Protein AF-A0A813C0V5-F1 (afdb_monomer_lite)

pLDDT: mean 78.37, std 16.23, range [30.05, 96.19]

Structure (mmCIF, N/CA/C/O backbone):
data_AF-A0A813C0V5-F1
#
_entry.id   AF-A0A813C0V5-F1
#
loop_
_atom_site.group_PDB
_atom_site.id
_atom_site.type_symbol
_atom_site.label_atom_id
_atom_site.label_alt_id
_atom_site.label_comp_id
_atom_site.label_asym_id
_atom_site.label_entity_id
_atom_site.label_seq_id
_atom_site.pdbx_PDB_ins_code
_atom_site.Cartn_x
_atom_site.Cartn_y
_atom_site.Cartn_z
_atom_site.occupancy
_atom_site.B_iso_or_equiv
_atom_site.auth_seq_id
_atom_site.auth_comp_id
_atom_site.auth_asym_id
_atom_site.auth_atom_id
_atom_site.pdbx_PDB_model_num
ATOM 1 N N . MET A 1 1 ? -4.731 -5.072 -21.315 1.00 66.75 1 MET A N 1
ATOM 2 C CA . MET A 1 1 ? -6.041 -5.585 -20.904 1.00 66.75 1 MET A CA 1
ATOM 3 C C . MET A 1 1 ? -7.044 -4.852 -21.749 1.00 66.75 1 MET A C 1
ATOM 5 O O . MET A 1 1 ? -7.015 -3.621 -21.750 1.00 66.75 1 MET A O 1
ATOM 9 N N . GLU A 1 2 ? -7.799 -5.600 -22.541 1.00 78.56 2 GLU A N 1
ATOM 10 C CA . GLU A 1 2 ? -8.830 -5.026 -23.394 1.00 78.56 2 GLU A CA 1
ATOM 11 C C . GLU A 1 2 ? -10.041 -4.623 -22.537 1.00 78.56 2 GLU A C 1
ATOM 13 O O . GLU A 1 2 ? -10.228 -5.167 -21.446 1.00 78.56 2 GLU A O 1
ATOM 18 N N . PRO A 1 3 ? -10.886 -3.682 -22.994 1.00 83.94 3 PRO A N 1
ATOM 19 C CA . PRO A 1 3 ? -12.094 -3.291 -22.265 1.00 83.94 3 PRO A CA 1
ATOM 20 C C . PRO A 1 3 ? -13.010 -4.472 -21.920 1.00 83.94 3 PRO A C 1
ATOM 22 O O . PRO A 1 3 ? -13.632 -4.468 -20.865 1.00 83.94 3 PRO A O 1
ATOM 25 N N . LYS A 1 4 ? -13.047 -5.501 -22.779 1.00 83.81 4 LYS A N 1
ATOM 26 C CA . LYS A 1 4 ? -13.831 -6.723 -22.551 1.00 83.81 4 LYS A CA 1
ATOM 27 C C . LYS A 1 4 ? -13.331 -7.515 -21.341 1.00 83.81 4 LYS A C 1
ATOM 29 O O . LYS A 1 4 ? -14.134 -7.890 -20.499 1.00 83.81 4 LYS A O 1
ATOM 34 N N . ASP A 1 5 ? -12.017 -7.701 -21.220 1.00 84.62 5 ASP A N 1
ATOM 35 C CA . ASP A 1 5 ? -11.422 -8.406 -20.077 1.00 84.62 5 ASP A CA 1
ATOM 36 C C . ASP A 1 5 ? -11.654 -7.625 -18.776 1.00 84.62 5 ASP A C 1
ATOM 38 O O . ASP A 1 5 ? -11.948 -8.199 -17.731 1.00 84.62 5 ASP A O 1
ATOM 42 N N . ALA A 1 6 ? -11.537 -6.294 -18.845 1.00 85.44 6 ALA A N 1
ATOM 43 C CA . ALA A 1 6 ? -11.760 -5.429 -17.695 1.00 85.44 6 ALA A CA 1
ATOM 44 C C . ALA A 1 6 ? -13.222 -5.465 -17.223 1.00 85.44 6 ALA A C 1
ATOM 46 O O . ALA A 1 6 ? -13.450 -5.442 -16.018 1.00 85.44 6 ALA A O 1
ATOM 47 N N . ALA A 1 7 ? -14.185 -5.570 -18.147 1.00 80.94 7 ALA A N 1
ATOM 48 C CA . ALA A 1 7 ? -15.607 -5.676 -17.825 1.00 80.94 7 ALA A CA 1
ATOM 49 C C . ALA A 1 7 ? -15.928 -6.952 -17.033 1.00 80.94 7 ALA A C 1
ATOM 51 O O . ALA A 1 7 ? -16.622 -6.865 -16.027 1.00 80.94 7 ALA A O 1
ATOM 52 N N . VAL A 1 8 ? -15.356 -8.101 -17.416 1.00 81.81 8 VAL A N 1
ATOM 53 C CA . VAL A 1 8 ? -15.532 -9.373 -16.684 1.00 81.81 8 VAL A CA 1
ATOM 54 C C . VAL A 1 8 ? -15.041 -9.249 -15.239 1.00 81.81 8 VAL A C 1
ATOM 56 O O . VAL A 1 8 ? -15.721 -9.657 -14.301 1.00 81.81 8 VAL A O 1
ATOM 59 N N . VAL A 1 9 ? -13.866 -8.643 -15.041 1.00 79.88 9 VAL A N 1
ATOM 60 C CA . VAL A 1 9 ? -13.312 -8.420 -13.696 1.00 79.88 9 VAL A CA 1
ATOM 61 C C . VAL A 1 9 ? -14.158 -7.414 -12.913 1.00 79.88 9 VAL A C 1
ATOM 63 O O . VAL A 1 9 ? -14.403 -7.606 -11.726 1.00 79.88 9 VAL A O 1
ATOM 66 N N . SER A 1 10 ? -14.628 -6.351 -13.562 1.00 81.75 10 SER A N 1
ATOM 67 C CA . SER A 1 10 ? -15.483 -5.344 -12.933 1.00 81.75 10 SER A CA 1
ATOM 68 C C . SER A 1 10 ? -16.842 -5.883 -12.509 1.00 81.75 10 SER A C 1
ATOM 70 O O . SER A 1 10 ? -17.300 -5.528 -11.428 1.00 81.75 10 SER A O 1
ATOM 72 N N . GLU A 1 11 ? -17.450 -6.762 -13.303 1.00 75.31 11 GLU A N 1
ATOM 73 C CA . GLU A 1 11 ? -18.686 -7.462 -12.950 1.00 75.31 11 GLU A CA 1
ATOM 74 C C . GLU A 1 11 ? -18.474 -8.357 -11.723 1.00 75.31 11 GLU A C 1
ATOM 76 O O . GLU A 1 11 ? -19.219 -8.256 -10.751 1.00 75.31 11 GLU A O 1
ATOM 81 N N . ALA A 1 12 ? -17.396 -9.149 -11.714 1.00 75.75 12 ALA A N 1
ATOM 82 C CA . ALA A 1 12 ? -17.061 -10.017 -10.586 1.00 75.75 12 ALA A CA 1
ATOM 83 C C . ALA A 1 12 ? -16.754 -9.241 -9.290 1.00 75.75 12 ALA A C 1
ATOM 85 O O . ALA A 1 12 ? -17.055 -9.714 -8.196 1.00 75.75 12 ALA A O 1
ATOM 86 N N . LEU A 1 13 ? -16.142 -8.056 -9.399 1.00 75.38 13 LEU A N 1
ATOM 87 C CA . LEU A 1 13 ? -15.752 -7.235 -8.248 1.00 75.38 13 LEU A CA 1
ATOM 88 C C . LEU A 1 13 ? -16.796 -6.174 -7.857 1.00 75.38 13 LEU A C 1
ATOM 90 O O . LEU A 1 13 ? -16.646 -5.541 -6.811 1.00 75.38 13 LEU A O 1
ATOM 94 N N . GLY A 1 14 ? -17.820 -5.936 -8.682 1.00 77.94 14 GLY A N 1
ATOM 95 C CA . GLY A 1 14 ? -18.811 -4.873 -8.481 1.00 77.94 14 GLY A CA 1
ATOM 96 C C . GLY A 1 14 ? -18.225 -3.453 -8.497 1.00 77.94 14 GLY A C 1
ATOM 97 O O . GLY A 1 14 ? -18.792 -2.547 -7.884 1.00 77.94 14 GLY A O 1
ATOM 98 N N . VAL A 1 15 ? -17.070 -3.248 -9.143 1.00 80.75 15 VAL A N 1
ATOM 99 C CA . VAL A 1 15 ? -16.356 -1.960 -9.165 1.00 80.75 15 VAL A CA 1
ATOM 100 C C . VAL A 1 15 ? -15.789 -1.625 -10.539 1.00 80.75 15 VAL A C 1
ATOM 102 O O . VAL A 1 15 ? -15.206 -2.462 -11.231 1.00 80.75 15 VAL A O 1
ATOM 105 N N . GLU A 1 16 ? -15.912 -0.354 -10.915 1.00 84.62 16 GLU A N 1
ATOM 106 C CA . GLU A 1 16 ? -15.370 0.166 -12.167 1.00 84.62 16 GLU A CA 1
ATOM 107 C C . GLU A 1 16 ? -13.841 0.298 -12.109 1.00 84.62 16 GLU A C 1
ATOM 109 O O . GLU A 1 16 ? -13.288 0.742 -11.093 1.00 84.62 16 GLU A O 1
ATOM 114 N N . PRO A 1 17 ? -13.127 -0.033 -13.197 1.00 91.75 17 PRO A N 1
ATOM 115 C CA . PRO A 1 17 ? -11.688 0.079 -13.225 1.00 91.75 17 PRO A CA 1
ATOM 116 C C . PRO A 1 17 ? -11.256 1.512 -13.524 1.00 91.75 17 PRO A C 1
ATOM 118 O O . PRO A 1 17 ? -11.875 2.247 -14.299 1.00 91.75 17 PRO A O 1
ATOM 121 N N . PHE A 1 18 ? -10.093 1.888 -13.008 1.00 92.62 18 PHE A N 1
ATOM 122 C CA . PHE A 1 18 ? -9.432 3.126 -13.403 1.00 92.62 18 PHE A CA 1
ATOM 123 C C . PHE A 1 18 ? -7.927 2.942 -13.559 1.00 92.62 18 PHE A C 1
ATOM 125 O O . PHE A 1 18 ? -7.319 2.003 -13.048 1.00 92.62 18 PHE A O 1
ATOM 132 N N . VAL A 1 19 ? -7.304 3.853 -14.299 1.00 94.44 19 VAL A N 1
ATOM 133 C CA . VAL A 1 19 ? -5.866 3.866 -14.540 1.00 94.44 19 VAL A CA 1
ATOM 134 C C . VAL A 1 19 ? -5.183 4.803 -13.555 1.00 94.44 19 VAL A C 1
ATOM 136 O O . VAL A 1 19 ? -5.531 5.977 -13.472 1.00 94.44 19 VAL A O 1
ATOM 139 N N . ALA A 1 20 ? -4.139 4.315 -12.895 1.00 94.25 20 ALA A N 1
ATOM 140 C CA . ALA A 1 20 ? -3.147 5.150 -12.225 1.00 94.25 20 ALA A CA 1
ATOM 141 C C . ALA A 1 20 ? -1.763 4.836 -12.803 1.00 94.25 20 ALA A C 1
ATOM 143 O O . ALA A 1 20 ? -1.476 3.696 -13.192 1.00 94.25 20 ALA A O 1
ATOM 144 N N . CYS A 1 21 ? -0.906 5.852 -12.921 1.00 93.81 21 CYS A N 1
ATOM 145 C CA . CYS A 1 21 ? 0.363 5.718 -13.624 1.00 93.81 21 CYS A CA 1
ATOM 146 C C . CYS A 1 21 ? 1.514 6.355 -12.853 1.00 93.81 21 CYS A C 1
ATOM 148 O O . CYS A 1 21 ? 1.444 7.509 -12.450 1.00 93.81 21 CYS A O 1
ATOM 150 N N . ALA A 1 22 ? 2.636 5.639 -12.781 1.00 93.75 22 ALA A N 1
ATOM 151 C CA . ALA A 1 22 ? 3.880 6.165 -12.222 1.00 93.75 22 ALA A CA 1
ATOM 152 C C . ALA A 1 22 ? 4.407 7.424 -12.939 1.00 93.75 22 ALA A C 1
ATOM 154 O O . ALA A 1 22 ? 5.220 8.159 -12.389 1.00 93.75 22 ALA A O 1
ATOM 155 N N . SER A 1 23 ? 3.921 7.712 -14.151 1.00 92.38 23 SER A N 1
ATOM 156 C CA . SER A 1 23 ? 4.330 8.905 -14.889 1.00 92.38 23 SER A CA 1
ATOM 157 C C . SER A 1 23 ? 3.913 10.206 -14.210 1.00 92.38 23 SER A C 1
ATOM 159 O O . SER A 1 23 ? 4.457 11.250 -14.554 1.00 92.38 23 SER A O 1
ATOM 161 N N . ASP A 1 24 ? 2.952 10.151 -13.284 1.00 91.81 24 ASP A N 1
ATOM 162 C CA . ASP A 1 24 ? 2.552 11.300 -12.466 1.00 91.81 24 ASP A CA 1
ATOM 163 C C . ASP A 1 24 ? 3.653 11.735 -11.485 1.00 91.81 24 ASP A C 1
ATOM 165 O O . ASP A 1 24 ? 3.640 12.872 -11.036 1.00 91.81 24 ASP A O 1
ATOM 169 N N . PHE A 1 25 ? 4.653 10.879 -11.239 1.00 91.31 25 PHE A N 1
ATOM 170 C CA . PHE A 1 25 ? 5.875 11.218 -10.500 1.00 91.31 25 PHE A CA 1
ATOM 171 C C . PHE A 1 25 ? 7.019 11.709 -11.407 1.00 91.31 25 PHE A C 1
ATOM 173 O O . PHE A 1 25 ? 8.114 12.004 -10.937 1.00 91.31 25 PHE A O 1
ATOM 180 N N . GLY A 1 26 ? 6.798 11.768 -12.725 1.00 90.75 26 GLY A N 1
ATOM 181 C CA . GLY A 1 26 ? 7.687 12.435 -13.679 1.00 90.75 26 GLY A CA 1
ATOM 182 C C . GLY A 1 26 ? 8.843 11.615 -14.264 1.00 90.75 26 GLY A C 1
ATOM 183 O O . GLY A 1 26 ? 9.428 12.064 -15.242 1.00 90.75 26 GLY A O 1
ATOM 184 N N . TRP A 1 27 ? 9.157 10.424 -13.744 1.00 92.56 27 TRP A N 1
ATOM 185 C CA . TRP A 1 27 ? 10.350 9.666 -14.166 1.00 92.56 27 TRP A CA 1
ATOM 186 C C . TRP A 1 27 ? 10.072 8.513 -15.134 1.00 92.56 27 TRP A C 1
ATOM 188 O O . TRP A 1 27 ? 10.682 8.429 -16.199 1.00 92.56 27 TRP A O 1
ATOM 198 N N . ILE A 1 28 ? 9.135 7.626 -14.791 1.00 93.06 28 ILE A N 1
ATOM 199 C CA . ILE A 1 28 ? 8.890 6.378 -15.524 1.00 93.06 28 ILE A CA 1
ATOM 200 C C . ILE A 1 28 ? 7.406 6.193 -15.837 1.00 93.06 28 ILE A C 1
ATOM 202 O O . ILE A 1 28 ? 6.534 6.440 -15.007 1.00 93.06 28 ILE A O 1
ATOM 206 N N . SER A 1 29 ? 7.087 5.716 -17.041 1.00 91.06 29 SER A N 1
ATOM 207 C CA . SER A 1 29 ? 5.702 5.405 -17.408 1.00 91.06 29 SER A CA 1
ATOM 208 C C . SER A 1 29 ? 5.326 3.971 -17.039 1.00 91.06 29 SER A C 1
ATOM 210 O O . SER A 1 29 ? 5.807 3.012 -17.643 1.00 91.06 29 SER A O 1
ATOM 212 N N . ARG A 1 30 ? 4.418 3.793 -16.070 1.00 91.38 30 ARG A N 1
ATOM 213 C CA . ARG A 1 30 ? 3.864 2.474 -15.702 1.00 91.38 30 ARG A CA 1
ATOM 214 C C . ARG A 1 30 ? 2.346 2.532 -15.471 1.00 91.38 30 ARG A C 1
ATOM 216 O O . ARG A 1 30 ? 1.912 2.438 -14.326 1.00 91.38 30 ARG A O 1
ATOM 223 N N . PRO A 1 31 ? 1.522 2.681 -16.527 1.00 91.56 31 PRO A N 1
ATOM 224 C CA . PRO A 1 31 ? 0.071 2.687 -16.349 1.00 91.56 31 PRO A CA 1
ATOM 225 C C . PRO A 1 31 ? -0.454 1.293 -15.981 1.00 91.56 31 PRO A C 1
ATOM 227 O O . PRO A 1 31 ? -0.164 0.308 -16.667 1.00 91.56 31 PRO A O 1
ATOM 230 N N . ARG A 1 32 ? -1.232 1.204 -14.906 1.00 91.88 32 ARG A N 1
ATOM 231 C CA . ARG A 1 32 ? -1.899 -0.026 -14.459 1.00 91.88 32 ARG A CA 1
ATOM 232 C C . ARG A 1 32 ? -3.381 0.255 -14.236 1.00 91.88 32 ARG A C 1
ATOM 234 O O . ARG A 1 32 ? -3.729 1.375 -13.868 1.00 91.88 32 ARG A O 1
ATOM 241 N N . LEU A 1 33 ? -4.212 -0.754 -14.489 1.00 92.88 33 LEU A N 1
ATOM 242 C CA . LEU A 1 33 ? -5.614 -0.746 -14.080 1.00 92.88 33 LEU A CA 1
ATOM 243 C C . LEU A 1 33 ? -5.708 -1.148 -12.612 1.00 92.88 33 LEU A C 1
ATOM 245 O O . LEU A 1 33 ? -4.963 -2.023 -12.166 1.00 92.88 33 LEU A O 1
ATOM 249 N N . TRP A 1 34 ? -6.617 -0.494 -11.905 1.00 92.00 34 TRP A N 1
ATOM 250 C CA . TRP A 1 34 ? -6.920 -0.707 -10.502 1.00 92.00 34 TRP A CA 1
ATOM 251 C C . TRP A 1 34 ? -8.428 -0.853 -10.337 1.00 92.00 34 TRP A C 1
ATOM 253 O O . TRP A 1 34 ? -9.192 -0.134 -10.981 1.00 92.00 34 TRP A O 1
ATOM 263 N N . TRP A 1 35 ? -8.818 -1.757 -9.444 1.00 89.81 35 TRP A N 1
ATOM 264 C CA . TRP A 1 35 ? -10.184 -1.942 -8.971 1.00 89.81 35 TRP A CA 1
ATOM 265 C C . TRP A 1 35 ? -10.167 -1.645 -7.480 1.00 89.81 35 TRP A C 1
ATOM 267 O O . TRP A 1 35 ? -9.415 -2.259 -6.723 1.00 89.81 35 TRP A O 1
ATOM 277 N N . MET A 1 36 ? -10.931 -0.642 -7.071 1.00 83.38 36 MET A N 1
ATOM 278 C CA . MET A 1 36 ? -11.040 -0.210 -5.681 1.00 83.38 36 MET A CA 1
ATOM 279 C C . MET A 1 36 ? -12.501 0.099 -5.382 1.00 83.38 36 MET A C 1
ATOM 281 O O . MET A 1 36 ? -13.282 0.275 -6.315 1.00 83.38 36 MET A O 1
ATOM 285 N N . SER A 1 37 ? -12.869 0.168 -4.098 1.00 74.19 37 SER A N 1
ATOM 286 C CA . SER A 1 37 ? -14.264 0.390 -3.705 1.00 74.19 37 SER A CA 1
ATOM 287 C C . SER A 1 37 ? -14.871 1.619 -4.407 1.00 74.19 37 SER A C 1
ATOM 289 O O . SER A 1 37 ? -14.148 2.588 -4.678 1.00 74.19 37 SER A O 1
ATOM 291 N N . PRO A 1 38 ? -16.194 1.634 -4.665 1.00 67.00 38 PRO A N 1
ATOM 292 C CA . PRO A 1 38 ? -16.837 2.746 -5.365 1.00 67.00 38 PRO A CA 1
ATOM 293 C C . PRO A 1 38 ? -16.565 4.100 -4.694 1.00 67.00 38 PRO A C 1
ATOM 295 O O . PRO A 1 38 ? -16.330 5.090 -5.385 1.00 67.00 38 PRO A O 1
ATOM 298 N N . ALA A 1 39 ? -16.470 4.113 -3.358 1.00 67.50 39 ALA A N 1
ATOM 299 C CA . ALA A 1 39 ? -16.165 5.296 -2.557 1.00 67.50 39 ALA A CA 1
ATOM 300 C C . ALA A 1 39 ? -14.822 5.960 -2.921 1.00 67.50 39 ALA A C 1
ATOM 302 O O . ALA A 1 39 ? -14.710 7.184 -2.888 1.00 67.50 39 ALA A O 1
ATOM 303 N N . VAL A 1 40 ? -13.810 5.178 -3.318 1.00 69.19 40 VAL A N 1
ATOM 304 C CA . VAL A 1 40 ? -12.506 5.707 -3.765 1.00 69.19 40 VAL A CA 1
ATOM 305 C C . VAL A 1 40 ? -12.653 6.447 -5.093 1.00 69.19 40 VAL A C 1
ATOM 307 O O . VAL A 1 40 ? -12.061 7.505 -5.291 1.00 69.19 40 VAL A O 1
ATOM 310 N N . THR A 1 41 ? -13.473 5.926 -6.006 1.00 70.12 41 THR A N 1
ATOM 311 C CA . THR A 1 41 ? -13.662 6.510 -7.346 1.00 70.12 41 THR A CA 1
ATOM 312 C C . THR A 1 41 ? -14.532 7.771 -7.361 1.00 70.12 41 THR A C 1
ATOM 314 O O . THR A 1 41 ? -14.528 8.511 -8.354 1.00 70.12 41 THR A O 1
ATOM 317 N N . THR A 1 42 ? -15.258 8.019 -6.267 1.00 70.31 42 THR A N 1
ATOM 318 C CA . THR A 1 42 ? -16.070 9.220 -6.029 1.00 70.31 42 THR A CA 1
ATOM 319 C C . THR A 1 42 ? -15.329 10.308 -5.253 1.00 70.31 42 THR A C 1
ATOM 321 O O . THR A 1 42 ? -15.874 11.395 -5.079 1.00 70.31 42 THR A O 1
ATOM 324 N N . LEU A 1 43 ? -14.100 10.052 -4.786 1.00 72.75 43 LEU A N 1
ATOM 325 C CA . LEU A 1 43 ? -13.306 11.065 -4.096 1.00 72.75 43 LEU A CA 1
ATOM 326 C C . LEU A 1 43 ? -13.027 12.265 -5.010 1.00 72.75 43 LEU A C 1
ATOM 328 O O . LEU A 1 43 ? -12.496 12.130 -6.118 1.00 72.75 43 LEU A O 1
ATOM 332 N N . SER A 1 44 ? -13.346 13.449 -4.495 1.00 76.38 44 SER A N 1
ATOM 333 C CA . SER A 1 44 ? -12.999 14.739 -5.090 1.00 76.38 44 SER A CA 1
ATOM 334 C C . SER A 1 44 ? -11.726 15.338 -4.489 1.00 76.38 44 SER A C 1
ATOM 336 O O . SER A 1 44 ? -11.066 16.134 -5.152 1.00 76.38 44 SER A O 1
ATOM 338 N N . LEU A 1 45 ? -11.357 14.940 -3.269 1.00 78.19 45 LEU A N 1
ATOM 339 C CA . LEU A 1 45 ? -10.185 15.422 -2.542 1.00 78.19 45 LEU A CA 1
ATOM 340 C C . LEU A 1 45 ? -9.258 14.262 -2.185 1.00 78.19 45 LEU A C 1
ATOM 342 O O . LEU A 1 45 ? -9.707 13.168 -1.844 1.00 78.19 45 LEU A O 1
ATOM 346 N N . ASP A 1 46 ? -7.960 14.525 -2.254 1.00 75.25 46 ASP A N 1
ATOM 347 C CA . ASP A 1 46 ? -6.924 13.638 -1.779 1.00 75.25 46 ASP A CA 1
ATOM 348 C C . ASP A 1 46 ? -6.940 13.657 -0.249 1.00 75.25 46 ASP A C 1
ATOM 350 O O . ASP A 1 46 ? -6.645 14.692 0.350 1.00 75.25 46 ASP A O 1
ATOM 354 N N . PRO A 1 47 ? -7.259 12.542 0.410 1.00 68.06 47 PRO A N 1
ATOM 355 C CA . PRO A 1 47 ? -7.380 12.512 1.858 1.00 68.06 47 PRO A CA 1
ATOM 356 C C . PRO A 1 47 ? -6.054 12.731 2.601 1.00 68.06 47 PRO A C 1
ATOM 358 O O . PRO A 1 47 ? -6.080 13.050 3.786 1.00 68.06 47 PRO A O 1
ATOM 361 N N . ALA A 1 48 ? -4.903 12.548 1.948 1.00 68.12 48 ALA A N 1
ATOM 362 C CA . ALA A 1 48 ? -3.598 12.721 2.580 1.00 68.12 48 ALA A CA 1
ATOM 363 C C . ALA A 1 48 ? -3.037 14.145 2.426 1.00 68.12 48 ALA A C 1
ATOM 365 O O . ALA A 1 48 ? -2.257 14.582 3.265 1.00 68.12 48 ALA A O 1
ATOM 366 N N . GLU A 1 49 ? -3.414 14.863 1.365 1.00 68.50 49 GLU A N 1
ATOM 367 C CA . GLU A 1 49 ? -2.902 16.215 1.071 1.00 68.50 49 GLU A CA 1
ATOM 368 C C . GLU A 1 49 ? -3.986 17.301 1.033 1.00 68.50 49 GLU A C 1
ATOM 370 O O . GLU A 1 49 ? -3.664 18.478 0.898 1.00 68.50 49 GLU A O 1
ATOM 375 N N . GLY A 1 50 ? -5.267 16.935 1.105 1.00 71.44 50 GLY A N 1
ATOM 376 C CA . GLY A 1 50 ? -6.403 17.856 0.996 1.00 71.44 50 GLY A CA 1
ATOM 377 C C . GLY A 1 50 ? -6.567 18.505 -0.385 1.00 71.44 50 GLY A C 1
ATOM 378 O O . GLY A 1 50 ? -7.373 19.418 -0.543 1.00 71.44 50 GLY A O 1
ATOM 379 N N . ARG A 1 51 ? -5.801 18.070 -1.392 1.00 77.38 51 ARG A N 1
ATOM 380 C CA . ARG A 1 51 ? -5.802 18.635 -2.750 1.00 77.38 51 ARG A CA 1
ATOM 381 C C . ARG A 1 51 ? -6.888 18.018 -3.615 1.00 77.38 51 ARG A C 1
ATOM 383 O O . ARG A 1 51 ? -7.242 16.864 -3.427 1.00 77.38 51 ARG A O 1
ATOM 390 N N . GLN A 1 52 ? -7.385 18.750 -4.606 1.00 82.88 52 GLN A N 1
ATOM 391 C CA . GLN A 1 52 ? -8.392 18.213 -5.517 1.00 82.88 52 GLN A CA 1
ATOM 392 C C . GLN A 1 52 ? -7.824 17.073 -6.373 1.00 82.88 52 GLN A C 1
ATOM 394 O O . GLN A 1 52 ? -6.810 17.240 -7.051 1.00 82.88 52 GLN A O 1
ATOM 399 N N . LEU A 1 53 ? -8.491 15.915 -6.359 1.00 86.31 53 LEU A N 1
ATOM 400 C CA . LEU A 1 53 ? -8.134 14.801 -7.229 1.00 86.31 53 LEU A CA 1
ATOM 401 C C . LEU A 1 53 ? -8.508 15.131 -8.664 1.00 86.31 53 LEU A C 1
ATOM 403 O O . LEU A 1 53 ? -9.653 15.465 -8.975 1.00 86.31 53 LEU A O 1
ATOM 407 N N . GLN A 1 54 ? -7.541 14.973 -9.558 1.00 88.12 54 GLN A N 1
ATOM 408 C CA . GLN A 1 54 ? -7.768 15.177 -10.974 1.00 88.12 54 GLN A CA 1
ATOM 409 C C . GLN A 1 54 ? -8.044 13.854 -11.676 1.00 88.12 54 GLN A C 1
ATOM 411 O O . GLN A 1 54 ? -7.228 12.927 -11.676 1.00 88.12 54 GLN A O 1
ATOM 416 N N . TRP A 1 55 ? -9.183 13.807 -12.355 1.00 89.81 55 TRP A N 1
ATOM 417 C CA . TRP A 1 55 ? -9.584 12.685 -13.185 1.00 89.81 55 TRP A CA 1
ATOM 418 C C . TRP A 1 55 ? -9.517 13.074 -14.658 1.00 89.81 55 TRP A C 1
ATOM 420 O O . TRP A 1 55 ? -9.968 14.138 -15.069 1.00 89.81 55 TRP A O 1
ATOM 430 N N . GLY A 1 56 ? -8.951 12.191 -15.468 1.00 89.56 56 GLY A N 1
ATOM 431 C CA . GLY A 1 56 ? -8.929 12.301 -16.919 1.00 89.56 56 GLY A CA 1
ATOM 432 C C . GLY A 1 56 ? -9.328 10.988 -17.575 1.00 89.56 56 GLY A C 1
ATOM 433 O O . GLY A 1 56 ? -9.930 10.111 -16.953 1.00 89.56 56 GLY A O 1
ATOM 434 N N . LYS A 1 57 ? -8.947 10.832 -18.841 1.00 91.25 57 LYS A N 1
ATOM 435 C CA . LYS A 1 57 ? -9.210 9.632 -19.636 1.00 91.25 57 LYS A CA 1
ATOM 436 C C . LYS A 1 57 ? -7.907 9.075 -20.202 1.00 91.25 57 LYS A C 1
ATOM 438 O O . LYS A 1 57 ? -7.043 9.835 -20.635 1.00 91.25 57 LYS A O 1
ATOM 443 N N . GLN A 1 58 ? -7.764 7.753 -20.200 1.00 90.38 58 GLN A N 1
ATOM 444 C CA . GLN A 1 58 ? -6.672 7.046 -20.863 1.00 90.38 58 GLN A CA 1
ATOM 445 C C . GLN A 1 58 ? -7.231 5.841 -21.622 1.00 90.38 58 GLN A C 1
ATOM 447 O O . GLN A 1 58 ? -7.579 4.820 -21.031 1.00 90.38 58 GLN A O 1
ATOM 452 N N . GLY A 1 59 ? -7.317 5.969 -22.948 1.00 88.25 59 GLY A N 1
ATOM 453 C CA . GLY A 1 59 ? -8.051 5.007 -23.772 1.00 88.25 59 GLY A CA 1
ATOM 454 C C . GLY A 1 59 ? -9.532 5.007 -23.393 1.00 88.25 59 GLY A C 1
ATOM 455 O O . GLY A 1 59 ? -10.146 6.070 -23.308 1.00 88.25 59 GLY A O 1
ATOM 456 N N . SER A 1 60 ? -10.088 3.828 -23.129 1.00 89.25 60 SER A N 1
ATOM 457 C CA . SER A 1 60 ? -11.485 3.666 -22.700 1.00 89.25 60 SER A CA 1
ATOM 458 C C . SER A 1 60 ? -11.699 3.847 -21.194 1.00 89.25 60 SER A C 1
ATOM 460 O O . SER A 1 60 ? -12.840 3.866 -20.753 1.00 89.25 60 SER A O 1
ATOM 462 N N . PHE A 1 61 ? -10.632 4.003 -20.406 1.00 91.50 61 PHE A N 1
ATOM 463 C CA . PHE A 1 61 ? -10.709 4.008 -18.945 1.00 91.50 61 PHE A CA 1
ATOM 464 C C . PHE A 1 61 ? -10.569 5.414 -18.358 1.00 91.50 61 PHE A C 1
ATOM 466 O O . PHE A 1 61 ? -9.849 6.266 -18.897 1.00 91.50 61 PHE A O 1
ATOM 473 N N . ARG A 1 62 ? -11.206 5.643 -17.203 1.00 91.44 62 ARG A N 1
ATOM 474 C CA . ARG A 1 62 ? -10.919 6.812 -16.357 1.00 91.44 62 ARG A CA 1
ATOM 475 C C . ARG A 1 62 ? -9.479 6.725 -15.857 1.00 91.44 62 ARG A C 1
ATOM 477 O O . ARG A 1 62 ? -8.982 5.638 -15.581 1.00 91.44 62 ARG A O 1
ATOM 484 N N . ARG A 1 63 ? -8.797 7.862 -15.737 1.00 92.50 63 ARG A N 1
ATOM 485 C CA . ARG A 1 63 ? -7.418 7.956 -15.243 1.00 92.50 63 ARG A CA 1
ATOM 486 C C . ARG A 1 63 ? -7.360 8.891 -14.047 1.00 92.50 63 ARG A C 1
ATOM 488 O O . ARG A 1 63 ? -7.663 10.069 -14.204 1.00 92.50 63 ARG A O 1
ATOM 495 N N . LEU A 1 64 ? -6.911 8.394 -12.905 1.00 92.69 64 LEU A N 1
ATOM 496 C CA . LEU A 1 64 ? -6.579 9.221 -11.752 1.00 92.69 64 LEU A CA 1
ATOM 497 C C . LEU A 1 64 ? -5.169 9.798 -11.928 1.00 92.69 64 LEU A C 1
ATOM 499 O O . LEU A 1 64 ? -4.232 9.051 -12.224 1.00 92.69 64 LEU A O 1
ATOM 503 N N . ARG A 1 65 ? -5.012 11.115 -11.757 1.00 91.25 65 ARG A N 1
ATOM 504 C CA . ARG A 1 65 ? -3.700 11.769 -11.673 1.00 91.25 65 ARG A CA 1
ATOM 505 C C . ARG A 1 65 ? -3.309 11.911 -10.208 1.00 91.25 65 ARG A C 1
ATOM 507 O O . ARG A 1 65 ? -4.013 12.558 -9.444 1.00 91.25 65 ARG A O 1
ATOM 514 N N . LEU A 1 66 ? -2.176 11.324 -9.839 1.00 87.75 66 LEU A N 1
ATOM 515 C CA . LEU A 1 66 ? -1.668 11.317 -8.460 1.00 87.75 66 LEU A CA 1
ATOM 516 C C . LEU A 1 66 ? -0.744 12.505 -8.142 1.00 87.75 66 LEU A C 1
ATOM 518 O O . LEU A 1 66 ? 0.094 12.366 -7.261 1.00 87.75 66 LEU A O 1
ATOM 522 N N . GLU A 1 67 ? -0.839 13.592 -8.915 1.00 74.94 67 GLU A N 1
ATOM 523 C CA . GLU A 1 67 ? 0.082 14.741 -8.972 1.00 74.94 67 GLU A CA 1
ATOM 524 C C . GLU A 1 67 ? 1.009 14.888 -7.760 1.00 74.94 67 GLU A C 1
ATOM 526 O O . GLU A 1 67 ? 0.582 15.191 -6.649 1.00 74.94 67 GLU A O 1
ATOM 531 N N . SER A 1 68 ? 2.302 14.679 -7.991 1.00 79.44 68 SER A N 1
ATOM 532 C CA . SER A 1 68 ? 3.317 14.755 -6.950 1.00 79.44 68 SER A CA 1
ATOM 533 C C . SER A 1 68 ? 4.540 15.489 -7.479 1.00 79.44 68 SER A C 1
ATOM 535 O O . SER A 1 68 ? 4.811 15.480 -8.684 1.00 79.44 68 SER A O 1
ATOM 537 N N . ALA A 1 69 ? 5.274 16.138 -6.575 1.00 83.12 69 ALA A N 1
ATOM 538 C CA . ALA A 1 69 ? 6.520 16.793 -6.929 1.00 83.12 69 ALA A CA 1
ATOM 539 C C . ALA A 1 69 ? 7.478 15.758 -7.525 1.00 83.12 69 ALA A C 1
ATOM 541 O O . ALA A 1 69 ? 7.716 14.690 -6.955 1.00 83.12 69 ALA A O 1
ATOM 542 N N . ARG A 1 70 ? 8.014 16.073 -8.704 1.00 89.19 70 ARG A N 1
ATOM 543 C CA . ARG A 1 70 ? 9.016 15.230 -9.338 1.00 89.19 70 ARG A CA 1
ATOM 544 C C . ARG A 1 70 ? 10.276 15.256 -8.478 1.00 89.19 70 ARG A C 1
ATOM 546 O O . ARG A 1 70 ? 10.829 16.325 -8.244 1.00 89.19 70 ARG A O 1
ATOM 553 N N . ALA A 1 71 ? 10.709 14.080 -8.032 1.00 89.06 71 ALA A N 1
ATOM 554 C CA . ALA A 1 71 ? 11.938 13.941 -7.262 1.00 89.06 71 ALA A CA 1
ATOM 555 C C . ALA A 1 71 ? 13.149 14.477 -8.055 1.00 89.06 71 ALA A C 1
ATOM 557 O O . ALA A 1 71 ? 13.155 14.337 -9.287 1.00 89.06 71 ALA A O 1
ATOM 558 N N . PRO A 1 72 ? 14.137 15.082 -7.375 1.00 89.94 72 PRO A N 1
ATOM 559 C CA . PRO A 1 72 ? 15.331 15.636 -8.000 1.00 89.94 72 PRO A CA 1
ATOM 560 C C . PRO A 1 72 ? 16.184 14.535 -8.654 1.00 89.94 72 PRO A C 1
ATOM 562 O O . PRO A 1 72 ? 16.012 13.341 -8.396 1.00 89.94 72 PRO A O 1
ATOM 565 N N . SER A 1 73 ? 17.050 14.919 -9.592 1.00 87.31 73 SER A N 1
ATOM 566 C CA . SER A 1 73 ? 17.749 13.950 -10.449 1.00 87.31 73 SER A CA 1
ATOM 567 C C . SER A 1 73 ? 18.839 13.176 -9.718 1.00 87.31 73 SER A C 1
ATOM 569 O O . SER A 1 73 ? 19.101 12.015 -10.030 1.00 87.31 73 SER A O 1
ATOM 571 N N . GLU A 1 74 ? 19.405 13.810 -8.703 1.00 86.62 74 GLU A N 1
ATOM 572 C CA . GLU A 1 74 ? 20.450 13.326 -7.815 1.00 86.62 74 GLU A CA 1
ATOM 573 C C . GLU A 1 74 ? 19.951 12.107 -7.025 1.00 86.62 74 GLU A C 1
ATOM 575 O O . GLU A 1 74 ? 20.665 11.114 -6.886 1.00 86.62 74 GLU A O 1
ATOM 580 N N . ASP A 1 75 ? 18.673 12.108 -6.633 1.00 86.31 75 ASP A N 1
ATOM 581 C CA . ASP A 1 75 ? 18.046 10.990 -5.922 1.00 86.31 75 ASP A CA 1
ATOM 582 C C . ASP A 1 75 ? 17.953 9.726 -6.784 1.00 86.31 75 ASP A C 1
ATOM 584 O O . ASP A 1 75 ? 17.917 8.612 -6.253 1.00 86.31 75 ASP A O 1
ATOM 588 N N . MET A 1 76 ? 17.938 9.881 -8.111 1.00 84.94 76 MET A N 1
ATOM 589 C CA . MET A 1 76 ? 17.770 8.789 -9.072 1.00 84.94 76 MET A CA 1
ATOM 590 C C . MET A 1 76 ? 19.100 8.186 -9.546 1.00 84.94 76 MET A C 1
ATOM 592 O O . MET A 1 76 ? 19.094 7.106 -10.138 1.00 84.94 76 MET A O 1
ATOM 596 N N . GLN A 1 77 ? 20.234 8.839 -9.277 1.00 81.12 77 GLN A N 1
ATOM 597 C CA . GLN A 1 77 ? 21.567 8.350 -9.648 1.00 81.12 77 GLN A CA 1
ATOM 598 C C . GLN A 1 77 ? 21.961 7.134 -8.798 1.00 81.12 77 GLN A C 1
ATOM 600 O O . GLN A 1 77 ? 21.611 7.046 -7.618 1.00 81.12 77 GLN A O 1
ATOM 605 N N . ALA A 1 78 ? 22.676 6.176 -9.381 1.00 82.94 78 ALA A N 1
ATOM 606 C CA . ALA A 1 78 ? 23.146 4.980 -8.678 1.00 82.94 78 ALA A CA 1
ATOM 607 C C . ALA A 1 78 ? 24.524 4.580 -9.203 1.00 82.94 78 ALA A C 1
ATOM 609 O O . ALA A 1 78 ? 24.733 4.600 -10.410 1.00 82.94 78 ALA A O 1
ATOM 610 N N . ASP A 1 79 ? 25.443 4.221 -8.306 1.00 85.12 79 ASP A N 1
ATOM 611 C CA . ASP A 1 79 ? 26.741 3.613 -8.641 1.00 85.12 79 ASP A CA 1
ATOM 612 C C . ASP A 1 79 ? 27.585 4.407 -9.657 1.00 85.12 79 ASP A C 1
ATOM 614 O O . ASP A 1 79 ? 28.219 3.844 -10.546 1.00 85.12 79 ASP A O 1
ATOM 618 N N . GLY A 1 80 ? 27.573 5.743 -9.557 1.00 89.88 80 GLY A N 1
ATOM 619 C CA . GLY A 1 80 ? 28.294 6.616 -10.494 1.00 89.88 80 GLY A CA 1
ATOM 620 C C . GLY A 1 80 ? 27.707 6.634 -11.911 1.00 89.88 80 GLY A C 1
ATOM 621 O O . GLY A 1 80 ? 28.382 7.059 -12.849 1.00 89.88 80 GLY A O 1
ATOM 622 N N . LEU A 1 81 ? 26.468 6.163 -12.070 1.00 94.31 81 LEU A N 1
ATOM 623 C CA . LEU A 1 81 ? 25.706 6.225 -13.306 1.00 94.31 81 LEU A CA 1
ATOM 624 C C . LEU A 1 81 ? 24.705 7.378 -13.270 1.00 94.31 81 LEU A C 1
ATOM 626 O O . LEU A 1 81 ? 23.996 7.597 -12.279 1.00 94.31 81 LEU A O 1
ATOM 630 N N . PHE A 1 82 ? 24.580 8.049 -14.409 1.00 94.69 82 PHE A N 1
ATOM 631 C CA . PHE A 1 82 ? 23.732 9.222 -14.583 1.00 94.69 82 PHE A CA 1
ATOM 632 C C . PHE A 1 82 ? 22.691 8.985 -15.681 1.00 94.69 82 PHE A C 1
ATOM 634 O O . PHE A 1 82 ? 22.871 8.156 -16.575 1.00 94.69 82 PHE A O 1
ATOM 641 N N . PHE A 1 83 ? 21.563 9.689 -15.602 1.00 94.88 83 PHE A N 1
ATOM 642 C CA . PHE A 1 83 ? 20.559 9.675 -16.665 1.00 94.88 83 PHE A CA 1
ATOM 643 C C . PHE A 1 83 ? 20.866 10.738 -17.713 1.00 94.88 83 PHE A C 1
ATOM 645 O O . PHE A 1 83 ? 21.371 11.812 -17.395 1.00 94.88 83 PHE A O 1
ATOM 652 N N . HIS A 1 84 ? 20.455 10.465 -18.949 1.00 95.12 84 HIS A N 1
ATOM 653 C CA . HIS A 1 84 ? 20.511 11.430 -20.040 1.00 95.12 84 HIS A CA 1
ATOM 654 C C . HIS A 1 84 ? 19.787 12.747 -19.682 1.00 95.12 84 HIS A C 1
ATOM 656 O O . HIS A 1 84 ? 18.714 12.727 -19.070 1.00 95.12 84 HIS A O 1
ATOM 662 N N . GLU A 1 85 ? 20.313 13.890 -20.135 1.00 94.12 85 GLU A N 1
ATOM 663 C CA . GLU A 1 85 ? 19.800 15.239 -19.823 1.00 94.12 85 GLU A CA 1
ATOM 664 C C . GLU A 1 85 ? 18.306 15.403 -20.151 1.00 94.12 85 GLU A C 1
ATOM 666 O O . GLU A 1 85 ? 17.520 15.981 -19.402 1.00 94.12 85 GLU A O 1
ATOM 671 N N . ALA A 1 86 ? 17.870 14.834 -21.276 1.00 94.38 86 ALA A N 1
ATOM 672 C CA . ALA A 1 86 ? 16.461 14.829 -21.666 1.00 94.38 86 ALA A CA 1
ATOM 673 C C . ALA A 1 86 ? 15.549 14.173 -20.613 1.00 94.38 86 ALA A C 1
ATOM 675 O O . ALA A 1 86 ? 14.398 14.574 -20.463 1.00 94.38 86 ALA A O 1
ATOM 676 N N . VAL A 1 87 ? 16.048 13.170 -19.888 1.00 93.69 87 VAL A N 1
ATOM 677 C CA . VAL A 1 87 ? 15.321 12.537 -18.787 1.00 93.69 87 VAL A CA 1
ATOM 678 C C . VAL A 1 87 ? 15.440 13.390 -17.535 1.00 93.69 87 VAL A C 1
ATOM 680 O O . VAL A 1 87 ? 14.418 13.688 -16.932 1.00 93.69 87 VAL A O 1
ATOM 683 N N . THR A 1 88 ? 16.632 13.848 -17.144 1.00 92.94 88 THR A N 1
ATOM 684 C CA . THR A 1 88 ? 16.811 14.641 -15.910 1.00 92.94 88 THR A CA 1
ATOM 685 C C . THR A 1 88 ? 16.069 15.978 -15.949 1.00 92.94 88 THR A C 1
ATOM 687 O O . THR A 1 88 ? 15.466 16.350 -14.948 1.00 92.94 88 THR A O 1
ATOM 690 N N . SER A 1 89 ? 15.962 16.626 -17.111 1.00 91.00 89 SER A N 1
ATOM 691 C CA . SER A 1 89 ? 15.135 17.827 -17.338 1.00 91.00 89 SER A CA 1
ATOM 692 C C . SER A 1 89 ? 13.622 17.558 -17.375 1.00 91.00 89 SER A C 1
ATOM 694 O O . SER A 1 89 ? 12.822 18.486 -17.300 1.00 91.00 89 SER A O 1
ATOM 696 N N . GLY A 1 90 ? 13.201 16.294 -17.490 1.00 89.69 90 GLY A N 1
ATOM 697 C CA . GLY A 1 90 ? 11.790 15.903 -17.587 1.00 89.69 90 GLY A CA 1
ATOM 698 C C . GLY A 1 90 ? 11.189 16.044 -18.990 1.00 89.69 90 GLY A C 1
ATOM 699 O O . GLY A 1 90 ? 9.994 15.792 -19.161 1.00 89.69 90 GLY A O 1
ATOM 700 N N . ARG A 1 91 ? 12.000 16.396 -20.002 1.00 92.62 91 ARG A N 1
ATOM 701 C CA . ARG A 1 91 ? 11.588 16.447 -21.416 1.00 92.62 91 ARG A CA 1
ATOM 702 C C . ARG A 1 91 ? 11.157 15.073 -21.931 1.00 92.62 91 ARG A C 1
ATOM 704 O O . ARG A 1 91 ? 10.215 14.969 -22.713 1.00 92.62 91 ARG A O 1
ATOM 711 N N . LEU A 1 92 ? 11.840 14.021 -21.487 1.00 92.19 92 LEU A N 1
ATOM 712 C CA . LEU A 1 92 ? 11.538 12.627 -21.787 1.00 92.19 92 LEU A CA 1
ATOM 713 C C . LEU A 1 92 ? 11.279 11.840 -20.504 1.00 92.19 92 LEU A C 1
ATOM 715 O O . LEU A 1 92 ? 11.826 12.125 -19.442 1.00 92.19 92 LEU A O 1
ATOM 719 N N . ARG A 1 93 ? 10.444 10.807 -20.627 1.00 91.81 93 ARG A N 1
ATOM 720 C CA . ARG A 1 93 ? 10.182 9.837 -19.561 1.00 91.81 93 ARG A CA 1
ATOM 721 C C . ARG A 1 93 ? 10.763 8.494 -19.947 1.00 91.81 93 ARG A C 1
ATOM 723 O O . ARG A 1 93 ? 10.680 8.091 -21.107 1.00 91.81 93 ARG A O 1
ATOM 730 N N . LEU A 1 94 ? 11.257 7.773 -18.951 1.00 93.62 94 LEU A N 1
ATOM 731 C CA . LEU A 1 94 ? 11.781 6.437 -19.158 1.00 93.62 94 LEU A CA 1
ATOM 732 C C . LEU A 1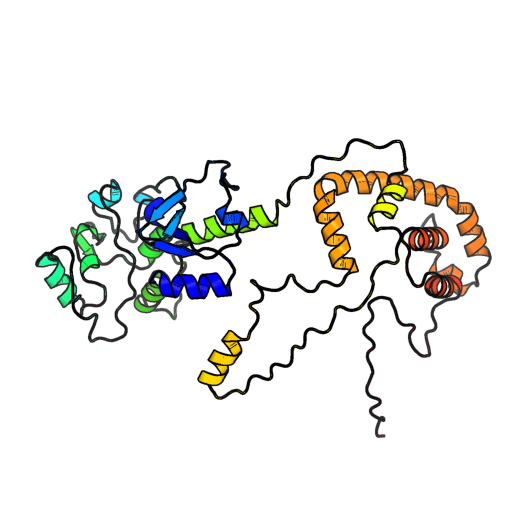 94 ? 10.662 5.472 -19.580 1.00 93.62 94 LEU A C 1
ATOM 734 O O . LEU A 1 94 ? 9.527 5.553 -19.073 1.00 93.62 94 LEU A O 1
ATOM 738 N N . PRO A 1 95 ? 10.971 4.528 -20.487 1.00 88.88 95 PRO A N 1
ATOM 739 C CA . PRO A 1 95 ? 10.038 3.478 -20.843 1.00 88.88 95 PRO A CA 1
ATOM 740 C C . PRO A 1 95 ? 9.719 2.611 -19.623 1.00 88.88 95 PRO A C 1
ATOM 742 O O . PRO A 1 95 ? 10.507 2.480 -18.685 1.00 88.88 95 PRO A O 1
ATOM 745 N N . ARG A 1 96 ? 8.549 1.966 -19.651 1.00 88.88 96 ARG A N 1
ATOM 746 C CA . ARG A 1 96 ? 8.150 1.009 -18.616 1.00 88.88 96 ARG A CA 1
ATOM 747 C C . ARG A 1 96 ? 9.226 -0.064 -18.453 1.00 88.88 96 ARG A C 1
ATOM 749 O O . ARG A 1 96 ? 9.603 -0.686 -19.440 1.00 88.88 96 ARG A O 1
ATOM 756 N N . ALA A 1 97 ? 9.612 -0.360 -17.212 1.00 87.12 97 ALA A N 1
ATOM 757 C CA . ALA A 1 97 ? 10.445 -1.518 -16.904 1.00 87.12 97 ALA A CA 1
ATOM 758 C C . ALA A 1 97 ? 9.829 -2.808 -17.478 1.00 87.12 97 ALA A C 1
ATOM 760 O O . ALA A 1 97 ? 8.667 -3.126 -17.203 1.00 87.12 97 ALA A O 1
ATOM 761 N N . THR A 1 98 ? 10.613 -3.534 -18.274 1.00 87.44 98 THR A N 1
ATOM 762 C CA . THR A 1 98 ? 10.262 -4.856 -18.801 1.00 87.44 98 THR A CA 1
ATOM 763 C C . THR A 1 98 ? 11.085 -5.924 -18.095 1.00 87.44 98 THR A C 1
ATOM 765 O O . THR A 1 98 ? 12.231 -5.682 -17.713 1.00 87.44 98 THR A O 1
ATOM 768 N N . ALA A 1 99 ? 10.486 -7.098 -17.887 1.00 90.25 99 ALA A N 1
ATOM 769 C CA . ALA A 1 99 ? 11.219 -8.236 -17.351 1.00 90.25 99 ALA A CA 1
ATOM 770 C C . ALA A 1 99 ? 12.312 -8.649 -18.356 1.00 90.25 99 ALA A C 1
ATOM 772 O O . ALA A 1 99 ? 12.122 -8.462 -19.564 1.00 90.25 99 ALA A O 1
ATOM 773 N N . PRO A 1 100 ? 13.439 -9.213 -17.911 1.00 91.75 100 PRO A N 1
ATOM 774 C CA . PRO A 1 100 ? 14.372 -9.843 -18.840 1.00 91.75 100 PRO A CA 1
ATOM 775 C C . PRO A 1 100 ? 13.683 -11.000 -19.593 1.00 91.75 100 PRO A C 1
ATOM 777 O O . PRO A 1 100 ? 12.629 -11.479 -19.165 1.00 91.75 100 PRO A O 1
ATOM 780 N N . ALA A 1 101 ? 14.241 -11.417 -20.731 1.00 90.44 101 ALA A N 1
ATOM 781 C CA . ALA A 1 101 ? 13.852 -12.648 -21.424 1.00 90.44 101 ALA A CA 1
ATOM 782 C C . ALA A 1 101 ? 13.906 -13.843 -20.458 1.00 90.44 101 ALA A C 1
ATOM 784 O O . ALA A 1 101 ? 14.670 -13.799 -19.489 1.00 90.44 101 ALA A O 1
ATOM 785 N N . GLU A 1 102 ? 13.101 -14.880 -20.690 1.00 83.94 102 GLU A N 1
ATOM 786 C CA . GLU A 1 102 ? 13.055 -16.077 -19.829 1.00 83.94 102 GLU A CA 1
ATOM 787 C C . GLU A 1 102 ? 14.165 -17.077 -20.153 1.00 83.94 102 GLU A C 1
ATOM 789 O O . GLU A 1 102 ? 14.690 -17.729 -19.254 1.00 83.94 102 GLU A O 1
ATOM 794 N N . ASP A 1 103 ? 14.628 -17.087 -21.396 1.00 84.38 103 ASP A N 1
ATOM 795 C CA . ASP A 1 103 ? 15.695 -17.938 -21.904 1.00 84.38 103 ASP A CA 1
ATOM 796 C C . ASP A 1 103 ? 16.836 -17.106 -22.517 1.00 84.38 103 ASP A C 1
ATOM 798 O O . ASP A 1 103 ? 16.791 -15.872 -22.573 1.00 84.38 103 ASP A O 1
ATOM 802 N N . GLU A 1 104 ? 17.888 -17.800 -22.946 1.00 82.25 104 GLU A N 1
ATOM 803 C CA . GLU A 1 104 ? 19.052 -17.209 -23.617 1.00 82.25 104 GLU A CA 1
ATOM 804 C C . GLU A 1 104 ? 18.771 -16.822 -25.077 1.00 82.25 104 GLU A C 1
ATOM 806 O O . GLU A 1 104 ? 19.536 -16.069 -25.675 1.00 82.25 104 GLU A O 1
ATOM 811 N N . GLN A 1 105 ? 17.657 -17.293 -25.651 1.00 83.44 105 GLN A N 1
ATOM 812 C CA . GLN A 1 105 ? 17.238 -16.940 -27.014 1.00 83.44 105 GLN A CA 1
ATOM 813 C C . GLN A 1 105 ? 16.806 -15.469 -27.105 1.00 83.44 105 GLN A C 1
ATOM 815 O O . GLN A 1 105 ? 16.803 -14.869 -28.188 1.00 83.44 105 GLN A O 1
ATOM 820 N N . GLY A 1 106 ? 16.487 -14.872 -25.956 1.00 87.31 106 GLY A N 1
ATOM 821 C CA . GLY A 1 106 ? 16.181 -13.462 -25.842 1.00 87.31 106 GLY A CA 1
ATOM 822 C C . GLY A 1 106 ? 14.769 -13.136 -26.313 1.00 87.31 106 GLY A C 1
ATOM 823 O O . GLY A 1 106 ? 13.951 -13.988 -26.654 1.00 87.31 106 GLY A O 1
ATOM 824 N N . ARG A 1 107 ? 14.434 -11.846 -26.326 1.00 88.06 107 ARG A N 1
ATOM 825 C CA . ARG A 1 107 ? 13.106 -11.400 -26.758 1.00 88.06 107 ARG A CA 1
ATOM 826 C C . ARG A 1 107 ? 12.989 -11.419 -28.288 1.00 88.06 107 ARG A C 1
ATOM 828 O O . ARG A 1 107 ? 13.891 -10.924 -28.974 1.00 88.06 107 ARG A O 1
ATOM 835 N N . PRO A 1 108 ? 11.851 -11.878 -28.845 1.00 85.19 108 PRO A N 1
ATOM 836 C CA . PRO A 1 108 ? 11.596 -11.769 -30.274 1.00 85.19 108 PRO A CA 1
ATOM 837 C C . PRO A 1 108 ? 11.477 -10.301 -30.692 1.00 85.19 108 PRO A C 1
ATOM 839 O O . PRO A 1 108 ? 11.068 -9.434 -29.910 1.00 85.19 108 PRO A O 1
ATOM 842 N N . ALA A 1 109 ? 11.796 -10.021 -31.956 1.00 80.81 109 ALA A N 1
ATOM 843 C CA . ALA A 1 109 ? 11.634 -8.685 -32.509 1.00 80.81 109 ALA A CA 1
ATOM 844 C C . ALA A 1 109 ? 10.161 -8.237 -32.457 1.00 80.81 109 ALA A C 1
ATOM 846 O O . ALA A 1 109 ? 9.265 -9.009 -32.815 1.00 80.81 109 ALA A O 1
ATOM 847 N N . PRO A 1 110 ? 9.879 -6.997 -32.014 1.00 79.94 110 PRO A N 1
ATOM 848 C CA . PRO A 1 110 ? 8.512 -6.511 -31.953 1.00 79.94 110 PRO A CA 1
ATOM 849 C C . PRO A 1 110 ? 7.910 -6.435 -33.359 1.00 79.94 110 PRO A C 1
ATOM 851 O O . PRO A 1 110 ? 8.439 -5.756 -34.235 1.00 79.94 110 PRO A O 1
ATOM 854 N N . LYS A 1 111 ? 6.760 -7.095 -33.556 1.00 73.62 111 LYS A N 1
ATOM 855 C CA . LYS A 1 111 ? 6.053 -7.162 -34.851 1.00 73.62 111 LYS A CA 1
ATOM 856 C C . LYS A 1 111 ? 5.601 -5.791 -35.372 1.00 73.62 111 LYS A C 1
ATOM 858 O O . LYS A 1 111 ? 5.400 -5.621 -36.568 1.00 73.62 111 LYS A O 1
ATOM 863 N N . ARG A 1 112 ? 5.400 -4.820 -34.476 1.00 70.50 112 ARG A N 1
ATOM 864 C CA . ARG A 1 112 ? 5.041 -3.433 -34.796 1.00 70.50 112 ARG A CA 1
ATOM 865 C C . ARG A 1 112 ? 5.828 -2.503 -33.885 1.00 70.50 112 ARG A C 1
ATOM 867 O O . ARG A 1 112 ? 5.646 -2.540 -32.670 1.00 70.50 112 ARG A O 1
ATOM 874 N N . VAL A 1 113 ? 6.677 -1.662 -34.465 1.00 65.81 113 VAL A N 1
ATOM 875 C CA . VAL A 1 113 ? 7.366 -0.592 -33.736 1.00 65.81 113 VAL A CA 1
ATOM 876 C C . VAL A 1 113 ? 6.836 0.733 -34.256 1.00 65.81 113 VAL A C 1
ATOM 878 O O . VAL A 1 113 ? 6.840 0.976 -35.458 1.00 65.81 113 VAL A O 1
ATOM 881 N N . ARG A 1 114 ? 6.334 1.576 -33.350 1.00 65.81 114 ARG A N 1
ATOM 882 C CA . ARG A 1 114 ? 5.701 2.857 -33.704 1.00 65.81 114 ARG A CA 1
ATOM 883 C C . ARG A 1 114 ? 6.698 3.856 -34.311 1.00 65.81 114 ARG A C 1
ATOM 885 O O . ARG A 1 114 ? 6.290 4.749 -35.038 1.00 65.81 114 ARG A O 1
ATOM 892 N N . GLN A 1 115 ? 7.986 3.688 -34.010 1.00 70.94 115 GLN A N 1
ATOM 893 C CA . GLN A 1 115 ? 9.112 4.450 -34.548 1.00 70.94 115 GLN A CA 1
ATOM 894 C C . GLN A 1 115 ? 10.257 3.490 -34.885 1.00 70.94 115 GLN A C 1
ATOM 896 O O . GLN A 1 115 ? 10.457 2.492 -34.191 1.00 70.94 115 GLN A O 1
ATOM 901 N N . LYS A 1 116 ? 11.006 3.769 -35.954 1.00 80.50 116 LYS A N 1
ATOM 902 C CA . LYS A 1 116 ? 12.146 2.936 -36.358 1.00 80.50 116 LYS A CA 1
ATOM 903 C C . LYS A 1 116 ? 13.241 3.033 -35.288 1.00 80.50 116 LYS A C 1
ATOM 905 O O . LYS A 1 116 ? 13.668 4.131 -34.953 1.00 80.50 116 LYS A O 1
ATOM 910 N N . LEU A 1 117 ? 13.676 1.891 -34.748 1.00 85.62 117 LEU A N 1
ATOM 911 C CA . LEU A 1 117 ? 14.753 1.860 -33.753 1.00 85.62 117 LEU A CA 1
ATOM 912 C C . LEU A 1 117 ? 16.075 2.316 -34.407 1.00 85.62 117 LEU A C 1
ATOM 914 O O . LEU A 1 117 ? 16.385 1.799 -35.487 1.00 85.62 117 LEU A O 1
ATOM 918 N N . PRO A 1 118 ? 16.853 3.221 -33.784 1.00 91.06 118 PRO A N 1
ATOM 919 C CA . PRO A 1 118 ? 18.169 3.612 -34.290 1.00 91.06 118 PRO A CA 1
ATOM 920 C C . PRO A 1 118 ? 19.112 2.409 -34.433 1.00 91.06 118 PRO A C 1
ATOM 922 O O . PRO A 1 118 ? 19.097 1.510 -33.590 1.00 91.06 118 PRO A O 1
ATOM 925 N N . GLU A 1 119 ? 19.965 2.400 -35.462 1.00 92.31 119 GLU A N 1
ATOM 926 C CA . GLU A 1 119 ? 20.937 1.312 -35.681 1.00 92.31 119 GLU A CA 1
ATOM 927 C C . GLU A 1 119 ? 21.877 1.079 -34.480 1.00 92.31 119 GLU A C 1
ATOM 929 O O . GLU A 1 119 ? 22.034 -0.079 -34.086 1.00 92.31 119 GLU A O 1
ATOM 934 N N . PRO A 1 120 ? 22.405 2.116 -33.789 1.00 94.56 120 PRO A N 1
ATOM 935 C CA . PRO A 1 120 ? 23.211 1.902 -32.584 1.00 94.56 120 PRO A CA 1
ATOM 936 C C . PRO A 1 120 ? 22.451 1.175 -31.465 1.00 94.56 120 PRO A C 1
ATOM 938 O O . PRO A 1 120 ? 23.009 0.326 -30.772 1.00 94.56 120 PRO A O 1
ATOM 941 N N . ALA A 1 121 ? 21.155 1.459 -31.308 1.00 93.56 121 ALA A N 1
ATOM 942 C CA . ALA A 1 121 ? 20.313 0.787 -30.322 1.00 93.56 121 ALA A CA 1
ATOM 943 C C . ALA A 1 121 ? 20.035 -0.674 -30.712 1.00 93.56 121 ALA A C 1
ATOM 945 O O . ALA A 1 121 ? 20.014 -1.541 -29.840 1.00 93.56 121 ALA A O 1
ATOM 946 N N . LYS A 1 122 ? 19.882 -0.976 -32.011 1.00 91.88 122 LYS A N 1
ATOM 947 C CA . LYS A 1 122 ? 19.766 -2.361 -32.503 1.00 91.88 122 LYS A CA 1
ATOM 948 C C . LYS A 1 122 ? 21.039 -3.161 -32.252 1.00 91.88 122 LYS A C 1
ATOM 950 O O . LYS A 1 122 ? 20.941 -4.301 -31.806 1.00 91.88 122 LYS A O 1
ATOM 955 N N . ALA A 1 123 ? 22.204 -2.566 -32.509 1.00 93.94 123 ALA A N 1
ATOM 956 C CA . ALA A 1 123 ? 23.493 -3.204 -32.268 1.00 93.94 123 ALA A CA 1
ATOM 957 C C . ALA A 1 123 ? 23.670 -3.548 -30.780 1.00 93.94 123 ALA A C 1
ATOM 959 O O . ALA A 1 123 ? 23.963 -4.695 -30.452 1.00 93.94 123 ALA A O 1
ATOM 960 N N . ARG A 1 124 ? 23.381 -2.599 -29.876 1.00 95.62 124 ARG A N 1
ATOM 961 C CA . ARG A 1 124 ? 23.393 -2.842 -28.421 1.00 95.62 124 ARG A CA 1
ATOM 962 C C . ARG A 1 124 ? 22.399 -3.922 -27.996 1.00 95.62 124 ARG A C 1
ATOM 964 O O . ARG A 1 124 ? 22.744 -4.799 -27.213 1.00 95.62 124 ARG A O 1
ATOM 971 N N . TRP A 1 125 ? 21.180 -3.884 -28.531 1.00 94.19 125 TRP A N 1
ATOM 972 C CA . TRP A 1 125 ? 20.146 -4.873 -28.222 1.00 94.19 125 TRP A CA 1
ATOM 973 C C . TRP A 1 125 ? 20.536 -6.289 -28.665 1.00 94.19 125 TRP A C 1
ATOM 975 O O . TRP A 1 125 ? 20.290 -7.250 -27.938 1.00 94.19 125 TRP A O 1
ATOM 985 N N . ALA A 1 126 ? 21.167 -6.425 -29.835 1.00 92.06 126 ALA A N 1
ATOM 986 C CA . ALA A 1 126 ? 21.696 -7.698 -30.313 1.00 92.06 126 ALA A CA 1
ATOM 987 C C . ALA A 1 126 ? 22.889 -8.181 -29.471 1.00 92.06 126 ALA A C 1
ATOM 989 O O . ALA A 1 126 ? 22.938 -9.360 -29.132 1.00 92.06 126 ALA A O 1
ATOM 990 N N . ALA A 1 127 ? 23.802 -7.278 -29.099 1.00 93.25 127 ALA A N 1
ATOM 991 C CA . ALA A 1 127 ? 24.973 -7.596 -28.281 1.00 93.25 127 ALA A CA 1
ATOM 992 C C . ALA A 1 127 ? 24.606 -8.086 -26.868 1.00 93.25 127 ALA A C 1
ATOM 994 O O . ALA A 1 127 ? 25.269 -8.970 -26.340 1.00 93.25 127 ALA A O 1
ATOM 995 N N . ASP A 1 128 ? 23.521 -7.577 -26.276 1.00 91.38 128 ASP A N 1
ATOM 996 C CA . ASP A 1 128 ? 23.012 -8.024 -24.967 1.00 91.38 128 ASP A CA 1
ATOM 997 C C . ASP A 1 128 ? 22.078 -9.253 -25.063 1.00 91.38 128 ASP A C 1
ATOM 999 O O . ASP A 1 128 ? 21.215 -9.472 -24.209 1.00 91.38 128 ASP A O 1
ATOM 1003 N N . GLY A 1 129 ? 22.160 -10.030 -26.150 1.00 91.69 129 GLY A N 1
ATOM 1004 C CA . GLY A 1 129 ? 21.348 -11.240 -26.334 1.00 91.69 129 GLY A CA 1
ATOM 1005 C C . GLY A 1 129 ? 19.841 -10.973 -26.324 1.00 91.69 129 GLY A C 1
ATOM 1006 O O . GLY A 1 129 ? 19.049 -11.825 -25.938 1.00 91.69 129 GLY A O 1
ATOM 1007 N N . ARG A 1 130 ? 19.418 -9.757 -26.694 1.00 92.62 130 ARG A N 1
ATOM 1008 C CA . ARG A 1 130 ? 18.012 -9.324 -26.704 1.00 92.62 130 ARG A CA 1
ATOM 1009 C C . ARG A 1 130 ? 17.307 -9.492 -25.352 1.00 92.62 130 ARG A C 1
ATOM 1011 O O . ARG A 1 130 ? 16.098 -9.740 -25.306 1.00 92.62 130 ARG A O 1
ATOM 1018 N N . ARG A 1 131 ? 18.044 -9.330 -24.249 1.00 92.06 131 ARG A N 1
ATOM 1019 C CA . ARG A 1 131 ? 17.555 -9.546 -22.879 1.00 92.06 131 ARG A CA 1
ATOM 1020 C C . ARG A 1 131 ? 16.334 -8.694 -22.535 1.00 92.06 131 ARG A C 1
ATOM 1022 O O . ARG A 1 131 ? 15.350 -9.211 -22.009 1.00 92.06 131 ARG A O 1
ATOM 1029 N N . PHE A 1 132 ? 16.363 -7.398 -22.838 1.00 93.12 132 PHE A N 1
ATOM 1030 C CA . PHE A 1 132 ? 15.237 -6.484 -22.619 1.00 93.12 132 PHE A CA 1
ATOM 1031 C C . PHE A 1 132 ? 14.558 -6.094 -23.930 1.00 93.12 132 PHE A C 1
ATOM 1033 O O . PHE A 1 132 ? 15.003 -6.442 -25.022 1.00 93.12 132 PHE A O 1
ATOM 1040 N N . ALA A 1 133 ? 13.431 -5.389 -23.837 1.00 90.69 133 ALA A N 1
ATOM 1041 C CA . ALA A 1 133 ? 12.796 -4.844 -25.028 1.00 90.69 133 ALA A CA 1
ATOM 1042 C C . ALA A 1 133 ? 13.690 -3.775 -25.703 1.00 90.69 133 ALA A C 1
ATOM 1044 O O . ALA A 1 133 ? 14.363 -3.017 -25.004 1.00 90.69 133 ALA A O 1
ATOM 1045 N N . PRO A 1 134 ? 13.672 -3.660 -27.044 1.00 91.38 134 PRO A N 1
ATOM 1046 C CA . PRO A 1 134 ? 14.649 -2.868 -27.801 1.00 91.38 134 PRO A CA 1
ATOM 1047 C C . PRO A 1 134 ? 14.702 -1.377 -27.435 1.00 91.38 134 PRO A C 1
ATOM 1049 O O . PRO A 1 134 ? 15.758 -0.758 -27.503 1.00 91.38 134 PRO A O 1
ATOM 1052 N N . TRP A 1 135 ? 13.585 -0.786 -27.005 1.00 91.00 135 TRP A N 1
ATOM 1053 C CA . TRP A 1 135 ? 13.531 0.622 -26.586 1.00 91.00 135 TRP A CA 1
ATOM 1054 C C . TRP A 1 135 ? 14.293 0.917 -25.285 1.00 91.00 135 TRP A C 1
ATOM 1056 O O . TRP A 1 135 ? 14.499 2.081 -24.971 1.00 91.00 135 TRP A O 1
ATOM 1066 N N . HIS A 1 136 ? 14.728 -0.101 -24.535 1.00 92.94 136 HIS A N 1
ATOM 1067 C CA . HIS A 1 136 ? 15.635 0.084 -23.396 1.00 92.94 136 HIS A CA 1
ATOM 1068 C C . HIS A 1 136 ? 17.091 0.330 -23.812 1.00 92.94 136 HIS A C 1
ATOM 1070 O O . HIS A 1 136 ? 17.886 0.715 -22.968 1.00 92.94 136 HIS A O 1
ATOM 1076 N N . TYR A 1 137 ? 17.430 0.116 -25.088 1.00 94.62 137 TYR A N 1
ATOM 1077 C CA . TYR A 1 137 ? 18.785 0.287 -25.629 1.00 94.62 137 TYR A CA 1
ATOM 1078 C C . TYR A 1 137 ? 18.945 1.593 -26.416 1.00 94.62 137 TYR A C 1
ATOM 1080 O O . TYR A 1 137 ? 19.990 1.849 -27.019 1.00 94.62 137 TYR A O 1
ATOM 1088 N N . VAL A 1 138 ? 17.891 2.409 -26.448 1.00 94.06 138 VAL A N 1
ATOM 1089 C CA . VAL A 1 138 ? 17.932 3.788 -26.934 1.00 94.06 138 VAL A CA 1
ATOM 1090 C C . VAL A 1 138 ? 18.712 4.619 -25.917 1.00 94.06 138 VAL A C 1
ATOM 1092 O O . VAL A 1 138 ? 18.573 4.394 -24.719 1.00 94.06 138 VAL A O 1
ATOM 1095 N N . GLU A 1 139 ? 19.558 5.527 -26.394 1.00 94.88 139 GLU A N 1
ATOM 1096 C CA . GLU A 1 139 ? 20.522 6.262 -25.565 1.00 94.88 139 GLU A CA 1
ATOM 1097 C C . GLU A 1 139 ? 19.849 6.980 -24.391 1.00 94.88 139 GLU A C 1
ATOM 1099 O O . GLU A 1 139 ? 20.254 6.818 -23.245 1.00 94.88 139 GLU A O 1
ATOM 1104 N N . GLU A 1 140 ? 18.730 7.650 -24.652 1.00 94.81 140 GLU A N 1
ATOM 1105 C CA . GLU A 1 140 ? 17.961 8.387 -23.652 1.00 94.81 140 GLU A CA 1
ATOM 1106 C C . GLU A 1 140 ? 17.277 7.482 -22.612 1.00 94.81 140 GLU A C 1
ATOM 1108 O O . GLU A 1 140 ? 16.820 7.965 -21.580 1.00 94.81 140 GLU A O 1
ATOM 1113 N N . ALA A 1 141 ? 17.172 6.175 -22.873 1.00 94.00 141 ALA A N 1
ATOM 1114 C CA . ALA A 1 141 ? 16.596 5.188 -21.959 1.00 94.00 141 ALA A CA 1
ATOM 1115 C C . ALA A 1 141 ? 17.656 4.400 -21.166 1.00 94.00 141 ALA A C 1
ATOM 1117 O O . ALA A 1 141 ? 17.290 3.572 -20.325 1.00 94.00 141 ALA A O 1
ATOM 1118 N N . MET A 1 142 ? 18.940 4.641 -21.439 1.00 95.75 142 MET A N 1
ATOM 1119 C CA . MET A 1 142 ? 20.085 4.042 -20.757 1.00 95.75 142 MET A CA 1
ATOM 1120 C C . MET A 1 142 ? 20.692 5.036 -19.759 1.00 95.75 142 MET A C 1
ATOM 1122 O O . MET A 1 142 ? 20.377 6.227 -19.764 1.00 95.75 142 MET A O 1
ATOM 1126 N N . MET A 1 143 ? 21.546 4.531 -18.872 1.00 95.81 143 MET A N 1
ATOM 1127 C CA . MET A 1 143 ? 22.390 5.371 -18.022 1.00 95.81 143 MET A CA 1
ATOM 1128 C C . MET A 1 143 ? 23.803 5.419 -18.593 1.00 95.81 143 MET A C 1
ATOM 1130 O O . MET A 1 143 ? 24.202 4.493 -19.293 1.00 95.81 143 MET A O 1
ATOM 1134 N N . HIS A 1 144 ? 24.564 6.464 -18.294 1.00 95.69 144 HIS A N 1
ATOM 1135 C CA . HIS A 1 144 ? 25.976 6.562 -18.669 1.00 95.69 144 HIS A CA 1
ATOM 1136 C C . HIS A 1 144 ? 26.887 6.691 -17.451 1.00 95.69 144 HIS A C 1
ATOM 1138 O O . HIS A 1 144 ? 26.494 7.270 -16.438 1.00 95.69 144 HIS A O 1
ATOM 1144 N N . ASP A 1 145 ? 28.088 6.128 -17.548 1.00 95.12 145 ASP A N 1
ATOM 1145 C CA . ASP A 1 145 ? 29.153 6.365 -16.574 1.00 95.12 145 ASP A CA 1
ATOM 1146 C C . ASP A 1 145 ? 29.952 7.638 -16.909 1.00 95.12 145 ASP A C 1
ATOM 1148 O O . ASP A 1 145 ? 29.737 8.278 -17.941 1.00 95.12 145 ASP A O 1
ATOM 1152 N N . ALA A 1 146 ? 30.907 8.001 -16.049 1.00 92.25 146 ALA A N 1
ATOM 1153 C CA . ALA A 1 146 ? 31.777 9.164 -16.256 1.00 92.25 146 ALA A CA 1
ATOM 1154 C C . ALA A 1 146 ? 32.627 9.091 -17.544 1.00 92.25 146 ALA A C 1
ATOM 1156 O O . ALA A 1 146 ? 33.093 10.119 -18.027 1.00 92.25 146 ALA A O 1
ATOM 1157 N N . ALA A 1 147 ? 32.817 7.895 -18.113 1.00 93.81 147 ALA A N 1
ATOM 1158 C CA . ALA A 1 147 ? 33.509 7.688 -19.385 1.00 93.81 147 ALA A CA 1
ATOM 1159 C C . ALA A 1 147 ? 32.553 7.728 -20.597 1.00 93.81 147 ALA A C 1
ATOM 1161 O O . ALA A 1 147 ? 32.984 7.505 -21.727 1.00 93.81 147 ALA A O 1
ATOM 1162 N N . GLY A 1 148 ? 31.259 7.986 -20.380 1.00 92.38 148 GLY A N 1
ATOM 1163 C CA . GLY A 1 148 ? 30.236 8.030 -21.422 1.00 92.38 148 GLY A CA 1
ATOM 1164 C C . GLY A 1 148 ? 29.775 6.656 -21.915 1.00 92.38 148 GLY A C 1
ATOM 1165 O O . GLY A 1 148 ? 29.062 6.577 -22.917 1.00 92.38 148 GLY A O 1
ATOM 1166 N N . ARG A 1 149 ? 30.151 5.555 -21.249 1.00 94.50 149 ARG A N 1
ATOM 1167 C CA . ARG A 1 149 ? 29.685 4.215 -21.637 1.00 94.50 149 ARG A CA 1
ATOM 1168 C C . ARG A 1 149 ? 28.244 4.025 -21.193 1.00 94.50 149 ARG A C 1
ATOM 1170 O O . ARG A 1 149 ? 27.896 4.347 -20.062 1.00 94.50 149 ARG A O 1
ATOM 1177 N N . LEU A 1 150 ? 27.425 3.472 -22.084 1.00 96.19 150 LEU A N 1
ATOM 1178 C CA . LEU A 1 150 ? 26.002 3.250 -21.846 1.00 96.19 150 LEU A CA 1
ATOM 1179 C C . LEU A 1 150 ? 25.748 1.917 -21.139 1.00 96.19 150 LEU A C 1
ATOM 1181 O O . LEU A 1 150 ? 26.182 0.861 -21.599 1.00 96.19 150 LEU A O 1
ATOM 1185 N N . HIS A 1 151 ? 24.948 1.972 -20.083 1.00 94.88 151 HIS A N 1
ATOM 1186 C CA . HIS A 1 151 ? 24.547 0.856 -19.239 1.00 94.88 151 HIS A CA 1
ATOM 1187 C C . HIS A 1 151 ? 23.024 0.731 -19.218 1.00 94.88 151 HIS A C 1
ATOM 1189 O O . HIS A 1 151 ? 22.291 1.724 -19.168 1.00 94.88 151 HIS A O 1
ATOM 1195 N N . ILE A 1 152 ? 22.522 -0.505 -19.235 1.00 94.00 152 ILE A N 1
ATOM 1196 C CA . ILE A 1 152 ? 21.115 -0.743 -18.904 1.00 94.00 152 ILE A CA 1
ATOM 1197 C C . ILE A 1 152 ? 20.890 -0.301 -17.461 1.00 94.00 152 ILE A C 1
ATOM 1199 O O . ILE A 1 152 ? 21.714 -0.573 -16.595 1.00 94.00 152 ILE A O 1
ATOM 1203 N N . ILE A 1 153 ? 19.753 0.353 -17.208 1.00 94.19 153 ILE A N 1
ATOM 1204 C CA . ILE A 1 153 ? 19.389 0.821 -15.868 1.00 94.19 153 ILE A CA 1
ATOM 1205 C C . ILE A 1 153 ? 19.490 -0.356 -14.874 1.00 94.19 153 ILE A C 1
ATOM 1207 O O . ILE A 1 153 ? 18.710 -1.317 -15.010 1.00 94.19 153 ILE A O 1
ATOM 1211 N N . PRO A 1 154 ? 20.399 -0.295 -13.882 1.00 92.88 154 PRO A N 1
ATOM 1212 C CA . PRO A 1 154 ? 20.625 -1.384 -12.940 1.00 92.88 154 PRO A CA 1
ATOM 1213 C C . PRO A 1 154 ? 19.434 -1.555 -11.987 1.00 92.88 154 PRO A C 1
ATOM 1215 O O . PRO A 1 154 ? 18.577 -0.665 -11.884 1.00 92.88 154 PRO A O 1
ATOM 1218 N N . PRO A 1 155 ? 19.331 -2.694 -11.275 1.00 92.88 155 PRO A N 1
ATOM 1219 C CA . PRO A 1 155 ? 18.249 -2.918 -10.320 1.00 92.88 155 PRO A CA 1
ATOM 1220 C C . PRO A 1 155 ? 18.151 -1.816 -9.257 1.00 92.88 155 PRO A C 1
ATOM 1222 O O . PRO A 1 155 ? 17.049 -1.342 -9.001 1.00 92.88 155 PRO A O 1
ATOM 1225 N N . ALA A 1 156 ? 19.281 -1.336 -8.728 1.00 90.81 156 ALA A N 1
ATOM 1226 C CA . ALA A 1 156 ? 19.317 -0.275 -7.717 1.00 90.81 156 ALA A CA 1
ATOM 1227 C C . ALA A 1 156 ? 18.678 1.041 -8.205 1.00 90.81 156 ALA A C 1
ATOM 1229 O O . ALA A 1 156 ? 17.852 1.644 -7.518 1.00 90.81 156 ALA A O 1
ATOM 1230 N N . ALA A 1 157 ? 18.972 1.464 -9.438 1.00 92.38 157 ALA A N 1
ATOM 1231 C CA . ALA A 1 157 ? 18.317 2.629 -10.034 1.00 92.38 157 ALA A CA 1
ATOM 1232 C C . ALA A 1 157 ? 16.824 2.365 -10.316 1.00 92.38 157 ALA A C 1
ATOM 1234 O O . ALA A 1 157 ? 15.987 3.247 -10.131 1.00 92.38 157 ALA A O 1
ATOM 1235 N N . LYS A 1 158 ? 16.447 1.140 -10.713 1.00 93.38 158 LYS A N 1
ATOM 1236 C CA . LYS A 1 158 ? 15.032 0.757 -10.894 1.00 93.38 158 LYS A CA 1
ATOM 1237 C C . LYS A 1 158 ? 14.244 0.748 -9.577 1.00 93.38 158 LYS A C 1
ATOM 1239 O O . LYS A 1 158 ? 13.065 1.094 -9.605 1.00 93.38 158 LYS A O 1
ATOM 1244 N N . GLU A 1 159 ? 14.861 0.392 -8.450 1.00 93.12 159 GLU A N 1
ATOM 1245 C CA . GLU A 1 159 ? 14.267 0.502 -7.106 1.00 93.12 159 GLU A CA 1
ATOM 1246 C C . GLU A 1 159 ? 13.935 1.964 -6.782 1.00 93.12 159 GLU A C 1
ATOM 1248 O O . GLU A 1 159 ? 12.787 2.275 -6.457 1.00 93.12 159 GLU A O 1
ATOM 1253 N N . LYS A 1 160 ? 14.887 2.879 -6.995 1.00 92.19 160 LYS A N 1
ATOM 1254 C CA . LYS A 1 160 ? 14.681 4.328 -6.831 1.00 92.19 160 LYS A CA 1
ATOM 1255 C C . LYS A 1 160 ? 13.576 4.866 -7.741 1.00 92.19 160 LYS A C 1
ATOM 1257 O O . LYS A 1 160 ? 12.671 5.552 -7.272 1.00 92.19 160 LYS A O 1
ATOM 1262 N N . LEU A 1 161 ? 13.565 4.460 -9.015 1.00 92.38 161 LEU A N 1
ATOM 1263 C CA . LEU A 1 161 ? 12.488 4.782 -9.964 1.00 92.38 161 LEU A CA 1
ATOM 1264 C C . LEU A 1 161 ? 11.124 4.220 -9.546 1.00 92.38 161 LEU A C 1
ATOM 1266 O O . LEU A 1 161 ? 10.103 4.698 -10.031 1.00 92.38 161 LEU A O 1
ATOM 1270 N N . HIS A 1 162 ? 11.094 3.195 -8.693 1.00 92.19 162 HIS A N 1
ATOM 1271 C CA . HIS A 1 162 ? 9.882 2.660 -8.082 1.00 92.19 162 HIS A CA 1
ATOM 1272 C C . HIS A 1 162 ? 9.487 3.376 -6.786 1.00 92.19 162 HIS A C 1
ATOM 1274 O O . HIS A 1 162 ? 8.380 3.135 -6.300 1.00 92.19 162 HIS A O 1
ATOM 1280 N N . MET A 1 163 ? 10.345 4.254 -6.257 1.00 92.06 163 MET A N 1
ATOM 1281 C CA . MET A 1 163 ? 10.291 4.834 -4.910 1.00 92.06 163 MET A CA 1
ATOM 1282 C C . MET A 1 163 ? 10.501 3.810 -3.787 1.00 92.06 163 MET A C 1
ATOM 1284 O O . MET A 1 163 ? 9.986 3.982 -2.684 1.00 92.06 163 MET A O 1
ATOM 1288 N N . LEU A 1 164 ? 11.223 2.728 -4.071 1.00 91.12 164 LEU A N 1
ATOM 1289 C CA . LEU A 1 164 ? 11.647 1.760 -3.064 1.00 91.12 164 LEU A CA 1
ATOM 1290 C C . LEU A 1 164 ? 12.972 2.205 -2.423 1.00 91.12 164 LEU A C 1
ATOM 1292 O O . LEU A 1 164 ? 13.754 2.905 -3.073 1.00 91.12 164 LEU A O 1
ATOM 1296 N N . PRO A 1 165 ? 13.248 1.787 -1.174 1.00 88.62 165 PRO A N 1
ATOM 1297 C CA . PRO A 1 165 ? 14.559 1.978 -0.567 1.00 88.62 165 PRO A CA 1
ATOM 1298 C C . PRO A 1 165 ? 15.681 1.357 -1.422 1.00 88.62 165 PRO A C 1
ATOM 1300 O O . PRO A 1 165 ? 15.458 0.317 -2.050 1.00 88.62 165 PRO A O 1
ATOM 1303 N N . PRO A 1 166 ? 16.889 1.946 -1.440 1.00 84.44 166 PRO A N 1
ATOM 1304 C CA . PRO A 1 166 ? 18.047 1.318 -2.068 1.00 84.44 166 PRO A CA 1
ATOM 1305 C C . PRO A 1 166 ? 18.312 -0.072 -1.479 1.00 84.44 166 PRO A C 1
ATOM 1307 O O . PRO A 1 166 ? 18.297 -0.241 -0.261 1.00 84.44 166 PRO A O 1
ATOM 1310 N N . GLY A 1 167 ? 18.543 -1.064 -2.336 1.00 87.19 167 GLY A N 1
ATOM 1311 C CA . GLY A 1 167 ? 18.791 -2.443 -1.920 1.00 87.19 167 GLY A CA 1
ATOM 1312 C C . GLY A 1 167 ? 17.529 -3.226 -1.559 1.00 87.19 167 GLY A C 1
ATOM 1313 O O . GLY A 1 167 ? 17.642 -4.353 -1.095 1.00 87.19 167 GLY A O 1
ATOM 1314 N N . TYR A 1 168 ? 16.325 -2.690 -1.793 1.00 92.00 168 TYR A N 1
ATOM 1315 C CA . TYR A 1 168 ? 15.071 -3.365 -1.428 1.00 92.00 168 TYR A CA 1
ATOM 1316 C C . TYR A 1 168 ? 14.918 -4.767 -2.040 1.00 92.00 168 TYR A C 1
ATOM 1318 O O . TYR A 1 168 ? 14.290 -5.636 -1.443 1.00 92.00 168 TYR A O 1
ATOM 1326 N N . THR A 1 169 ? 15.470 -4.997 -3.235 1.00 91.25 169 THR A N 1
ATOM 1327 C CA . THR A 1 169 ? 15.467 -6.320 -3.882 1.00 91.25 169 THR A CA 1
ATOM 1328 C C . THR A 1 169 ? 16.801 -7.054 -3.765 1.00 91.25 169 THR A C 1
ATOM 1330 O O . THR A 1 169 ? 16.966 -8.095 -4.391 1.00 91.25 169 THR A O 1
ATOM 1333 N N . ALA A 1 170 ? 17.770 -6.520 -3.019 1.00 88.94 170 ALA A N 1
ATOM 1334 C CA . ALA A 1 170 ? 19.058 -7.171 -2.829 1.00 88.94 170 ALA A CA 1
ATOM 1335 C C . ALA A 1 170 ? 18.923 -8.323 -1.821 1.00 88.94 170 ALA A C 1
ATOM 1337 O O . ALA A 1 170 ? 18.481 -8.123 -0.692 1.00 88.94 170 ALA A O 1
ATOM 1338 N N . ALA A 1 171 ? 19.303 -9.526 -2.242 1.00 87.69 171 ALA A N 1
ATOM 1339 C CA . ALA A 1 171 ? 19.435 -10.694 -1.381 1.00 87.69 171 ALA A CA 1
ATOM 1340 C C . ALA A 1 171 ? 20.516 -11.614 -1.958 1.00 87.69 171 ALA A C 1
ATOM 1342 O O . ALA A 1 171 ? 20.597 -11.750 -3.177 1.00 87.69 171 ALA A O 1
ATOM 1343 N N . ASP A 1 172 ? 21.303 -12.267 -1.101 1.00 88.12 172 ASP A N 1
ATOM 1344 C CA . ASP A 1 172 ? 22.491 -13.043 -1.507 1.00 88.12 172 ASP A CA 1
ATOM 1345 C C . ASP A 1 172 ? 22.184 -14.179 -2.495 1.00 88.12 172 ASP A C 1
ATOM 1347 O O . ASP A 1 172 ? 23.029 -14.571 -3.295 1.00 88.12 172 ASP A O 1
ATOM 1351 N N . PHE A 1 173 ? 20.958 -14.702 -2.462 1.00 87.19 173 PHE A N 1
ATOM 1352 C CA . PHE A 1 173 ? 20.498 -15.778 -3.340 1.00 87.19 173 PHE A CA 1
ATOM 1353 C C . PHE A 1 173 ? 19.842 -15.282 -4.641 1.00 87.19 173 PHE A C 1
ATOM 1355 O O . PHE A 1 173 ? 19.404 -16.101 -5.449 1.00 87.19 173 PHE A O 1
ATOM 1362 N N . LEU A 1 174 ? 19.716 -13.964 -4.843 1.00 88.50 174 LEU A N 1
ATOM 1363 C CA . LEU A 1 174 ? 19.079 -13.374 -6.021 1.00 88.50 174 LEU A CA 1
ATOM 1364 C C . LEU A 1 174 ? 20.114 -12.758 -6.957 1.00 88.50 174 LEU A C 1
ATOM 1366 O O . LEU A 1 174 ? 20.824 -11.820 -6.601 1.00 88.50 174 LEU A O 1
ATOM 1370 N N . ASP A 1 175 ? 20.117 -13.225 -8.202 1.00 89.75 175 ASP A N 1
ATOM 1371 C CA . ASP A 1 175 ? 20.872 -12.588 -9.272 1.00 89.75 175 ASP A CA 1
ATOM 1372 C C . ASP A 1 175 ? 20.172 -11.314 -9.788 1.00 89.75 175 ASP A C 1
ATOM 1374 O O . ASP A 1 175 ? 18.977 -11.062 -9.577 1.00 89.75 175 ASP A O 1
ATOM 1378 N N . ASP A 1 176 ? 20.913 -10.488 -10.526 1.00 89.12 176 ASP A N 1
ATOM 1379 C CA . ASP A 1 176 ? 20.378 -9.245 -11.095 1.00 89.12 176 ASP A CA 1
ATOM 1380 C C . ASP A 1 176 ? 19.201 -9.485 -12.050 1.00 89.12 176 ASP A C 1
ATOM 1382 O O . ASP A 1 176 ? 18.298 -8.646 -12.178 1.00 89.12 176 ASP A O 1
ATOM 1386 N N . ARG A 1 177 ? 19.162 -10.650 -12.705 1.00 89.88 177 ARG A N 1
ATOM 1387 C CA . ARG A 1 177 ? 18.056 -11.044 -13.579 1.00 89.88 177 ARG A CA 1
ATOM 1388 C C . ARG A 1 177 ? 16.766 -11.224 -12.778 1.00 89.88 177 ARG A C 1
ATOM 1390 O O . ARG A 1 177 ? 15.732 -10.676 -13.179 1.00 89.88 177 ARG A O 1
ATOM 1397 N N . ALA A 1 178 ? 16.815 -11.928 -11.649 1.00 90.88 178 ALA A N 1
ATOM 1398 C CA . ALA A 1 178 ? 15.687 -12.104 -10.744 1.00 90.88 178 ALA A CA 1
ATOM 1399 C C . ALA A 1 178 ? 15.221 -10.758 -10.180 1.00 90.88 178 ALA A C 1
ATOM 1401 O O . ALA A 1 178 ? 14.029 -10.444 -10.248 1.00 90.88 178 ALA A O 1
ATOM 1402 N N . ARG A 1 179 ? 16.154 -9.903 -9.747 1.00 92.62 179 ARG A N 1
ATOM 1403 C CA . ARG A 1 179 ? 15.843 -8.548 -9.255 1.00 92.62 179 ARG A CA 1
ATOM 1404 C C . ARG A 1 179 ? 15.126 -7.701 -10.305 1.00 92.62 179 ARG A C 1
ATOM 1406 O O . ARG A 1 179 ? 14.088 -7.090 -10.039 1.00 92.62 179 ARG A O 1
ATOM 1413 N N . HIS A 1 180 ? 15.609 -7.717 -11.548 1.00 93.19 180 HIS A N 1
ATOM 1414 C CA . HIS A 1 180 ? 14.930 -7.058 -12.661 1.00 93.19 180 HIS A CA 1
ATOM 1415 C C . HIS A 1 180 ? 13.528 -7.616 -12.925 1.00 93.19 180 HIS A C 1
ATOM 1417 O O . HIS A 1 180 ? 12.612 -6.835 -13.201 1.00 93.19 180 HIS A O 1
ATOM 1423 N N . LYS A 1 181 ? 13.342 -8.939 -12.838 1.00 92.38 181 LYS A N 1
ATOM 1424 C CA . LYS A 1 181 ? 12.032 -9.589 -13.001 1.00 92.38 181 LYS A CA 1
ATOM 1425 C C . LYS A 1 181 ? 11.057 -9.147 -11.906 1.00 92.38 181 LYS A C 1
ATOM 1427 O O . LYS A 1 181 ? 9.927 -8.777 -12.229 1.00 92.38 181 LYS A O 1
ATOM 1432 N N . MET A 1 182 ? 11.498 -9.101 -10.648 1.00 91.88 182 MET A N 1
ATOM 1433 C CA . MET A 1 182 ? 10.693 -8.629 -9.515 1.00 91.88 182 MET A CA 1
ATOM 1434 C C . MET A 1 182 ? 10.226 -7.184 -9.718 1.00 91.88 182 MET A C 1
ATOM 1436 O O . MET A 1 182 ? 9.027 -6.911 -9.672 1.00 91.88 182 MET A O 1
ATOM 1440 N N . LEU A 1 183 ? 11.146 -6.268 -10.037 1.00 92.69 183 LEU A N 1
ATOM 1441 C CA . LEU A 1 183 ? 10.824 -4.853 -10.263 1.00 92.69 183 LEU A CA 1
ATOM 1442 C C . LEU A 1 183 ? 9.894 -4.663 -11.471 1.00 92.69 183 LEU A C 1
ATOM 1444 O O . LEU A 1 183 ? 8.922 -3.906 -11.422 1.00 92.69 183 LEU A O 1
ATOM 1448 N N . ALA A 1 184 ? 10.134 -5.391 -12.563 1.00 91.50 184 ALA A N 1
ATOM 1449 C CA . ALA A 1 184 ? 9.290 -5.310 -13.749 1.00 91.50 184 ALA A CA 1
ATOM 1450 C C . ALA A 1 184 ? 7.867 -5.844 -13.516 1.00 91.50 184 ALA A C 1
ATOM 1452 O O . ALA A 1 184 ? 6.914 -5.307 -14.087 1.00 91.50 184 ALA A O 1
ATOM 1453 N N . ASN A 1 185 ? 7.690 -6.857 -12.672 1.00 90.31 185 ASN A N 1
ATOM 1454 C CA . ASN A 1 185 ? 6.376 -7.445 -12.417 1.00 90.31 185 ASN A CA 1
ATOM 1455 C C . ASN A 1 185 ? 5.621 -6.738 -11.288 1.00 90.31 185 ASN A C 1
ATOM 1457 O O . ASN A 1 185 ? 4.398 -6.610 -11.369 1.00 90.31 185 ASN A O 1
ATOM 1461 N N . GLY A 1 186 ? 6.341 -6.198 -10.304 1.00 89.56 186 GLY A N 1
ATOM 1462 C CA . GLY A 1 186 ? 5.771 -5.515 -9.151 1.00 89.56 186 GLY A CA 1
ATOM 1463 C C . GLY A 1 186 ? 4.991 -4.246 -9.497 1.00 89.56 186 GLY A C 1
ATOM 1464 O O . GLY A 1 186 ? 5.155 -3.625 -10.563 1.00 89.56 186 GLY A O 1
ATOM 1465 N N . TRP A 1 187 ? 4.137 -3.834 -8.561 1.00 92.38 187 TRP A N 1
ATOM 1466 C CA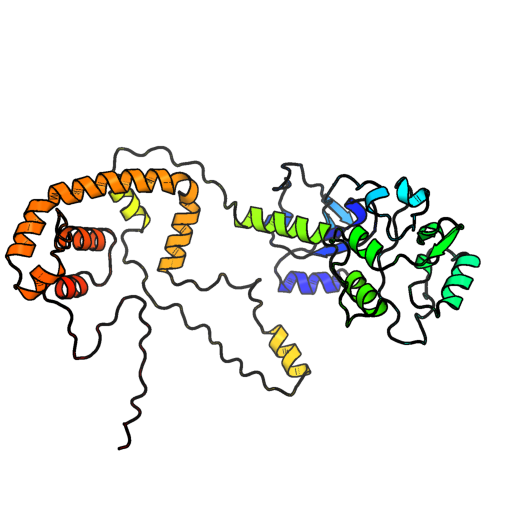 . TRP A 1 187 ? 3.501 -2.522 -8.596 1.00 92.38 187 TRP A CA 1
ATOM 1467 C C . TRP A 1 187 ? 4.533 -1.414 -8.385 1.00 92.38 187 TRP A C 1
ATOM 1469 O O . TRP A 1 187 ? 5.559 -1.596 -7.733 1.00 92.38 187 TRP A O 1
ATOM 1479 N N . HIS A 1 188 ? 4.271 -0.246 -8.969 1.00 94.62 188 HIS A N 1
ATOM 1480 C CA . HIS A 1 188 ? 5.055 0.934 -8.632 1.00 94.62 188 HIS A CA 1
ATOM 1481 C C . HIS A 1 188 ? 4.689 1.357 -7.209 1.00 94.62 188 HIS A C 1
ATOM 1483 O O . HIS A 1 188 ? 3.530 1.709 -6.965 1.00 94.62 188 HIS A O 1
ATOM 1489 N N . TRP A 1 189 ? 5.655 1.333 -6.289 1.00 92.81 189 TRP A N 1
ATOM 1490 C CA . TRP A 1 189 ? 5.395 1.533 -4.865 1.00 92.81 189 TRP A CA 1
ATOM 1491 C C . TRP A 1 189 ? 4.740 2.885 -4.589 1.00 92.81 189 TRP A C 1
ATOM 1493 O O . TRP A 1 189 ? 3.718 2.929 -3.916 1.00 92.81 189 TRP A O 1
ATOM 1503 N N . GLY A 1 190 ? 5.215 3.967 -5.214 1.00 91.19 190 GLY A N 1
ATOM 1504 C CA . GLY A 1 190 ? 4.583 5.285 -5.070 1.00 91.19 190 GLY A CA 1
ATOM 1505 C C . GLY A 1 190 ? 3.094 5.323 -5.453 1.00 91.19 190 GLY A C 1
ATOM 1506 O O . GLY A 1 190 ? 2.307 5.981 -4.778 1.00 91.19 190 GLY A O 1
ATOM 1507 N N . VAL A 1 191 ? 2.685 4.565 -6.484 1.00 93.25 191 VAL A N 1
ATOM 1508 C CA . VAL A 1 191 ? 1.275 4.499 -6.918 1.00 93.25 191 VAL A CA 1
ATOM 1509 C C . VAL A 1 191 ? 0.479 3.686 -5.903 1.00 93.25 191 VAL A C 1
ATOM 1511 O O . VAL A 1 191 ? -0.527 4.161 -5.387 1.00 93.25 191 VAL A O 1
ATOM 1514 N N . ALA A 1 192 ? 0.956 2.475 -5.595 1.00 92.31 192 ALA A N 1
ATOM 1515 C CA . ALA A 1 192 ? 0.291 1.561 -4.673 1.00 92.31 192 ALA A CA 1
ATOM 1516 C C . ALA A 1 192 ? 0.116 2.194 -3.287 1.00 92.31 192 ALA A C 1
ATOM 1518 O O . ALA A 1 192 ? -0.985 2.200 -2.749 1.00 92.31 192 ALA A O 1
ATOM 1519 N N . ARG A 1 193 ? 1.177 2.809 -2.751 1.00 89.06 193 ARG A N 1
ATOM 1520 C CA . ARG A 1 193 ? 1.165 3.518 -1.469 1.00 89.06 193 ARG A CA 1
ATOM 1521 C C . ARG A 1 193 ? 0.105 4.613 -1.441 1.00 89.06 193 ARG A C 1
ATOM 1523 O O . ARG A 1 193 ? -0.601 4.737 -0.446 1.00 89.06 193 ARG A O 1
ATOM 1530 N N . ARG A 1 194 ? -0.031 5.398 -2.518 1.00 87.56 194 ARG A N 1
ATOM 1531 C CA . ARG A 1 194 ? -1.007 6.493 -2.556 1.00 87.56 194 ARG A CA 1
ATOM 1532 C C . ARG A 1 194 ? -2.444 5.983 -2.582 1.00 87.56 194 ARG A C 1
ATOM 1534 O O . ARG A 1 194 ? -3.268 6.463 -1.814 1.00 87.56 194 ARG A O 1
ATOM 1541 N N . LEU A 1 195 ? -2.716 4.975 -3.404 1.00 89.56 195 LEU A N 1
ATOM 1542 C CA . LEU A 1 195 ? -4.034 4.346 -3.478 1.00 89.56 195 LEU A CA 1
ATOM 1543 C C . LEU A 1 195 ? -4.412 3.651 -2.162 1.00 89.56 195 LEU A C 1
ATOM 1545 O O . LEU A 1 195 ? -5.528 3.813 -1.677 1.00 89.56 195 LEU A O 1
ATOM 1549 N N . LEU A 1 196 ? -3.474 2.937 -1.535 1.00 86.69 196 LEU A N 1
ATOM 1550 C CA . LEU A 1 196 ? -3.695 2.317 -0.228 1.00 86.69 196 LEU A CA 1
ATOM 1551 C C . LEU A 1 196 ? -3.944 3.363 0.863 1.00 86.69 196 LEU A C 1
ATOM 1553 O O . LEU A 1 196 ? -4.843 3.176 1.672 1.00 86.69 196 LEU A O 1
ATOM 1557 N N . ALA A 1 197 ? -3.219 4.485 0.863 1.00 82.06 197 ALA A N 1
ATOM 1558 C CA . ALA A 1 197 ? -3.479 5.577 1.799 1.00 82.06 197 ALA A CA 1
ATOM 1559 C C . ALA A 1 197 ? -4.896 6.154 1.627 1.00 82.06 197 ALA A C 1
ATOM 1561 O O . ALA A 1 197 ? -5.589 6.365 2.620 1.00 82.06 197 ALA A O 1
ATOM 1562 N N . MET A 1 198 ? -5.358 6.339 0.384 1.00 82.38 198 MET A N 1
ATOM 1563 C CA . MET A 1 198 ? -6.736 6.767 0.106 1.00 82.38 198 MET A CA 1
ATOM 1564 C C . MET A 1 198 ? -7.764 5.778 0.653 1.00 82.38 198 MET A C 1
ATOM 1566 O O . MET A 1 198 ? -8.740 6.190 1.277 1.00 82.38 198 MET A O 1
ATOM 1570 N N . LEU A 1 199 ? -7.526 4.479 0.458 1.00 81.12 199 LEU A N 1
ATOM 1571 C CA . LEU A 1 199 ? -8.386 3.425 0.988 1.00 81.12 199 LEU A CA 1
ATOM 1572 C C . LEU A 1 199 ? -8.422 3.447 2.519 1.00 81.12 199 LEU A C 1
ATOM 1574 O O . LEU A 1 199 ? -9.505 3.438 3.094 1.00 81.12 199 LEU A O 1
ATOM 1578 N N . VAL A 1 200 ? -7.258 3.525 3.173 1.00 77.44 200 VAL A N 1
ATOM 1579 C CA . VAL A 1 200 ? -7.154 3.562 4.638 1.00 77.44 200 VAL A CA 1
ATOM 1580 C C . VAL A 1 200 ? -7.910 4.759 5.195 1.00 77.44 200 VAL A C 1
ATOM 1582 O O . VAL A 1 200 ? -8.743 4.571 6.079 1.00 77.44 200 VAL A O 1
ATOM 1585 N N . VAL A 1 201 ? -7.695 5.965 4.658 1.00 70.56 201 VAL A N 1
ATOM 1586 C CA . VAL A 1 201 ? -8.416 7.148 5.144 1.00 70.56 201 VAL A CA 1
ATOM 1587 C C . VAL A 1 201 ? -9.911 7.007 4.908 1.00 70.56 201 VAL A C 1
ATOM 1589 O O . VAL A 1 201 ? -10.664 7.311 5.814 1.00 70.56 201 VAL A O 1
ATOM 1592 N N . LEU A 1 202 ? -10.368 6.481 3.774 1.00 68.88 202 LEU A N 1
ATOM 1593 C CA . LEU A 1 202 ? -11.799 6.247 3.553 1.00 68.88 202 LEU A CA 1
ATOM 1594 C C . LEU A 1 202 ? -12.408 5.234 4.527 1.00 68.88 202 LEU A C 1
ATOM 1596 O O . LEU A 1 202 ? -13.536 5.412 4.976 1.00 68.88 202 LEU A O 1
ATOM 1600 N N . THR A 1 203 ? -11.673 4.178 4.870 1.00 65.44 203 THR A N 1
ATOM 1601 C CA . THR A 1 203 ? -12.141 3.183 5.848 1.00 65.44 203 THR A CA 1
ATOM 1602 C C . THR A 1 203 ? -12.068 3.688 7.291 1.00 65.44 203 THR A C 1
ATOM 1604 O O . THR A 1 203 ? -12.881 3.287 8.117 1.00 65.44 203 THR A O 1
ATOM 1607 N N . ALA A 1 204 ? -11.132 4.590 7.599 1.00 60.59 204 ALA A N 1
ATOM 1608 C CA . ALA A 1 204 ? -10.959 5.186 8.924 1.00 60.59 204 ALA A CA 1
ATOM 1609 C C . ALA A 1 204 ? -11.842 6.433 9.136 1.00 60.59 204 ALA A C 1
ATOM 1611 O O . ALA A 1 204 ? -12.278 6.722 10.252 1.00 60.59 204 ALA A O 1
ATOM 1612 N N . ALA A 1 205 ? -12.132 7.163 8.061 1.00 52.31 205 ALA A N 1
ATOM 1613 C CA . ALA A 1 205 ? -13.015 8.315 7.991 1.00 52.31 205 ALA A CA 1
ATOM 1614 C C . ALA A 1 205 ? -14.399 7.874 7.501 1.00 52.31 205 ALA A C 1
ATOM 1616 O O . ALA A 1 205 ? -14.895 8.326 6.472 1.00 52.31 205 ALA A O 1
ATOM 1617 N N . GLY A 1 206 ? -15.067 7.014 8.276 1.00 49.72 206 GLY A N 1
ATOM 1618 C CA . GLY A 1 206 ? -16.531 7.015 8.253 1.00 49.72 206 GLY A CA 1
ATOM 1619 C C . GLY A 1 206 ? -17.024 8.453 8.488 1.00 49.72 206 GLY A C 1
ATOM 1620 O O . GLY A 1 206 ? -16.346 9.186 9.225 1.00 49.72 206 GLY A O 1
ATOM 1621 N N . PRO A 1 207 ? -18.137 8.882 7.860 1.00 40.81 207 PRO A N 1
ATOM 1622 C CA . PRO A 1 207 ? -18.590 10.265 7.922 1.00 40.81 207 PRO A CA 1
ATOM 1623 C C . PRO A 1 207 ? -18.654 10.694 9.384 1.00 40.81 207 PRO A C 1
ATOM 1625 O O . PRO A 1 207 ? -19.291 10.029 10.203 1.00 40.81 207 PRO A O 1
ATOM 1628 N N . ALA A 1 208 ? -17.956 11.778 9.721 1.00 40.22 208 ALA A N 1
ATOM 1629 C CA . ALA A 1 208 ? -18.201 12.467 10.972 1.00 40.22 208 ALA A CA 1
ATOM 1630 C C . ALA A 1 208 ? -19.639 12.985 10.885 1.00 40.22 208 ALA A C 1
ATOM 1632 O O . ALA A 1 208 ? -19.903 14.008 10.255 1.00 40.22 208 ALA A O 1
ATOM 1633 N N . GLN A 1 209 ? -20.590 12.220 11.422 1.00 36.84 209 GLN A N 1
ATOM 1634 C CA . GLN A 1 209 ? -21.913 12.756 11.687 1.00 36.84 209 GLN A CA 1
ATOM 1635 C C . GLN A 1 209 ? -21.706 13.947 12.615 1.00 36.84 209 GLN A C 1
ATOM 1637 O O . GLN A 1 209 ? -21.030 13.827 13.637 1.00 36.84 209 GLN A O 1
ATOM 1642 N N . ALA A 1 210 ? -22.235 15.102 12.208 1.00 38.78 210 ALA A N 1
ATOM 1643 C CA . ALA A 1 210 ? -22.341 16.259 13.075 1.00 38.78 210 ALA A CA 1
ATOM 1644 C C . ALA A 1 210 ? -22.910 15.795 14.421 1.00 38.78 210 ALA A C 1
ATOM 1646 O O . ALA A 1 210 ? -23.883 15.034 14.445 1.00 38.78 210 ALA A O 1
ATOM 1647 N N . ALA A 1 211 ? -22.262 16.205 15.513 1.00 40.09 211 ALA A N 1
ATOM 1648 C CA . ALA A 1 211 ? -22.715 15.883 16.855 1.00 40.09 211 ALA A CA 1
ATOM 1649 C C . ALA A 1 211 ? -24.206 16.252 16.967 1.00 40.09 211 ALA A C 1
ATOM 1651 O O . ALA A 1 211 ? -24.564 17.388 16.630 1.00 40.09 211 ALA A O 1
ATOM 1652 N N . PRO A 1 212 ? -25.090 15.315 17.356 1.00 39.00 212 PRO A N 1
ATOM 1653 C CA . PRO A 1 212 ? -26.484 15.656 17.581 1.00 39.00 212 PRO A CA 1
ATOM 1654 C C . PRO A 1 212 ? -26.554 16.750 18.652 1.00 39.00 212 PRO A C 1
ATOM 1656 O O . PRO A 1 212 ? -25.794 16.734 19.622 1.00 39.00 212 PRO A O 1
ATOM 1659 N N . ALA A 1 213 ? -27.434 17.731 18.439 1.00 39.97 213 ALA A N 1
ATOM 1660 C CA . ALA A 1 213 ? -27.694 18.787 19.409 1.00 39.97 213 ALA A CA 1
ATOM 1661 C C . ALA A 1 213 ? -28.031 18.171 20.783 1.00 39.97 213 ALA A C 1
ATOM 1663 O O . ALA A 1 213 ? -28.656 17.108 20.822 1.00 39.97 213 ALA A O 1
ATOM 1664 N N . PRO A 1 214 ? -27.628 18.803 21.901 1.00 43.22 214 PRO A N 1
ATOM 1665 C CA . PRO A 1 214 ? -27.852 18.236 23.222 1.00 43.22 214 PRO A CA 1
ATOM 1666 C C . PRO A 1 214 ? -29.355 18.159 23.504 1.00 43.22 214 PRO A C 1
ATOM 1668 O O . PRO A 1 214 ? -30.019 19.181 23.682 1.00 43.22 214 PRO A O 1
ATOM 1671 N N . GLU A 1 215 ? -29.887 16.939 23.541 1.00 44.84 215 GLU A N 1
ATOM 1672 C CA . GLU A 1 215 ? -31.192 16.679 24.139 1.00 44.84 215 GLU A CA 1
ATOM 1673 C C . GLU A 1 215 ? -31.136 16.891 25.667 1.00 44.84 215 GLU A C 1
ATOM 1675 O O . GLU A 1 215 ? -30.055 16.851 26.269 1.00 44.84 215 GLU A O 1
ATOM 1680 N N . PRO A 1 216 ? -32.278 17.169 26.323 1.00 42.38 216 PRO A N 1
ATOM 1681 C CA . PRO A 1 216 ? -32.316 17.572 27.724 1.00 42.38 216 PRO A CA 1
ATOM 1682 C C . PRO A 1 216 ? -31.771 16.492 28.671 1.00 42.38 216 PRO A C 1
ATOM 1684 O O . PRO A 1 216 ? -31.939 15.297 28.442 1.00 42.38 216 PRO A O 1
ATOM 1687 N N . ARG A 1 217 ? -31.157 16.963 29.766 1.00 53.31 217 ARG A N 1
ATOM 1688 C CA . ARG A 1 217 ? -30.432 16.232 30.826 1.00 53.31 217 ARG A CA 1
ATOM 1689 C C . ARG A 1 217 ? -30.961 14.818 31.127 1.00 53.31 217 ARG A C 1
ATOM 1691 O O . ARG A 1 217 ? -31.831 14.641 31.975 1.00 53.31 217 ARG A O 1
ATOM 1698 N N . ARG A 1 218 ? -30.329 13.822 30.506 1.00 60.59 218 ARG A N 1
ATOM 1699 C CA . ARG A 1 218 ? -30.197 12.449 31.016 1.00 60.59 218 ARG A CA 1
ATOM 1700 C C . ARG A 1 218 ? -28.777 12.281 31.551 1.00 60.59 218 ARG A C 1
ATOM 1702 O O . ARG A 1 218 ? -27.873 12.981 31.094 1.00 60.59 218 ARG A O 1
ATOM 1709 N N . SER A 1 219 ? -28.580 11.399 32.528 1.00 79.06 219 SER A N 1
ATOM 1710 C CA . SER A 1 219 ? -27.222 11.054 32.956 1.00 79.06 219 SER A CA 1
ATOM 1711 C C . SER A 1 219 ? -26.487 10.375 31.787 1.00 79.06 219 SER A C 1
ATOM 1713 O O . SER A 1 219 ? -27.097 9.672 30.976 1.00 79.06 219 SER A O 1
ATOM 1715 N N . THR A 1 220 ? -25.184 10.597 31.663 1.00 83.75 220 THR A N 1
ATOM 1716 C CA . THR A 1 220 ? -24.352 10.055 30.578 1.00 83.75 220 THR A CA 1
ATOM 1717 C C . THR A 1 220 ? -24.359 8.527 30.589 1.00 83.75 220 THR A C 1
ATOM 1719 O O . THR A 1 220 ? -24.361 7.896 29.533 1.00 83.75 220 THR A O 1
ATOM 1722 N N . MET A 1 221 ? -24.421 7.920 31.777 1.00 83.00 221 MET A N 1
ATOM 1723 C CA . MET A 1 221 ? -24.563 6.479 31.973 1.00 83.00 221 MET A CA 1
ATOM 1724 C C . MET A 1 221 ? -25.895 5.955 31.422 1.00 83.00 221 MET A C 1
ATOM 1726 O O . MET A 1 221 ? -25.890 4.981 30.673 1.00 83.00 221 MET A O 1
ATOM 1730 N N . GLN A 1 222 ? -27.021 6.613 31.720 1.00 82.12 222 GLN A N 1
ATOM 1731 C CA . GLN A 1 222 ? -28.332 6.229 31.177 1.00 82.12 222 GLN A CA 1
ATOM 1732 C C . GLN A 1 222 ? -28.374 6.363 29.655 1.00 82.12 222 GLN A C 1
ATOM 1734 O O . GLN A 1 222 ? -28.835 5.460 28.961 1.00 82.12 222 GLN A O 1
ATOM 1739 N N . TRP A 1 223 ? -27.825 7.455 29.127 1.00 82.25 223 TRP A N 1
ATOM 1740 C CA . TRP A 1 223 ? -27.726 7.653 27.687 1.00 82.25 223 TRP A CA 1
ATOM 1741 C C . TRP A 1 223 ? -26.882 6.559 27.013 1.00 82.25 223 TRP A C 1
ATOM 1743 O O . TRP A 1 223 ? -27.279 6.024 25.977 1.00 82.25 223 TRP A O 1
ATOM 1753 N N . MET A 1 224 ? -25.749 6.175 27.615 1.00 80.19 224 MET A N 1
ATOM 1754 C CA . MET A 1 224 ? -24.903 5.082 27.122 1.00 80.19 224 MET A CA 1
ATOM 1755 C C . MET A 1 224 ? -25.645 3.743 27.110 1.00 80.19 224 MET A C 1
ATOM 1757 O O . MET A 1 224 ? -25.536 3.009 26.131 1.00 80.19 224 MET A O 1
ATOM 1761 N N . VAL A 1 225 ? -26.419 3.441 28.155 1.00 79.75 225 VAL A N 1
ATOM 1762 C CA . VAL A 1 225 ? -27.258 2.235 28.234 1.00 79.75 225 VAL A CA 1
ATOM 1763 C C . VAL A 1 225 ? -28.278 2.194 27.093 1.00 79.75 225 VAL A C 1
ATOM 1765 O O . VAL A 1 225 ? -28.410 1.176 26.417 1.00 79.75 225 VAL A O 1
ATOM 1768 N N . GLU A 1 226 ? -28.919 3.318 26.779 1.00 78.12 226 GLU A N 1
ATOM 1769 C CA . GLU A 1 226 ? -29.842 3.411 25.642 1.00 78.12 226 GLU A CA 1
ATOM 1770 C C . GLU A 1 226 ? -29.143 3.210 24.290 1.00 78.12 226 GLU A C 1
ATOM 1772 O O . GLU A 1 226 ? -29.737 2.642 23.371 1.00 78.12 226 GLU A O 1
ATOM 1777 N N . GLN A 1 227 ? -27.873 3.618 24.152 1.00 76.75 227 GLN A N 1
ATOM 1778 C CA . GLN A 1 227 ? -27.105 3.369 22.925 1.00 76.75 227 GLN A CA 1
ATOM 1779 C C . GLN A 1 227 ? -26.866 1.873 22.676 1.00 76.75 227 GLN A C 1
ATOM 1781 O O . GLN A 1 227 ? -26.774 1.455 21.515 1.00 76.75 227 GLN A O 1
ATOM 1786 N N . PHE A 1 228 ? -26.820 1.046 23.723 1.00 68.25 228 PHE A N 1
ATOM 1787 C CA . PHE A 1 228 ? -26.782 -0.409 23.557 1.00 68.25 228 PHE A CA 1
ATOM 1788 C C . PHE A 1 228 ? -28.093 -0.973 22.986 1.00 68.25 228 PHE A C 1
ATOM 1790 O O . PHE A 1 228 ? -28.059 -2.051 22.399 1.00 68.25 228 PHE A O 1
ATOM 1797 N N . GLY A 1 229 ? -29.172 -0.177 22.981 1.00 60.22 229 GLY A N 1
ATOM 1798 C CA . GLY A 1 229 ? -30.493 -0.523 22.468 1.00 60.22 229 GLY A CA 1
ATOM 1799 C C . GLY A 1 229 ? -31.181 -1.457 23.452 1.00 60.22 229 GLY A C 1
ATOM 1800 O O . GLY A 1 229 ? -30.652 -2.522 23.715 1.00 60.22 229 GLY A O 1
ATOM 1801 N N . GLY A 1 230 ? -32.338 -1.075 23.999 1.00 54.91 230 GLY A N 1
ATOM 1802 C CA . GLY A 1 230 ? -33.044 -1.788 25.082 1.00 54.91 230 GLY A CA 1
ATOM 1803 C C . GLY A 1 230 ? -33.553 -3.211 24.778 1.00 54.91 230 GLY A C 1
ATOM 1804 O O . GLY A 1 230 ? -34.549 -3.631 25.356 1.00 54.91 230 GLY A O 1
ATOM 1805 N N . GLY A 1 231 ? -32.923 -3.935 23.852 1.00 55.56 231 GLY A N 1
ATOM 1806 C CA . GLY A 1 231 ? -33.049 -5.374 23.664 1.00 55.56 231 GLY A CA 1
ATOM 1807 C C . GLY A 1 231 ? -31.823 -6.121 24.216 1.00 55.56 231 GLY A C 1
ATOM 1808 O O . GLY A 1 231 ? -30.800 -5.506 24.510 1.00 55.56 231 GLY A O 1
ATOM 1809 N N . PRO A 1 232 ? -31.908 -7.451 24.364 1.00 59.12 232 PRO A N 1
ATOM 1810 C CA . PRO A 1 232 ? -30.815 -8.252 24.905 1.00 59.12 232 PRO A CA 1
ATOM 1811 C C . PRO A 1 232 ? -29.560 -8.151 24.031 1.00 59.12 232 PRO A C 1
ATOM 1813 O O . PRO A 1 232 ? -29.643 -8.225 22.801 1.00 59.12 232 PRO A O 1
ATOM 1816 N N . VAL A 1 233 ? -28.390 -8.020 24.667 1.00 60.06 233 VAL A N 1
ATOM 1817 C CA . VAL A 1 233 ? -27.097 -8.023 23.963 1.00 60.06 233 VAL A CA 1
ATOM 1818 C C . VAL A 1 233 ? -26.967 -9.336 23.179 1.00 60.06 233 VAL A C 1
ATOM 1820 O O . VAL A 1 233 ? -27.076 -10.411 23.781 1.00 60.06 233 VAL A O 1
ATOM 1823 N N . PRO A 1 234 ? -26.738 -9.290 21.853 1.00 59.88 234 PRO A N 1
ATOM 1824 C CA . PRO A 1 234 ? -26.717 -10.484 21.022 1.00 59.88 234 PRO A CA 1
ATOM 1825 C C . PRO A 1 234 ? -25.400 -11.240 21.229 1.00 59.88 234 PRO A C 1
ATOM 1827 O O . PRO A 1 234 ? -24.447 -11.081 20.480 1.00 59.88 234 PRO A O 1
ATOM 1830 N N . MET A 1 235 ? -25.356 -12.069 22.268 1.00 61.00 235 MET A N 1
ATOM 1831 C CA . MET A 1 235 ? -24.194 -12.876 22.658 1.00 61.00 235 MET A CA 1
ATOM 1832 C C . MET A 1 235 ? -24.192 -14.255 21.974 1.00 61.00 235 MET A C 1
ATOM 1834 O O . MET A 1 235 ? -23.845 -15.273 22.578 1.00 61.00 235 MET A O 1
ATOM 1838 N N . GLU A 1 236 ? -24.655 -14.340 20.729 1.00 59.44 236 GLU A N 1
ATOM 1839 C CA . GLU A 1 236 ? -24.706 -15.606 19.996 1.00 59.44 236 GLU A CA 1
ATOM 1840 C C . GLU A 1 236 ? -23.346 -15.925 19.355 1.00 59.44 236 GLU A C 1
ATOM 1842 O O . GLU A 1 236 ? -22.660 -15.026 18.862 1.00 59.44 236 GLU A O 1
ATOM 1847 N N . PRO A 1 237 ? -22.917 -17.203 19.314 1.00 55.75 237 PRO A N 1
ATOM 1848 C CA . PRO A 1 237 ? -21.717 -17.562 18.573 1.00 55.75 237 PRO A CA 1
ATOM 1849 C C . PRO A 1 237 ? -21.909 -17.204 17.090 1.00 55.75 237 PRO A C 1
ATOM 1851 O O . PRO A 1 237 ? -22.983 -17.461 16.539 1.00 55.75 237 PRO A O 1
ATOM 1854 N N . PRO A 1 238 ? -20.876 -16.679 16.405 1.00 53.44 238 PRO A N 1
ATOM 1855 C CA . PRO A 1 238 ? -21.003 -16.326 14.999 1.00 53.44 238 PRO A CA 1
ATOM 1856 C C . PRO A 1 238 ? -21.428 -17.561 14.184 1.00 53.44 238 PRO A C 1
ATOM 1858 O O . PRO A 1 238 ? -20.952 -18.674 14.467 1.00 53.44 238 PRO A O 1
ATOM 1861 N N . PRO A 1 239 ? -22.300 -17.404 13.167 1.00 55.59 239 PRO A N 1
ATOM 1862 C CA . PRO A 1 239 ? -22.714 -18.512 12.317 1.00 55.59 239 PRO A CA 1
ATOM 1863 C C . PRO A 1 239 ? -21.476 -19.197 11.737 1.00 55.59 239 PRO A C 1
ATOM 1865 O O . PRO A 1 239 ? -20.549 -18.528 11.270 1.00 55.59 239 PRO A O 1
ATOM 1868 N N . ARG A 1 240 ? -21.442 -20.539 11.792 1.00 51.72 240 ARG A N 1
ATOM 1869 C CA . ARG A 1 240 ? -20.308 -21.328 11.290 1.00 51.72 240 ARG A CA 1
ATOM 1870 C C . ARG A 1 240 ? -20.024 -20.930 9.842 1.00 51.72 240 ARG A C 1
ATOM 1872 O O . ARG A 1 240 ? -20.794 -21.258 8.941 1.00 51.72 240 ARG A O 1
ATOM 1879 N N . LEU A 1 241 ? -18.890 -20.274 9.619 1.00 50.56 241 LEU A N 1
ATOM 1880 C CA . LEU A 1 241 ? -18.229 -20.313 8.323 1.00 50.56 241 LEU A CA 1
ATOM 1881 C C . LEU A 1 241 ? -17.869 -21.780 8.117 1.00 50.56 241 LEU A C 1
ATOM 1883 O O . LEU A 1 241 ? -17.125 -22.313 8.931 1.00 50.56 241 LEU A O 1
ATOM 1887 N N . ARG A 1 242 ? -18.455 -22.449 7.120 1.00 48.88 242 ARG A N 1
ATOM 1888 C CA . ARG A 1 242 ? -17.974 -23.768 6.691 1.00 48.88 242 ARG A CA 1
ATOM 1889 C C . ARG A 1 242 ? -16.535 -23.565 6.202 1.00 48.88 242 ARG A C 1
ATOM 1891 O O . ARG A 1 242 ? -16.386 -22.898 5.180 1.00 48.88 242 ARG A O 1
ATOM 1898 N N . PRO A 1 243 ? -15.496 -24.057 6.896 1.00 49.75 243 PRO A N 1
ATOM 1899 C CA . PRO A 1 243 ? -14.130 -23.974 6.405 1.00 49.75 243 PRO A CA 1
ATOM 1900 C C . PRO A 1 243 ? -13.718 -25.245 5.651 1.00 49.75 243 PRO A C 1
ATOM 1902 O O . PRO A 1 243 ? -12.553 -25.391 5.305 1.00 49.75 243 PRO A O 1
ATOM 1905 N N . ASP A 1 244 ? -14.649 -26.158 5.378 1.00 44.56 244 ASP A N 1
ATOM 1906 C CA . ASP A 1 244 ? -14.317 -27.486 4.873 1.00 44.56 244 ASP A CA 1
ATOM 1907 C C . ASP A 1 244 ? -14.352 -27.485 3.337 1.00 44.56 244 ASP A C 1
ATOM 1909 O O . ASP A 1 244 ? -15.199 -28.117 2.710 1.00 44.56 244 ASP A O 1
ATOM 1913 N N . LEU A 1 245 ? -13.460 -26.713 2.718 1.00 49.12 245 LEU A N 1
ATOM 1914 C CA . LEU A 1 245 ? -12.980 -27.061 1.384 1.00 49.12 245 LEU A CA 1
ATOM 1915 C C . LEU A 1 245 ? -11.714 -27.880 1.610 1.00 49.12 245 LEU A C 1
ATOM 1917 O O . LEU A 1 245 ? -10.616 -27.335 1.701 1.00 49.12 245 LEU A O 1
ATOM 1921 N N . GLU A 1 246 ? -11.892 -29.191 1.778 1.00 49.66 246 GLU A N 1
ATOM 1922 C CA . GLU A 1 246 ? -10.802 -30.141 1.568 1.00 49.66 246 GLU A CA 1
ATOM 1923 C C . GLU A 1 246 ? -10.334 -29.938 0.125 1.00 49.66 246 GLU A C 1
ATOM 1925 O O . GLU A 1 246 ? -11.051 -30.261 -0.822 1.00 49.66 246 GLU A O 1
ATOM 1930 N N . LEU A 1 247 ? -9.182 -29.290 -0.040 1.00 51.19 247 LEU A N 1
ATOM 1931 C CA . LEU A 1 247 ? -8.544 -29.121 -1.337 1.00 51.19 247 LEU A CA 1
ATOM 1932 C C . LEU A 1 247 ? -7.911 -30.470 -1.704 1.00 51.19 247 LEU A C 1
ATOM 1934 O O . LEU A 1 247 ? -7.048 -30.936 -0.960 1.00 51.19 247 LEU A O 1
ATOM 1938 N N . PRO A 1 248 ? -8.332 -31.131 -2.795 1.00 56.09 248 PRO A N 1
ATOM 1939 C CA . PRO A 1 248 ? -7.636 -32.314 -3.280 1.00 56.09 248 PRO A CA 1
ATOM 1940 C C . PRO A 1 248 ? -6.275 -31.885 -3.845 1.00 56.09 248 PRO A C 1
ATOM 1942 O O . PRO A 1 248 ? -6.225 -30.995 -4.692 1.00 56.09 248 PRO A O 1
ATOM 1945 N N . ASP A 1 249 ? -5.190 -32.520 -3.399 1.00 54.62 249 ASP A N 1
ATOM 1946 C CA . ASP A 1 249 ? -3.814 -32.038 -3.614 1.00 54.62 249 ASP A CA 1
ATOM 1947 C C . ASP A 1 249 ? -3.318 -32.039 -5.082 1.00 54.62 249 ASP A C 1
ATOM 1949 O O . ASP A 1 249 ? -2.334 -31.363 -5.380 1.00 54.62 249 ASP A O 1
ATOM 1953 N N . ASP A 1 250 ? -3.994 -32.708 -6.027 1.00 57.06 250 ASP A N 1
ATOM 1954 C CA . ASP A 1 250 ? -3.334 -33.119 -7.284 1.00 57.06 250 ASP A CA 1
ATOM 1955 C C . ASP A 1 250 ? -3.947 -32.637 -8.618 1.00 57.06 250 ASP A C 1
ATOM 1957 O O . ASP A 1 250 ? -3.433 -32.995 -9.680 1.00 57.06 250 ASP A O 1
ATOM 1961 N N . ASP A 1 251 ? -4.984 -31.790 -8.634 1.00 68.19 251 ASP A N 1
ATOM 1962 C CA . ASP A 1 251 ? -5.563 -31.286 -9.898 1.00 68.19 251 ASP A CA 1
ATOM 1963 C C . ASP A 1 251 ? -5.504 -29.752 -10.004 1.00 68.19 251 ASP A C 1
ATOM 1965 O O . ASP A 1 251 ? -6.209 -29.016 -9.310 1.00 68.19 251 ASP A O 1
ATOM 1969 N N . ARG A 1 252 ? -4.656 -29.256 -10.920 1.00 57.44 252 ARG A N 1
ATOM 1970 C CA . ARG A 1 252 ? -4.457 -27.817 -11.176 1.00 57.44 252 ARG A CA 1
ATOM 1971 C C . ARG A 1 252 ? -5.694 -27.136 -11.761 1.00 57.44 252 A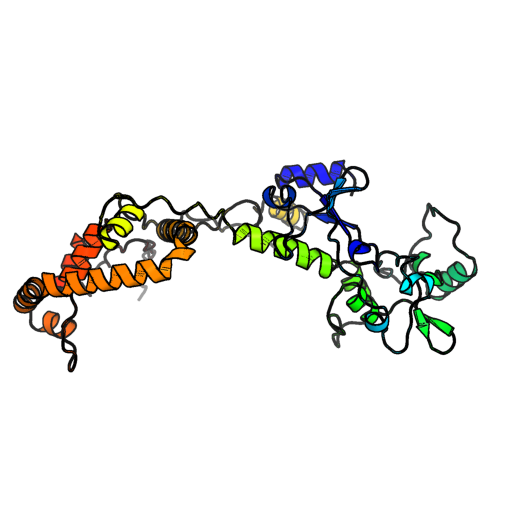RG A C 1
ATOM 1973 O O . ARG A 1 252 ? -5.919 -25.967 -11.443 1.00 57.44 252 ARG A O 1
ATOM 1980 N N . ASP A 1 253 ? -6.476 -27.827 -12.586 1.00 67.44 253 ASP A N 1
ATOM 1981 C CA . ASP A 1 253 ? -7.681 -27.265 -13.202 1.00 67.44 253 ASP A CA 1
ATOM 1982 C C . ASP A 1 253 ? -8.819 -27.211 -12.178 1.00 67.44 253 ASP A C 1
ATOM 1984 O O . ASP A 1 253 ? -9.535 -26.208 -12.088 1.00 67.44 253 ASP A O 1
ATOM 1988 N N . MET A 1 254 ? -8.906 -28.228 -11.316 1.00 61.53 254 MET A N 1
ATOM 1989 C CA . MET A 1 254 ? -9.790 -28.219 -10.150 1.00 61.53 254 MET A CA 1
ATOM 1990 C C . MET A 1 254 ? -9.407 -27.105 -9.171 1.00 61.53 254 MET A C 1
ATOM 1992 O O . MET A 1 254 ? -10.272 -26.353 -8.731 1.00 61.53 254 MET A O 1
ATOM 1996 N N . HIS A 1 255 ? -8.114 -26.926 -8.879 1.00 59.34 255 HIS A N 1
ATOM 1997 C CA . HIS A 1 255 ? -7.623 -25.821 -8.054 1.00 59.34 255 HIS A CA 1
ATOM 1998 C C . HIS A 1 255 ? -7.967 -24.453 -8.645 1.00 59.34 255 HIS A C 1
ATOM 2000 O O . HIS A 1 255 ? -8.382 -23.566 -7.903 1.00 59.34 255 HIS A O 1
ATOM 2006 N N . TRP A 1 256 ? -7.838 -24.267 -9.962 1.00 59.34 256 TRP A N 1
ATOM 2007 C CA . TRP A 1 256 ? -8.219 -23.015 -10.619 1.00 59.34 256 TRP A CA 1
ATOM 2008 C C . TRP A 1 256 ? -9.728 -22.758 -10.531 1.00 59.34 256 TRP A C 1
ATOM 2010 O O . TRP A 1 256 ? -10.156 -21.645 -10.218 1.00 59.34 256 TRP A O 1
ATOM 2020 N N . HIS A 1 257 ? -10.540 -23.794 -10.747 1.00 64.50 257 HIS A N 1
ATOM 2021 C CA . HIS A 1 257 ? -11.991 -23.701 -10.637 1.00 64.50 257 HIS A CA 1
ATOM 2022 C C . HIS A 1 257 ? -12.441 -23.401 -9.199 1.00 64.50 257 HIS A C 1
ATOM 2024 O O . HIS A 1 257 ? -13.233 -22.486 -8.980 1.00 64.50 257 HIS A O 1
ATOM 2030 N N . LEU A 1 258 ? -11.879 -24.104 -8.212 1.00 60.88 258 LEU A N 1
ATOM 2031 C CA . LEU A 1 258 ? -12.147 -23.892 -6.789 1.00 60.88 258 LEU A CA 1
ATOM 2032 C C . LEU A 1 258 ? -11.650 -22.523 -6.317 1.00 60.88 258 LEU A C 1
ATOM 2034 O O . LEU A 1 258 ? -12.362 -21.851 -5.579 1.00 60.88 258 LEU A O 1
ATOM 2038 N N . ALA A 1 259 ? -10.497 -22.049 -6.798 1.00 59.66 259 ALA A N 1
ATOM 2039 C CA . ALA A 1 259 ? -10.016 -20.696 -6.523 1.00 59.66 259 ALA A CA 1
ATOM 2040 C C . ALA A 1 259 ? -10.953 -19.613 -7.080 1.00 59.66 259 ALA A C 1
ATOM 2042 O O . ALA A 1 259 ? -11.110 -18.566 -6.458 1.00 59.66 259 ALA A O 1
ATOM 2043 N N . GLY A 1 260 ? -11.621 -19.874 -8.209 1.00 58.38 260 GLY A N 1
ATOM 2044 C CA . GLY A 1 260 ? -12.683 -19.014 -8.740 1.00 58.38 260 GLY A CA 1
ATOM 2045 C C . GLY A 1 260 ? -13.975 -19.033 -7.913 1.00 58.38 260 GLY A C 1
ATOM 2046 O O . GLY A 1 260 ? -14.750 -18.082 -7.971 1.00 58.38 260 GLY A O 1
ATOM 2047 N N . GLN A 1 261 ? -14.196 -20.088 -7.123 1.00 57.78 261 GLN A N 1
ATOM 2048 C CA . GLN A 1 261 ? -15.305 -20.199 -6.169 1.00 57.78 261 GLN A CA 1
ATOM 2049 C C . GLN A 1 261 ? -14.942 -19.673 -4.770 1.00 57.78 261 GLN A C 1
ATOM 2051 O O . GLN A 1 261 ? -15.832 -19.456 -3.942 1.00 57.78 261 GLN A O 1
ATOM 2056 N N . LEU A 1 262 ? -13.651 -19.447 -4.489 1.00 54.16 262 LEU A N 1
ATOM 2057 C CA . LEU A 1 262 ? -13.206 -18.838 -3.243 1.00 54.16 262 LEU A CA 1
ATOM 2058 C C . LEU A 1 262 ? -13.695 -17.393 -3.186 1.00 54.16 262 LEU A C 1
ATOM 2060 O O . LEU A 1 262 ? -13.271 -16.511 -3.933 1.00 54.16 262 LEU A O 1
ATOM 2064 N N . VAL A 1 263 ? -14.575 -17.138 -2.227 1.00 52.09 263 VAL A N 1
ATOM 2065 C CA . VAL A 1 263 ? -15.029 -15.793 -1.898 1.00 52.09 263 VAL A CA 1
ATOM 2066 C C . VAL A 1 263 ? -13.846 -15.035 -1.285 1.00 52.09 263 VAL A C 1
ATOM 2068 O O . VAL A 1 263 ? -13.490 -15.253 -0.127 1.00 52.09 263 VAL A O 1
ATOM 2071 N N . HIS A 1 264 ? -13.204 -14.173 -2.081 1.00 49.19 264 HIS A N 1
ATOM 2072 C CA . HIS A 1 264 ? -12.000 -13.438 -1.689 1.00 49.19 264 HIS A CA 1
ATOM 2073 C C . HIS A 1 264 ? -12.248 -12.631 -0.404 1.00 49.19 264 HIS A C 1
ATOM 2075 O O . HIS A 1 264 ? -13.188 -11.831 -0.326 1.00 49.19 264 HIS A O 1
ATOM 2081 N N . CYS A 1 265 ? -11.377 -12.808 0.595 1.00 47.00 265 CYS A N 1
ATOM 2082 C CA . CYS A 1 265 ? -11.507 -12.234 1.941 1.00 47.00 265 CYS A CA 1
ATOM 2083 C C . CYS A 1 265 ? -11.573 -10.697 1.972 1.00 47.00 265 CYS A C 1
ATOM 2085 O O . CYS A 1 265 ? -11.979 -10.120 2.975 1.00 47.00 265 CYS A O 1
ATOM 2087 N N . THR A 1 266 ? -11.212 -10.030 0.872 1.00 47.53 266 THR A N 1
ATOM 2088 C CA . THR A 1 266 ? -11.261 -8.566 0.744 1.00 47.53 266 THR A CA 1
ATOM 2089 C C . THR A 1 266 ? -12.459 -8.031 -0.045 1.00 47.53 266 THR A C 1
ATOM 2091 O O . THR A 1 266 ? -12.619 -6.815 -0.087 1.00 47.53 266 THR A O 1
ATOM 2094 N N . VAL A 1 267 ? -13.260 -8.880 -0.707 1.00 50.41 267 VAL A N 1
ATOM 2095 C CA . VAL A 1 267 ? -14.293 -8.417 -1.662 1.00 50.41 267 VAL A CA 1
ATOM 2096 C C . VAL A 1 267 ? -15.721 -8.682 -1.184 1.00 50.41 267 VAL A C 1
ATOM 2098 O O . VAL A 1 267 ? -16.581 -7.848 -1.434 1.00 50.41 267 VAL A O 1
ATOM 2101 N N . ALA A 1 268 ? -16.007 -9.778 -0.472 1.00 45.81 268 ALA A N 1
ATOM 2102 C CA . ALA A 1 268 ? -17.409 -10.207 -0.353 1.00 45.81 268 ALA A CA 1
ATOM 2103 C C . ALA A 1 268 ? -17.949 -10.515 1.050 1.00 45.81 268 ALA A C 1
ATOM 2105 O O . ALA A 1 268 ? -19.148 -10.758 1.172 1.00 45.81 268 ALA A O 1
ATOM 2106 N N . ARG A 1 269 ? -17.165 -10.434 2.129 1.00 49.75 269 ARG A N 1
ATOM 2107 C CA . ARG A 1 269 ? -17.745 -10.454 3.483 1.00 49.75 269 ARG A CA 1
ATOM 2108 C C . ARG A 1 269 ? -16.972 -9.538 4.417 1.00 49.75 269 ARG A C 1
ATOM 2110 O O . ARG A 1 269 ? -15.767 -9.707 4.581 1.00 49.75 269 ARG A O 1
ATOM 2117 N N . ARG A 1 270 ? -17.679 -8.603 5.071 1.00 52.50 270 ARG A N 1
ATOM 2118 C CA . ARG A 1 270 ? -17.210 -8.076 6.361 1.00 52.50 270 ARG A CA 1
ATOM 2119 C C . ARG A 1 270 ? -16.828 -9.291 7.219 1.00 52.50 270 ARG A C 1
ATOM 2121 O O . ARG A 1 270 ? -17.538 -10.297 7.133 1.00 52.50 270 ARG A O 1
ATOM 2128 N N . PRO A 1 271 ? -15.722 -9.258 7.984 1.00 54.12 271 PRO A N 1
ATOM 2129 C CA . PRO A 1 271 ? -15.447 -10.332 8.932 1.00 54.12 271 PRO A CA 1
ATOM 2130 C C . PRO A 1 271 ? -16.733 -10.603 9.722 1.00 54.12 271 PRO A C 1
ATOM 2132 O O . PRO A 1 271 ? -17.355 -9.652 10.189 1.00 54.12 271 PRO A O 1
ATOM 2135 N N . ASN A 1 272 ? -17.171 -11.867 9.786 1.00 57.31 272 ASN A N 1
ATOM 2136 C CA . ASN A 1 272 ? -18.314 -12.259 10.613 1.00 57.31 272 ASN A CA 1
ATOM 2137 C C . ASN A 1 272 ? -17.880 -12.087 12.066 1.00 57.31 272 ASN A C 1
ATOM 2139 O O . ASN A 1 272 ? -17.336 -13.009 12.680 1.00 57.31 272 ASN A O 1
ATOM 2143 N N . LEU A 1 273 ? -18.031 -10.869 12.564 1.00 60.34 273 LEU A N 1
ATOM 2144 C CA . LEU A 1 273 ? -17.799 -10.554 13.952 1.00 60.34 273 LEU A CA 1
ATOM 2145 C C . LEU A 1 273 ? -18.917 -11.187 14.768 1.00 60.34 273 LEU A C 1
ATOM 2147 O O . LEU A 1 273 ? -20.027 -11.423 14.290 1.00 60.34 273 LEU A O 1
ATOM 2151 N N . GLU A 1 274 ? -18.583 -11.516 16.005 1.00 66.25 274 GLU A N 1
ATOM 2152 C CA . GLU A 1 274 ? -19.604 -11.842 16.985 1.00 66.25 274 GLU A CA 1
ATOM 2153 C C . GLU A 1 274 ? -20.532 -10.613 17.132 1.00 66.25 274 GLU A C 1
ATOM 2155 O O . GLU A 1 274 ? -20.034 -9.483 17.072 1.00 66.25 274 GLU A O 1
ATOM 2160 N N . PRO A 1 275 ? -21.864 -10.785 17.213 1.00 69.62 275 PRO A N 1
ATOM 2161 C CA . PRO A 1 275 ? -22.783 -9.656 17.081 1.00 69.62 275 PRO A CA 1
ATOM 2162 C C . PRO A 1 275 ? -22.593 -8.574 18.154 1.00 69.62 275 PRO A C 1
ATOM 2164 O O . PRO A 1 275 ? -22.748 -7.388 17.848 1.00 69.62 275 PRO A O 1
ATOM 2167 N N . ALA A 1 276 ? -22.193 -8.932 19.382 1.00 67.69 276 ALA A N 1
ATOM 2168 C CA . ALA A 1 276 ? -21.851 -7.935 20.393 1.00 67.69 276 ALA A CA 1
ATOM 2169 C C . ALA A 1 276 ? -20.584 -7.148 20.012 1.00 67.69 276 ALA A C 1
ATOM 2171 O O . ALA A 1 276 ? -20.554 -5.925 20.158 1.00 67.69 276 ALA A O 1
ATOM 2172 N N . LEU A 1 277 ? -19.562 -7.797 19.449 1.00 70.06 277 LEU A N 1
ATOM 2173 C CA . LEU A 1 277 ? -18.376 -7.124 18.916 1.00 70.06 277 LEU A CA 1
ATOM 2174 C C . LEU A 1 277 ? -18.706 -6.209 17.728 1.00 70.06 277 LEU A C 1
ATOM 2176 O O . LEU A 1 277 ? -18.193 -5.091 17.670 1.00 70.06 277 LEU A O 1
ATOM 2180 N N . GLU A 1 278 ? -19.566 -6.639 16.801 1.00 74.56 278 GLU A N 1
ATOM 2181 C CA . GLU A 1 278 ? -20.034 -5.779 15.705 1.00 74.56 278 GLU A CA 1
ATOM 2182 C C . GLU A 1 278 ? -20.730 -4.534 16.264 1.00 74.56 278 GLU A C 1
ATOM 2184 O O . GLU A 1 278 ? -20.379 -3.409 15.898 1.00 74.56 278 GLU A O 1
ATOM 2189 N N . ARG A 1 279 ? -21.613 -4.716 17.252 1.00 73.81 279 ARG A N 1
ATOM 2190 C CA . ARG A 1 279 ? -22.305 -3.616 17.926 1.00 73.81 279 ARG A CA 1
ATOM 2191 C C . ARG A 1 279 ? -21.348 -2.655 18.633 1.00 73.81 279 ARG A C 1
ATOM 2193 O O . ARG A 1 279 ? -21.505 -1.437 18.535 1.00 73.81 279 ARG A O 1
ATOM 2200 N N . VAL A 1 280 ? -20.327 -3.173 19.316 1.00 74.56 280 VAL A N 1
ATOM 2201 C CA . VAL A 1 280 ? -19.286 -2.350 19.953 1.00 74.56 280 VAL A CA 1
ATOM 2202 C C . VAL A 1 280 ? -18.509 -1.550 18.910 1.00 74.56 280 VAL A C 1
ATOM 2204 O O . VAL A 1 280 ? -18.237 -0.371 19.132 1.00 74.56 280 VAL A O 1
ATOM 2207 N N . LEU A 1 281 ? -18.172 -2.143 17.762 1.00 74.19 281 LEU A N 1
ATOM 2208 C CA . LEU A 1 281 ? -17.478 -1.430 16.688 1.00 74.19 281 LEU A CA 1
ATOM 2209 C C . LEU A 1 281 ? -18.353 -0.369 16.013 1.00 74.19 281 LEU A C 1
ATOM 2211 O O . LEU A 1 281 ? -17.829 0.677 15.622 1.00 74.19 281 LEU A O 1
ATOM 2215 N N . GLU A 1 282 ? -19.663 -0.589 15.898 1.00 78.31 282 GLU A N 1
ATOM 2216 C CA . GLU A 1 282 ? -20.612 0.431 15.436 1.00 78.31 282 GLU A CA 1
ATOM 2217 C C . GLU A 1 282 ? -20.633 1.634 16.383 1.00 78.31 282 GLU A C 1
ATOM 2219 O O . GLU A 1 282 ? -20.451 2.777 15.951 1.00 78.31 282 GLU A O 1
ATOM 2224 N N . LEU A 1 283 ? -20.793 1.375 17.686 1.00 74.75 283 LEU A N 1
ATOM 2225 C CA . LEU A 1 283 ? -20.793 2.407 18.721 1.00 74.75 283 LEU A CA 1
ATOM 2226 C C . LEU A 1 283 ? -19.447 3.133 18.788 1.00 74.75 283 LEU A C 1
ATOM 2228 O O . LEU A 1 283 ? -19.413 4.360 18.855 1.00 74.75 283 LEU A O 1
ATOM 2232 N N . TRP A 1 284 ? -18.336 2.400 18.700 1.00 73.56 284 TRP A N 1
ATOM 2233 C CA . TRP A 1 284 ? -16.996 2.976 18.661 1.00 73.56 284 TRP A CA 1
ATOM 2234 C C . TRP A 1 284 ? -16.815 3.870 17.441 1.00 73.56 284 TRP A C 1
ATOM 2236 O O . TRP A 1 284 ? -16.403 5.018 17.571 1.00 73.56 284 TRP A O 1
ATOM 2246 N N . THR A 1 285 ? -17.166 3.389 16.248 1.00 71.31 285 THR A N 1
ATOM 2247 C CA . THR A 1 285 ? -17.093 4.193 15.025 1.00 71.31 285 THR A CA 1
ATOM 2248 C C . THR A 1 285 ? -17.899 5.480 15.177 1.00 71.31 285 THR A C 1
ATOM 2250 O O . THR A 1 285 ? -17.394 6.547 14.831 1.00 71.31 285 THR A O 1
ATOM 2253 N N . ARG A 1 286 ? -19.103 5.412 15.749 1.00 75.94 286 ARG A N 1
ATOM 2254 C CA . ARG A 1 286 ? -19.964 6.581 15.947 1.00 75.94 286 ARG A CA 1
ATOM 2255 C C . ARG A 1 286 ? -19.400 7.571 16.971 1.00 75.94 286 ARG A C 1
ATOM 2257 O O . ARG A 1 286 ? -19.347 8.763 16.689 1.00 75.94 286 ARG A O 1
ATOM 2264 N N . TRP A 1 287 ? -18.921 7.086 18.114 1.00 77.19 287 TRP A N 1
ATOM 2265 C CA . TRP A 1 287 ? -18.620 7.919 19.285 1.00 77.19 287 TRP A CA 1
ATOM 2266 C C . TRP A 1 287 ? -17.127 8.068 19.603 1.00 77.19 287 TRP A C 1
ATOM 2268 O O . TRP A 1 287 ? -16.785 8.712 20.590 1.00 77.19 287 TRP A O 1
ATOM 2278 N N . ARG A 1 288 ? -16.213 7.536 18.771 1.00 78.56 288 ARG A N 1
ATOM 2279 C CA . ARG A 1 288 ? -14.745 7.554 18.996 1.00 78.56 288 ARG A CA 1
ATOM 2280 C C . ARG A 1 288 ? -14.173 8.916 19.388 1.00 78.56 288 ARG A C 1
ATOM 2282 O O . ARG A 1 288 ? -13.219 8.977 20.154 1.00 78.56 288 ARG A O 1
ATOM 2289 N N . HIS A 1 289 ? -14.750 9.994 18.864 1.00 71.31 289 HIS A N 1
ATOM 2290 C CA . HIS A 1 289 ? -14.316 11.365 19.117 1.00 71.31 289 HIS A CA 1
ATOM 2291 C C . HIS A 1 289 ? -14.693 11.866 20.522 1.00 71.31 289 HIS A C 1
ATOM 2293 O O . HIS A 1 289 ? -14.044 12.770 21.037 1.00 71.31 289 HIS A O 1
ATOM 2299 N N . GLU A 1 290 ? -15.686 11.249 21.167 1.00 79.62 290 GLU A N 1
ATOM 2300 C CA . GLU A 1 290 ? -16.169 11.618 22.502 1.00 79.62 290 GLU A CA 1
ATOM 2301 C C . GLU A 1 290 ? -15.799 10.598 23.587 1.00 79.62 290 GLU A C 1
ATOM 2303 O O . GLU A 1 290 ? -16.051 10.855 24.760 1.00 79.62 290 GLU A O 1
ATOM 2308 N N . VAL A 1 291 ? -15.172 9.463 23.242 1.00 79.94 291 VAL A N 1
ATOM 2309 C CA . VAL A 1 291 ? -14.880 8.357 24.182 1.00 79.94 291 VAL A CA 1
ATOM 2310 C C . VAL A 1 291 ? -14.187 8.835 25.458 1.00 79.94 291 VAL A C 1
ATOM 2312 O O . VAL A 1 291 ? -14.529 8.376 26.545 1.00 79.94 291 VAL A O 1
ATOM 2315 N N . THR A 1 292 ? -13.235 9.765 25.363 1.00 78.88 292 THR A N 1
ATOM 2316 C CA . THR A 1 292 ? -12.540 10.308 26.542 1.00 78.88 292 THR A CA 1
ATOM 2317 C C . THR A 1 292 ? -13.486 11.087 27.457 1.00 78.88 292 THR A C 1
ATOM 2319 O O . THR A 1 292 ? -13.411 10.935 28.676 1.00 78.88 292 THR A O 1
ATOM 2322 N N . ARG A 1 293 ? -14.392 11.890 26.880 1.00 86.44 293 ARG A N 1
ATOM 2323 C CA . ARG A 1 293 ? -15.408 12.643 27.626 1.00 86.44 293 ARG A CA 1
ATOM 2324 C C . ARG A 1 293 ? -16.402 11.684 28.279 1.00 86.44 293 ARG A C 1
ATOM 2326 O O . ARG A 1 293 ? -16.528 11.696 29.499 1.00 86.44 293 ARG A O 1
ATOM 2333 N N . LEU A 1 294 ? -16.996 10.794 27.482 1.00 83.81 294 LEU A N 1
ATOM 2334 C CA . LEU A 1 294 ? -17.993 9.819 27.930 1.00 83.81 294 LEU A CA 1
ATOM 2335 C C . LEU A 1 294 ? -17.443 8.921 29.042 1.00 83.81 294 LEU A C 1
ATOM 2337 O O . LEU A 1 294 ? -18.107 8.715 30.049 1.00 83.81 294 LEU A O 1
ATOM 2341 N N . ARG A 1 295 ? -16.198 8.436 28.920 1.00 84.31 295 ARG A N 1
ATOM 2342 C CA . ARG A 1 295 ? -15.545 7.660 29.988 1.00 84.31 295 ARG A CA 1
ATOM 2343 C C . ARG A 1 295 ? -15.430 8.454 31.281 1.00 84.31 295 ARG A C 1
ATOM 2345 O O . ARG A 1 295 ? -15.683 7.902 32.343 1.00 84.31 295 ARG A O 1
ATOM 2352 N N . ARG A 1 296 ? -15.032 9.725 31.209 1.00 86.31 296 ARG A N 1
ATOM 2353 C CA . ARG A 1 296 ? -14.895 10.569 32.401 1.00 86.31 296 ARG A CA 1
ATOM 2354 C C . ARG A 1 296 ? -16.246 10.788 33.078 1.00 86.31 296 ARG A C 1
ATOM 2356 O O . ARG A 1 296 ? -16.330 10.642 34.290 1.00 86.31 296 ARG A O 1
ATOM 2363 N N . GLU A 1 297 ? -17.271 11.117 32.304 1.00 88.94 297 GLU A N 1
ATOM 2364 C CA . GLU A 1 297 ? -18.630 11.352 32.802 1.00 88.94 297 GLU A CA 1
ATOM 2365 C C . GLU A 1 297 ? -19.228 10.075 33.415 1.00 88.94 297 GLU A C 1
ATOM 2367 O O . GLU A 1 297 ? -19.670 10.099 34.561 1.00 88.94 297 GLU A O 1
ATOM 2372 N N . VAL A 1 298 ? -19.119 8.933 32.725 1.00 89.06 298 VAL A N 1
ATOM 2373 C CA . VAL A 1 298 ? -19.564 7.627 33.243 1.00 89.06 298 VAL A CA 1
ATOM 2374 C C . VAL A 1 298 ? -18.805 7.230 34.507 1.00 89.06 298 VAL A C 1
ATOM 2376 O O . VAL A 1 298 ? -19.416 6.709 35.428 1.00 89.06 298 VAL A O 1
ATOM 2379 N N . LEU A 1 299 ? -17.495 7.481 34.601 1.00 89.62 299 LEU A N 1
ATOM 2380 C CA . LEU A 1 299 ? -16.734 7.174 35.819 1.00 89.62 299 LEU A CA 1
ATOM 2381 C C . LEU A 1 299 ? -17.172 8.027 37.015 1.00 89.62 299 LEU A C 1
ATOM 2383 O O . LEU A 1 299 ? -17.170 7.528 38.138 1.00 89.62 299 LEU A O 1
ATOM 2387 N N . VAL A 1 300 ? -17.545 9.289 36.788 1.00 88.81 300 VAL A N 1
ATOM 2388 C CA . VAL A 1 300 ? -18.091 10.158 37.841 1.00 88.81 300 VAL A CA 1
ATOM 2389 C C . VAL A 1 300 ? -19.452 9.640 38.301 1.00 88.81 300 VAL A C 1
ATOM 2391 O O . VAL A 1 300 ? -19.671 9.484 39.499 1.00 88.81 300 VAL A O 1
ATOM 2394 N N . GLU A 1 301 ? -20.338 9.312 37.362 1.00 91.00 301 GLU A N 1
ATOM 2395 C CA . GLU A 1 301 ? -21.664 8.767 37.674 1.00 91.00 301 GLU A CA 1
ATOM 2396 C C . GLU A 1 301 ? -21.579 7.392 38.347 1.00 91.00 301 GLU A C 1
ATOM 2398 O O . GLU A 1 301 ? -22.297 7.132 39.307 1.00 91.00 301 GLU A O 1
ATOM 2403 N N . LEU A 1 302 ? -20.646 6.538 37.923 1.00 90.19 302 LEU A N 1
ATOM 2404 C CA . LEU A 1 302 ? -20.396 5.237 38.540 1.00 90.19 302 LEU A CA 1
ATOM 2405 C C . LEU A 1 302 ? -19.844 5.381 39.961 1.00 90.19 302 LEU A C 1
ATOM 2407 O O . LEU A 1 302 ? -20.224 4.623 40.850 1.00 90.19 302 LEU A O 1
ATOM 2411 N N . ALA A 1 303 ? -18.955 6.349 40.196 1.00 88.94 303 ALA A N 1
ATOM 2412 C CA . ALA A 1 303 ? -18.461 6.631 41.539 1.00 88.94 303 ALA A CA 1
ATOM 2413 C C . ALA A 1 303 ? -19.598 7.076 42.470 1.00 88.94 303 ALA A C 1
ATOM 2415 O O . ALA A 1 303 ? -19.616 6.659 43.628 1.00 88.94 303 ALA A O 1
ATOM 2416 N N . GLN A 1 304 ? -20.549 7.865 41.957 1.00 89.06 304 GLN A N 1
ATOM 2417 C CA . GLN A 1 304 ? -21.750 8.248 42.696 1.00 89.06 304 GLN A CA 1
ATOM 2418 C C . GLN A 1 304 ? -22.662 7.042 42.950 1.00 89.06 304 GLN A C 1
ATOM 2420 O O . GLN A 1 304 ? -23.028 6.809 44.094 1.00 89.06 304 GLN A O 1
ATOM 2425 N N . LEU A 1 305 ? -22.924 6.208 41.938 1.00 89.38 305 LEU A N 1
ATOM 2426 C CA . LEU A 1 305 ? -23.727 4.989 42.086 1.00 89.38 305 LEU A CA 1
ATOM 2427 C C . LEU A 1 305 ? -23.157 4.044 43.156 1.00 89.38 305 LEU A C 1
ATOM 2429 O O . LEU A 1 305 ? -23.902 3.469 43.941 1.00 89.38 305 LEU A O 1
ATOM 2433 N N . VAL A 1 306 ? -21.830 3.903 43.217 1.00 90.12 306 VAL A N 1
ATOM 2434 C CA . VAL A 1 306 ? -21.161 3.115 44.264 1.00 90.12 306 VAL A CA 1
ATOM 2435 C C . VAL A 1 306 ? -21.382 3.713 45.654 1.00 90.12 306 VAL A C 1
ATOM 2437 O O . VAL A 1 306 ? -21.552 2.962 46.607 1.00 90.12 306 VAL A O 1
ATOM 2440 N N . LEU A 1 307 ? -21.358 5.042 45.791 1.00 90.00 307 LEU A N 1
ATOM 2441 C CA . LEU A 1 307 ? -21.655 5.694 47.070 1.00 90.00 307 LEU A CA 1
ATOM 2442 C C . LEU A 1 307 ? -23.120 5.480 47.468 1.00 90.00 307 LEU A C 1
ATOM 2444 O O . LEU A 1 307 ? -23.386 5.149 48.619 1.00 90.00 307 LEU A O 1
ATOM 2448 N N . ASP A 1 308 ? -24.037 5.614 46.512 1.00 90.62 308 ASP A N 1
ATOM 2449 C CA . ASP A 1 308 ? -25.477 5.482 46.734 1.00 90.62 308 ASP A CA 1
ATOM 2450 C C . ASP A 1 308 ? -25.873 4.040 47.101 1.00 90.62 308 ASP A C 1
ATOM 2452 O O . ASP A 1 308 ? -26.769 3.829 47.912 1.00 90.62 308 ASP A O 1
ATOM 2456 N N . MET A 1 309 ? -25.183 3.036 46.546 1.00 90.75 309 MET A N 1
ATOM 2457 C CA . MET A 1 309 ? -25.430 1.608 46.807 1.00 90.75 309 MET A CA 1
ATOM 2458 C C . MET A 1 309 ? -24.524 1.007 47.895 1.00 90.75 309 MET A C 1
ATOM 2460 O O . MET A 1 309 ? -24.476 -0.219 48.049 1.00 90.75 309 MET A O 1
ATOM 2464 N N . GLN A 1 310 ? -23.781 1.832 48.639 1.00 89.38 310 GLN A N 1
ATOM 2465 C CA . GLN A 1 310 ? -22.826 1.346 49.637 1.00 89.38 310 GLN A CA 1
ATOM 2466 C C . GLN A 1 310 ? -23.532 0.563 50.755 1.00 89.38 310 GLN A C 1
ATOM 2468 O O . GLN A 1 310 ? -23.124 -0.556 51.053 1.00 89.38 310 GLN A O 1
ATOM 2473 N N . GLU A 1 311 ? -24.631 1.095 51.300 1.00 89.56 311 GLU A N 1
ATOM 2474 C CA . GLU A 1 311 ? -25.425 0.429 52.346 1.00 89.56 311 GLU A CA 1
ATOM 2475 C C . GLU A 1 311 ? -25.980 -0.913 51.854 1.00 89.56 311 GLU A C 1
ATOM 2477 O O . GLU A 1 311 ? -25.775 -1.944 52.490 1.00 89.56 311 GLU A O 1
ATOM 2482 N N . THR A 1 312 ? -26.559 -0.936 50.649 1.00 91.25 312 THR A N 1
ATOM 2483 C CA . THR A 1 312 ? -27.038 -2.170 50.008 1.00 91.25 312 THR A CA 1
ATOM 2484 C C . THR A 1 312 ? -25.925 -3.203 49.843 1.00 91.25 312 THR A C 1
ATOM 2486 O O . THR A 1 312 ? -26.149 -4.400 50.020 1.00 91.25 312 THR A O 1
ATOM 2489 N N . THR A 1 313 ? -24.713 -2.762 49.502 1.00 89.75 313 THR A N 1
ATOM 2490 C CA . THR A 1 313 ? -23.557 -3.651 49.342 1.00 89.75 313 THR A CA 1
ATOM 2491 C C . THR A 1 313 ? -23.087 -4.218 50.675 1.00 89.75 313 THR A C 1
ATOM 2493 O O . THR A 1 313 ? -22.771 -5.408 50.746 1.00 89.75 313 THR A O 1
ATOM 2496 N N . ASP A 1 314 ? -23.075 -3.405 51.727 1.00 89.56 314 ASP A N 1
ATOM 2497 C CA . ASP A 1 314 ? -22.666 -3.832 53.063 1.00 89.56 314 ASP A CA 1
ATOM 2498 C C . ASP A 1 314 ? -23.681 -4.811 53.672 1.00 89.56 314 ASP A C 1
ATOM 2500 O O . ASP A 1 314 ? -23.287 -5.858 54.190 1.00 89.56 314 ASP A O 1
ATOM 2504 N N . GLU A 1 315 ? -24.981 -4.544 53.527 1.00 91.00 315 GLU A N 1
ATOM 2505 C CA . GLU A 1 315 ? -26.056 -5.457 53.933 1.00 91.00 315 GLU A CA 1
ATOM 2506 C C . GLU A 1 315 ? -26.013 -6.776 53.153 1.00 91.00 315 GLU A C 1
ATOM 2508 O O . GLU A 1 315 ? -26.056 -7.867 53.741 1.00 91.00 315 GLU A O 1
ATOM 2513 N N . TRP A 1 316 ? -25.871 -6.690 51.825 1.00 91.44 316 TRP A N 1
ATOM 2514 C CA . TRP A 1 316 ? -25.732 -7.862 50.968 1.00 91.44 316 TRP A CA 1
ATOM 2515 C C . TRP A 1 316 ? -24.553 -8.717 51.432 1.00 91.44 316 TRP A C 1
ATOM 2517 O O . TRP A 1 316 ? -24.745 -9.903 51.705 1.00 91.44 316 TRP A O 1
ATOM 2527 N N . LEU A 1 317 ? -23.370 -8.123 51.620 1.00 89.38 317 LEU A N 1
ATOM 2528 C CA . LEU A 1 317 ? -22.164 -8.835 52.036 1.00 89.38 317 LEU A CA 1
ATOM 2529 C C . LEU A 1 317 ? -22.303 -9.421 53.447 1.00 89.38 317 LEU A C 1
ATOM 2531 O O . LEU A 1 317 ? -21.898 -10.561 53.673 1.00 89.38 317 LEU A O 1
ATOM 2535 N N . ALA A 1 318 ? -22.898 -8.684 54.390 1.00 89.06 318 ALA A N 1
ATOM 2536 C CA . ALA A 1 318 ? -23.119 -9.142 55.762 1.00 89.06 318 ALA A CA 1
ATOM 2537 C C . ALA A 1 318 ? -24.015 -10.386 55.825 1.00 89.06 318 ALA A C 1
ATOM 2539 O O . ALA A 1 318 ? -23.781 -11.267 56.654 1.00 89.06 318 ALA A O 1
ATOM 2540 N N . SER A 1 319 ? -24.987 -10.488 54.914 1.00 89.75 319 SER A N 1
ATOM 2541 C CA . SER A 1 319 ? -25.888 -11.639 54.806 1.00 89.75 319 SER A CA 1
ATOM 2542 C C . SER A 1 319 ? -25.259 -12.885 54.158 1.00 89.75 319 SER A C 1
ATOM 2544 O O . SER A 1 319 ? -25.904 -13.934 54.114 1.00 89.75 319 SER A O 1
ATOM 2546 N N . ARG A 1 320 ? -24.020 -12.804 53.639 1.00 90.06 320 ARG A N 1
ATOM 2547 C CA . ARG A 1 320 ? -23.345 -13.927 52.961 1.00 90.06 320 ARG A CA 1
ATOM 2548 C C . ARG A 1 320 ? -22.563 -14.829 53.920 1.00 90.06 320 ARG A C 1
ATOM 2550 O O . ARG A 1 320 ? -22.118 -14.430 54.999 1.00 90.06 320 ARG A O 1
ATOM 2557 N N . SER A 1 321 ? -22.320 -16.061 53.473 1.00 86.88 321 SER A N 1
ATOM 2558 C CA . SER A 1 321 ? -21.481 -17.032 54.182 1.00 86.88 321 SER A CA 1
ATOM 2559 C C . SER A 1 321 ? -20.027 -16.547 54.316 1.00 86.88 321 SER A C 1
ATOM 2561 O O . SER A 1 321 ? -19.534 -15.742 53.524 1.00 86.88 321 SER A O 1
ATOM 2563 N N . ALA A 1 322 ? -19.300 -17.034 55.330 1.00 85.50 322 ALA A N 1
ATOM 2564 C CA . ALA A 1 322 ? -17.900 -16.651 55.548 1.00 85.50 322 ALA A CA 1
ATOM 2565 C C . ALA A 1 322 ? -16.980 -16.893 54.326 1.00 85.50 322 ALA A C 1
ATOM 2567 O O . ALA A 1 322 ? -16.194 -15.993 54.022 1.00 85.50 322 ALA A O 1
ATOM 2568 N N . PRO A 1 323 ? -17.099 -18.016 53.582 1.00 84.00 323 PRO A N 1
ATOM 2569 C CA . PRO A 1 323 ? -16.331 -18.223 52.354 1.00 84.00 323 PRO A CA 1
ATOM 2570 C C . PRO A 1 323 ? -16.600 -17.157 51.287 1.00 84.00 323 PRO A C 1
ATOM 2572 O O . PRO A 1 323 ? -15.654 -16.559 50.783 1.00 84.00 323 PRO A O 1
ATOM 2575 N N . VAL A 1 324 ? -17.867 -16.843 51.007 1.00 83.56 324 VAL A N 1
ATOM 2576 C CA . VAL A 1 324 ? -18.240 -15.841 49.992 1.00 83.56 324 VAL A CA 1
ATOM 2577 C C . VAL A 1 324 ? -17.758 -14.443 50.396 1.00 83.56 324 VAL A C 1
ATOM 2579 O O . VAL A 1 324 ? -17.186 -13.717 49.583 1.00 83.56 324 VAL A O 1
ATOM 2582 N N . ARG A 1 325 ? -17.884 -14.078 51.681 1.00 86.88 325 ARG A N 1
ATOM 2583 C CA . ARG A 1 325 ? -17.363 -12.797 52.190 1.00 86.88 325 ARG A CA 1
ATOM 2584 C C . ARG A 1 325 ? -15.857 -12.670 51.992 1.00 86.88 325 ARG A C 1
ATOM 2586 O O . ARG A 1 325 ? -15.383 -11.606 51.599 1.00 86.88 325 ARG A O 1
ATOM 2593 N N . SER A 1 326 ? -15.105 -13.748 52.216 1.00 85.50 326 SER A N 1
ATOM 2594 C CA . SER A 1 326 ? -13.651 -13.750 52.014 1.00 85.50 326 SER A CA 1
ATOM 2595 C C . SER A 1 326 ? -13.248 -13.500 50.554 1.00 85.50 326 SER A C 1
ATOM 2597 O O . SER A 1 326 ? -12.224 -12.875 50.304 1.00 85.50 326 SER A O 1
ATOM 2599 N N . THR A 1 327 ? -14.074 -13.903 49.581 1.00 85.12 327 THR A N 1
ATOM 2600 C CA . THR A 1 327 ? -13.807 -13.694 48.148 1.00 85.12 327 THR A CA 1
ATOM 2601 C C . THR A 1 327 ? -13.897 -12.223 47.743 1.00 85.12 327 THR A C 1
ATOM 2603 O O . THR A 1 327 ? -13.149 -11.766 46.878 1.00 85.12 327 THR A O 1
ATOM 2606 N N . TYR A 1 328 ? -14.795 -11.465 48.375 1.00 87.62 328 TYR A N 1
ATOM 2607 C CA . TYR A 1 328 ? -15.061 -10.062 48.035 1.00 87.62 328 TYR A CA 1
ATOM 2608 C C . TYR A 1 328 ? -14.410 -9.056 48.993 1.00 87.62 328 TYR A C 1
ATOM 2610 O O . TYR A 1 328 ? -14.521 -7.842 48.795 1.00 87.62 328 TYR A O 1
ATOM 2618 N N . THR A 1 329 ? -13.681 -9.548 49.998 1.00 84.25 329 THR A N 1
ATOM 2619 C CA . THR A 1 329 ? -12.907 -8.737 50.940 1.00 84.25 329 THR A CA 1
ATOM 2620 C C . THR A 1 329 ? -11.411 -8.884 50.658 1.00 84.25 329 THR A C 1
ATOM 2622 O O . THR A 1 329 ? -10.828 -9.954 50.782 1.00 84.25 329 THR A O 1
ATOM 2625 N N . VAL A 1 330 ? -10.762 -7.787 50.251 1.00 79.94 330 VAL A N 1
ATOM 2626 C CA . VAL A 1 330 ? -9.317 -7.768 49.979 1.00 79.94 330 VAL A CA 1
ATOM 2627 C C . VAL A 1 330 ? -8.594 -7.090 51.145 1.00 79.94 330 VAL A C 1
ATOM 2629 O O . VAL A 1 330 ? -8.873 -5.916 51.411 1.00 79.94 330 VAL A O 1
ATOM 2632 N N . PRO A 1 331 ? -7.648 -7.770 51.821 1.00 78.38 331 PRO A N 1
ATOM 2633 C CA . PRO A 1 331 ? -6.859 -7.168 52.891 1.00 78.38 331 PRO A CA 1
ATOM 2634 C C . PRO A 1 331 ? -6.163 -5.882 52.425 1.00 78.38 331 PRO A C 1
ATOM 2636 O O . PRO A 1 331 ? -5.517 -5.857 51.379 1.00 78.38 331 PRO A O 1
ATOM 2639 N N . GLY A 1 332 ? -6.307 -4.801 53.195 1.00 74.81 332 GLY A N 1
ATOM 2640 C CA . GLY A 1 332 ? -5.679 -3.508 52.900 1.00 74.81 332 GLY A CA 1
ATOM 2641 C C . GLY A 1 332 ? -6.417 -2.623 51.887 1.00 74.81 332 GLY A C 1
ATOM 2642 O O . GLY A 1 332 ? -5.954 -1.515 51.620 1.00 74.81 332 GLY A O 1
ATOM 2643 N N . LYS A 1 333 ? -7.566 -3.048 51.341 1.00 78.00 333 LYS A N 1
ATOM 2644 C CA . LYS A 1 333 ? -8.435 -2.170 50.540 1.00 78.00 333 LYS A CA 1
ATOM 2645 C C . LYS A 1 333 ? -9.580 -1.618 51.383 1.00 78.00 333 LYS A C 1
ATOM 2647 O O . LYS A 1 333 ? -10.241 -2.356 52.101 1.00 78.00 333 LYS A O 1
ATOM 2652 N N . ALA A 1 334 ? -9.835 -0.318 51.241 1.00 69.81 334 ALA A N 1
ATOM 2653 C CA . ALA A 1 334 ? -10.868 0.391 51.999 1.00 69.81 334 ALA A CA 1
ATOM 2654 C C . ALA A 1 334 ? -12.311 0.029 51.598 1.00 69.81 334 ALA A C 1
ATOM 2656 O O . ALA A 1 334 ? -13.231 0.315 52.353 1.00 69.81 334 ALA A O 1
ATOM 2657 N N . ARG A 1 335 ? -12.528 -0.566 50.417 1.00 72.56 335 ARG A N 1
ATOM 2658 C CA . ARG A 1 335 ? -13.858 -0.959 49.925 1.00 72.56 335 ARG A CA 1
ATOM 2659 C C . ARG A 1 335 ? -13.861 -2.406 49.451 1.00 72.56 335 ARG A C 1
ATOM 2661 O O . ARG A 1 335 ? -12.901 -2.855 48.819 1.00 72.56 335 ARG A O 1
ATOM 2668 N N . HIS A 1 336 ? -14.958 -3.100 49.731 1.00 82.19 336 HIS A N 1
ATOM 2669 C CA . HIS A 1 336 ? -15.246 -4.433 49.206 1.00 82.19 336 HIS A CA 1
ATOM 2670 C C . HIS A 1 336 ? -15.693 -4.363 47.741 1.00 82.19 336 HIS A C 1
ATOM 2672 O O . HIS A 1 336 ? -16.078 -3.297 47.244 1.00 82.19 336 HIS A O 1
ATOM 2678 N N . THR A 1 337 ? -15.628 -5.494 47.039 1.00 85.19 337 THR A N 1
ATOM 2679 C CA . THR A 1 337 ? -16.122 -5.597 45.658 1.00 85.19 337 THR A CA 1
ATOM 2680 C C . THR A 1 337 ? -17.625 -5.307 45.615 1.00 85.19 337 THR A C 1
ATOM 2682 O O . THR A 1 337 ? -18.402 -5.935 46.327 1.00 85.19 337 THR A O 1
ATOM 2685 N N . GLN A 1 338 ? -18.039 -4.360 44.772 1.00 88.25 338 GLN A N 1
ATOM 2686 C CA . GLN A 1 338 ? -19.405 -3.824 44.725 1.00 88.25 338 GLN A CA 1
ATOM 2687 C C . GLN A 1 338 ? -20.330 -4.693 43.855 1.00 88.25 338 GLN A C 1
ATOM 2689 O O . GLN A 1 338 ? -20.758 -4.275 42.781 1.00 88.25 338 GLN A O 1
ATOM 2694 N N . ILE A 1 339 ? -20.593 -5.934 44.278 1.00 90.31 339 ILE A N 1
ATOM 2695 C CA . ILE A 1 339 ? -21.370 -6.902 43.482 1.00 90.31 339 ILE A CA 1
ATOM 2696 C C . ILE A 1 339 ? -22.783 -6.400 43.142 1.00 90.31 339 ILE A C 1
ATOM 2698 O O . ILE A 1 339 ? -23.132 -6.466 41.963 1.00 90.31 339 ILE A O 1
ATOM 2702 N N . PRO A 1 340 ? -23.568 -5.811 44.068 1.00 90.81 340 PRO A N 1
ATOM 2703 C CA . PRO A 1 340 ? -24.882 -5.262 43.722 1.00 90.81 340 PRO A CA 1
ATOM 2704 C C . PRO A 1 340 ? -24.834 -4.174 42.642 1.00 90.81 340 PRO A C 1
ATOM 2706 O O . PRO A 1 340 ? -25.710 -4.127 41.783 1.00 90.81 340 PRO A O 1
ATOM 2709 N N . VAL A 1 341 ? -23.783 -3.344 42.625 1.00 90.25 341 VAL A N 1
ATOM 2710 C CA . VAL A 1 341 ? -23.570 -2.343 41.566 1.00 90.25 341 VAL A CA 1
ATOM 2711 C C . VAL A 1 341 ? -23.313 -3.025 40.221 1.00 90.25 341 VAL A C 1
ATOM 2713 O O . VAL A 1 341 ? -23.878 -2.618 39.212 1.00 90.25 341 VAL A O 1
ATOM 2716 N N . VAL A 1 342 ? -22.494 -4.083 40.191 1.00 89.25 342 VAL A N 1
ATOM 2717 C CA . VAL A 1 342 ? -22.235 -4.854 38.962 1.00 89.25 342 VAL A CA 1
ATOM 2718 C C . VAL A 1 342 ? -23.521 -5.486 38.429 1.00 89.25 342 VAL A C 1
ATOM 2720 O O . VAL A 1 342 ? -23.783 -5.388 37.234 1.00 89.25 342 VAL A O 1
ATOM 2723 N N . LEU A 1 343 ? -24.333 -6.096 39.296 1.00 89.31 343 LEU A N 1
ATOM 2724 C CA . LEU A 1 343 ? -25.605 -6.711 38.906 1.00 89.31 343 LEU A CA 1
ATOM 2725 C C . LEU A 1 343 ? -26.593 -5.674 38.361 1.00 89.31 343 LEU A C 1
ATOM 2727 O O . LEU A 1 343 ? -27.146 -5.883 37.286 1.00 89.31 343 LEU A O 1
ATOM 2731 N N . ASN A 1 344 ? -26.722 -4.523 39.027 1.00 88.69 344 ASN A N 1
ATOM 2732 C CA . ASN A 1 344 ? -27.545 -3.409 38.554 1.00 88.69 344 ASN A CA 1
ATOM 2733 C C . ASN A 1 344 ? -27.102 -2.943 37.153 1.00 88.69 344 ASN A C 1
ATOM 2735 O O . ASN A 1 344 ? -27.912 -2.837 36.237 1.00 88.69 344 ASN A O 1
ATOM 2739 N N . LEU A 1 345 ? -25.795 -2.771 36.927 1.00 87.88 345 LEU A N 1
ATOM 2740 C CA . LEU A 1 345 ? -25.279 -2.408 35.602 1.00 87.88 345 LEU A CA 1
ATOM 2741 C C . LEU A 1 345 ? -25.581 -3.468 34.532 1.00 87.88 345 LEU A C 1
ATOM 2743 O O . LEU A 1 345 ? -25.862 -3.103 33.391 1.00 87.88 345 LEU A O 1
ATOM 2747 N N . LEU A 1 346 ? -25.527 -4.760 34.875 1.00 84.62 346 LEU A N 1
ATOM 2748 C CA . LEU A 1 346 ? -25.869 -5.855 33.959 1.00 84.62 346 LEU A CA 1
ATOM 2749 C C . LEU A 1 346 ? -27.360 -5.862 33.600 1.00 84.62 346 LEU A C 1
ATOM 2751 O O . LEU A 1 346 ? -27.699 -6.095 32.439 1.00 84.62 346 LEU A O 1
ATOM 2755 N N . GLU A 1 347 ? -28.236 -5.569 34.561 1.00 84.12 347 GLU A N 1
ATOM 2756 C CA . GLU A 1 347 ? -29.670 -5.379 34.317 1.00 84.12 347 GLU A CA 1
ATOM 2757 C C . GLU A 1 347 ? -29.922 -4.185 33.401 1.00 84.12 347 GLU A C 1
ATOM 2759 O O . GLU A 1 347 ? -30.649 -4.313 32.415 1.00 84.12 347 GLU A O 1
ATOM 2764 N N . MET A 1 348 ? -29.268 -3.050 33.671 1.00 81.31 348 MET A N 1
ATOM 2765 C CA . MET A 1 348 ? -29.399 -1.843 32.857 1.00 81.31 348 MET A CA 1
ATOM 2766 C C . MET A 1 348 ? -29.056 -2.107 31.386 1.00 81.31 348 MET A C 1
ATOM 2768 O O . MET A 1 348 ? -29.783 -1.658 30.506 1.00 81.31 348 MET A O 1
ATOM 2772 N N . VAL A 1 349 ? -27.983 -2.854 31.102 1.00 78.06 349 VAL A N 1
ATOM 2773 C CA . VAL A 1 349 ? -27.571 -3.177 29.720 1.00 78.06 349 VAL A CA 1
ATOM 2774 C C . VAL A 1 349 ? -28.310 -4.376 29.112 1.00 78.06 349 VAL A C 1
ATOM 2776 O O . VAL A 1 349 ? -27.975 -4.789 28.003 1.00 78.06 349 VAL A O 1
ATOM 2779 N N . GLY A 1 350 ? -29.290 -4.957 29.813 1.00 75.75 350 GLY A N 1
ATOM 2780 C CA . GLY A 1 350 ? -30.080 -6.080 29.306 1.00 75.75 350 GLY A CA 1
ATOM 2781 C C . GLY A 1 350 ? -29.275 -7.371 29.130 1.00 75.75 350 GLY A C 1
ATOM 2782 O O . GLY A 1 350 ? -29.434 -8.072 28.127 1.00 75.75 350 GLY A O 1
ATOM 2783 N N . TYR A 1 351 ? -28.377 -7.689 30.069 1.00 77.62 351 TYR A N 1
ATOM 2784 C CA . TYR A 1 351 ? -27.628 -8.946 30.040 1.00 77.62 351 TYR A CA 1
ATOM 2785 C C . TYR A 1 351 ? -28.588 -10.158 30.102 1.00 77.62 351 TYR A C 1
ATOM 2787 O O . TYR A 1 351 ? -29.493 -10.182 30.934 1.00 77.62 351 TYR A O 1
ATOM 2795 N N . PRO A 1 352 ? -28.428 -11.184 29.245 1.00 72.25 352 PRO A N 1
ATOM 2796 C CA . PRO A 1 352 ? -29.449 -12.223 29.074 1.00 72.25 352 PRO A CA 1
ATOM 2797 C C . PRO A 1 352 ? -29.579 -13.218 30.242 1.00 72.25 352 PRO A C 1
ATOM 2799 O O . PRO A 1 352 ? -30.619 -13.857 30.360 1.00 72.25 352 PRO A O 1
ATOM 2802 N N . ASP A 1 353 ? -28.560 -13.363 31.098 1.00 76.75 353 ASP A N 1
ATOM 2803 C CA . ASP A 1 353 ? -28.559 -14.310 32.229 1.00 76.75 353 ASP A CA 1
ATOM 2804 C C . ASP A 1 353 ? -28.167 -13.633 33.554 1.00 76.75 353 ASP A C 1
ATOM 2806 O O . ASP A 1 353 ? -27.254 -14.057 34.267 1.00 76.75 353 ASP A O 1
ATOM 2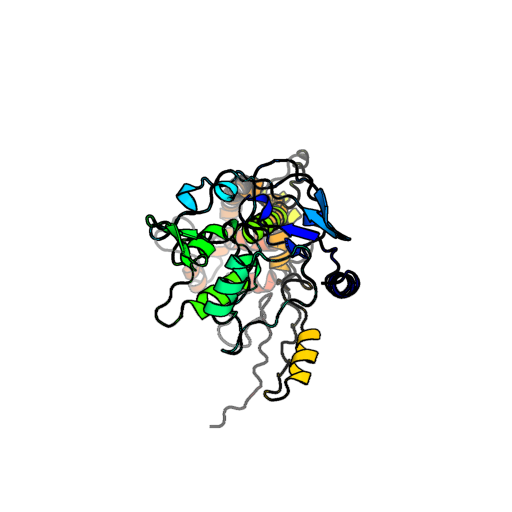810 N N . VAL A 1 354 ? -28.835 -12.519 33.880 1.00 82.19 354 VAL A N 1
ATOM 2811 C CA . VAL A 1 354 ? -28.608 -11.829 35.164 1.00 82.19 354 VAL A CA 1
ATOM 2812 C C . VAL A 1 354 ? -28.948 -12.746 36.341 1.00 82.19 354 VAL A C 1
ATOM 2814 O O . VAL A 1 354 ? -28.257 -12.727 37.355 1.00 82.19 354 VAL A O 1
ATOM 2817 N N . ALA A 1 355 ? -29.979 -13.583 36.222 1.00 81.38 355 ALA A N 1
ATOM 2818 C CA . ALA A 1 355 ? -30.374 -14.487 37.299 1.00 81.38 355 ALA A CA 1
ATOM 2819 C C . ALA A 1 355 ? -29.283 -15.529 37.602 1.00 81.38 355 ALA A C 1
ATOM 2821 O O . ALA A 1 355 ? -28.928 -15.720 38.766 1.00 81.38 355 ALA A O 1
ATOM 2822 N N . GLY A 1 356 ? -28.708 -16.155 36.567 1.00 80.69 356 GLY A N 1
ATOM 2823 C CA . GLY A 1 356 ? -27.625 -17.122 36.719 1.00 80.69 356 GLY A CA 1
ATOM 2824 C C . GLY A 1 356 ? -26.365 -16.496 37.311 1.00 80.69 356 GLY A C 1
ATOM 2825 O O . GLY A 1 356 ? -25.822 -17.027 38.279 1.00 80.69 356 GLY A O 1
ATOM 2826 N N . ILE A 1 357 ? -25.942 -15.333 36.800 1.00 83.00 357 ILE A N 1
ATOM 2827 C CA . ILE A 1 357 ? -24.754 -14.644 37.326 1.00 83.00 357 ILE A CA 1
ATOM 2828 C C . ILE A 1 357 ? -24.982 -14.092 38.740 1.00 83.00 357 ILE A C 1
ATOM 2830 O O . ILE A 1 357 ? -24.050 -14.055 39.539 1.00 83.00 357 ILE A O 1
ATOM 2834 N N . THR A 1 358 ? -26.218 -13.711 39.081 1.00 87.06 358 THR A N 1
ATOM 2835 C CA . THR A 1 358 ? -26.586 -13.312 40.446 1.00 87.06 358 THR A CA 1
ATOM 2836 C C . THR A 1 358 ? -26.405 -14.476 41.401 1.00 87.06 358 THR A C 1
ATOM 2838 O O . THR A 1 358 ? -25.759 -14.294 42.429 1.00 87.06 358 THR A O 1
ATOM 2841 N N . ALA A 1 359 ? -26.914 -15.664 41.060 1.00 84.19 359 ALA A N 1
ATOM 2842 C CA . ALA A 1 359 ? -26.726 -16.860 41.876 1.00 84.19 359 ALA A CA 1
ATOM 2843 C C . ALA A 1 359 ? -25.233 -17.185 42.041 1.00 84.19 359 ALA A C 1
ATOM 2845 O O . ALA A 1 359 ? -24.761 -17.361 43.159 1.00 84.19 359 ALA A O 1
ATOM 2846 N N . ASP A 1 360 ? -24.461 -17.152 40.953 1.00 84.56 360 ASP A N 1
ATOM 2847 C CA . ASP A 1 360 ? -23.033 -17.487 40.989 1.00 84.56 360 ASP A CA 1
ATOM 2848 C C . ASP A 1 360 ? -22.205 -16.504 41.833 1.00 84.56 360 ASP A C 1
ATOM 2850 O O . ASP A 1 360 ? -21.321 -16.908 42.591 1.00 84.56 360 ASP A O 1
ATOM 2854 N N . LEU A 1 361 ? -22.494 -15.203 41.731 1.00 84.31 361 LEU A N 1
ATOM 2855 C CA . LEU A 1 361 ? -21.804 -14.165 42.503 1.00 84.31 361 LEU A CA 1
ATOM 2856 C C . LEU A 1 361 ? -22.307 -14.060 43.952 1.00 84.31 361 LEU A C 1
ATOM 2858 O O . LEU A 1 361 ? -21.622 -13.490 44.801 1.00 84.31 361 LEU A O 1
ATOM 2862 N N . THR A 1 362 ? -23.496 -14.586 44.245 1.00 84.06 362 THR A N 1
ATOM 2863 C CA . THR A 1 362 ? -24.121 -14.501 45.574 1.00 84.06 362 THR A CA 1
ATOM 2864 C C . THR A 1 362 ? -23.870 -15.747 46.416 1.00 84.06 362 THR A C 1
ATOM 2866 O O . THR A 1 362 ? -23.596 -15.624 47.614 1.00 84.06 362 THR A O 1
ATOM 2869 N N . ASP A 1 363 ? -23.924 -16.924 45.797 1.00 82.50 363 ASP A N 1
ATOM 2870 C CA . ASP A 1 363 ? -23.879 -18.227 46.467 1.00 82.50 363 ASP A CA 1
ATOM 2871 C C . ASP A 1 363 ? -22.620 -19.038 46.106 1.00 82.50 363 ASP A C 1
ATOM 2873 O O . ASP A 1 363 ? -22.285 -20.005 46.794 1.00 82.50 363 ASP A O 1
ATOM 2877 N N . GLY A 1 364 ? -21.864 -18.593 45.097 1.00 76.44 364 GLY A N 1
ATOM 2878 C CA . GLY A 1 364 ? -20.658 -19.247 44.598 1.00 76.44 364 GLY A CA 1
ATOM 2879 C C . GLY A 1 364 ? -20.908 -20.068 43.331 1.00 76.44 364 GLY A C 1
ATOM 2880 O O . GLY A 1 364 ? -22.038 -20.371 42.963 1.00 76.44 364 GLY A O 1
ATOM 2881 N N . PHE A 1 365 ? -19.821 -20.433 42.651 1.00 78.06 365 PHE A N 1
ATOM 2882 C CA . PHE A 1 365 ? -19.879 -21.212 41.414 1.00 78.06 365 PHE A CA 1
ATOM 2883 C C . PHE A 1 365 ? -19.937 -22.715 41.701 1.00 78.06 365 PHE A C 1
ATOM 2885 O O . PHE A 1 365 ? -19.149 -23.237 42.496 1.00 78.06 365 PHE A O 1
ATOM 2892 N N . ASP A 1 366 ? -20.796 -23.430 40.974 1.00 71.12 366 ASP A N 1
ATOM 2893 C CA . ASP A 1 366 ? -20.801 -24.892 40.958 1.00 71.12 366 ASP A CA 1
ATOM 2894 C C . ASP A 1 366 ? -19.509 -25.415 40.306 1.00 71.12 366 ASP A C 1
ATOM 2896 O O . ASP A 1 366 ? -19.336 -25.396 39.087 1.00 71.12 366 ASP A O 1
ATOM 2900 N N . MET A 1 367 ? -18.574 -25.896 41.128 1.00 68.88 367 MET A N 1
ATOM 2901 C CA . MET A 1 367 ? -17.282 -26.425 40.659 1.00 68.88 367 MET A CA 1
ATOM 2902 C C . MET A 1 367 ? -17.382 -27.848 40.081 1.00 68.88 367 MET A C 1
ATOM 2904 O O . MET A 1 367 ? -16.430 -28.337 39.470 1.00 68.88 367 MET A O 1
ATOM 2908 N N . LEU A 1 368 ? -18.512 -28.531 40.293 1.00 68.81 368 LEU A N 1
ATOM 2909 C CA . LEU A 1 368 ? -18.782 -29.901 39.857 1.00 68.81 368 LEU A CA 1
ATOM 2910 C C . LEU A 1 368 ? -20.146 -29.954 39.158 1.00 68.81 368 LEU A C 1
ATOM 2912 O O . LEU A 1 368 ? -21.136 -29.495 39.715 1.00 68.81 368 LEU A O 1
ATOM 2916 N N . GLY A 1 369 ? -20.206 -30.549 37.965 1.00 68.56 369 GLY A N 1
ATOM 2917 C CA . GLY A 1 369 ? -21.440 -30.672 37.182 1.00 68.56 369 GLY A CA 1
ATOM 2918 C C . GLY A 1 369 ? -21.284 -30.185 35.744 1.00 68.56 369 GLY A C 1
ATOM 2919 O O . GLY A 1 369 ? -20.171 -29.965 35.259 1.00 68.56 369 GLY A O 1
ATOM 2920 N N . GLU A 1 370 ? -22.405 -30.050 35.036 1.00 62.56 370 GLU A N 1
ATOM 2921 C CA . GLU A 1 370 ? -22.407 -29.396 33.728 1.00 62.56 370 GLU A CA 1
ATOM 2922 C C . GLU A 1 370 ? -22.163 -27.895 33.914 1.00 62.56 370 GLU A C 1
ATOM 2924 O O . GLU A 1 370 ? -22.929 -27.209 34.587 1.00 62.56 370 GLU A O 1
ATOM 2929 N N . LEU A 1 371 ? -21.091 -27.381 33.303 1.00 62.22 371 LEU A N 1
ATOM 2930 C CA . LEU A 1 371 ? -20.823 -25.945 33.250 1.00 62.22 371 LEU A CA 1
ATOM 2931 C C . LEU A 1 371 ? -22.025 -25.227 32.630 1.00 62.22 371 LEU A C 1
ATOM 2933 O O . LEU A 1 371 ? -22.438 -25.553 31.509 1.00 62.22 371 LEU A O 1
ATOM 2937 N N . ARG A 1 372 ? -22.556 -24.226 33.343 1.00 61.94 372 ARG A N 1
ATOM 2938 C CA . ARG A 1 372 ? -23.612 -23.360 32.814 1.00 61.94 372 ARG A CA 1
ATOM 2939 C C . ARG A 1 372 ? -23.131 -22.725 31.513 1.00 61.94 372 ARG A C 1
ATOM 2941 O O . ARG A 1 372 ? -21.970 -22.337 31.367 1.00 61.94 372 ARG A O 1
ATOM 2948 N N . ARG A 1 373 ? -24.020 -22.676 30.521 1.00 60.44 373 ARG A N 1
ATOM 2949 C CA . ARG A 1 373 ? -23.687 -22.124 29.207 1.00 60.44 373 ARG A CA 1
ATOM 2950 C C . ARG A 1 373 ? -23.547 -20.614 29.338 1.00 60.44 373 ARG A C 1
ATOM 2952 O O . ARG A 1 373 ? -24.548 -19.923 29.460 1.00 60.44 373 ARG A O 1
ATOM 2959 N N . GLY A 1 374 ? -22.316 -20.117 29.281 1.00 57.25 374 GLY A N 1
ATOM 2960 C CA . GLY A 1 374 ? -22.070 -18.684 29.196 1.00 57.25 374 GLY A CA 1
ATOM 2961 C C . GLY A 1 374 ? -22.581 -18.098 27.869 1.00 57.25 374 GLY A C 1
ATOM 2962 O O . GLY A 1 374 ? -22.586 -18.799 26.847 1.00 57.25 374 GLY A O 1
ATOM 2963 N N . PRO A 1 375 ? -22.960 -16.811 27.833 1.00 53.38 375 PRO A N 1
ATOM 2964 C CA . PRO A 1 375 ? -23.251 -16.124 26.581 1.00 53.38 375 PRO A CA 1
ATOM 2965 C C . PRO A 1 375 ? -22.011 -16.157 25.670 1.00 53.38 375 PRO A C 1
ATOM 2967 O O . PRO A 1 375 ? -20.889 -15.924 26.121 1.00 53.38 375 PRO A O 1
ATOM 2970 N N . GLY A 1 376 ? -22.183 -16.521 24.400 1.00 52.28 376 GLY A N 1
ATOM 2971 C CA . GLY A 1 376 ? -21.095 -16.670 23.424 1.00 52.28 376 GLY A CA 1
ATOM 2972 C C . GLY A 1 376 ? -20.279 -17.966 23.539 1.00 52.28 376 GLY A C 1
ATOM 2973 O O . GLY A 1 376 ? -19.416 -18.226 22.695 1.00 52.28 376 GLY A O 1
ATOM 2974 N N . TRP A 1 377 ? -20.539 -18.823 24.534 1.00 49.19 377 TRP A N 1
ATOM 2975 C CA . TRP A 1 377 ? -19.814 -20.086 24.674 1.00 49.19 377 TRP A CA 1
ATOM 2976 C C . TRP A 1 377 ? -20.308 -21.089 23.633 1.00 49.19 377 TRP A C 1
ATOM 2978 O O . TRP A 1 377 ? -21.467 -21.508 23.615 1.00 49.19 377 TRP A O 1
ATOM 2988 N N . LYS A 1 378 ? -19.401 -21.525 22.753 1.00 50.34 378 LYS A N 1
ATOM 2989 C CA . LYS A 1 378 ? -19.686 -22.636 21.843 1.00 50.34 378 LYS A CA 1
ATOM 2990 C C . LYS A 1 378 ? -19.963 -23.876 22.688 1.00 50.34 378 LYS A C 1
ATOM 2992 O O . LYS A 1 378 ? -19.110 -24.284 23.472 1.00 50.34 378 LYS A O 1
ATOM 2997 N N . SER A 1 379 ? -21.113 -24.517 22.471 1.00 42.88 379 SER A N 1
ATOM 2998 C CA . SER A 1 379 ? -21.337 -25.887 22.933 1.00 42.88 379 SER A CA 1
ATOM 2999 C C . SER A 1 379 ? -20.238 -26.766 22.341 1.00 42.88 379 SER A C 1
ATOM 3001 O O . SER A 1 379 ? -20.291 -27.179 21.178 1.00 42.88 379 SER A O 1
ATOM 3003 N N . THR A 1 380 ? -19.215 -27.063 23.134 1.00 38.00 380 THR A N 1
ATOM 3004 C CA . THR A 1 380 ? -18.404 -28.238 22.892 1.00 38.00 380 THR A CA 1
ATOM 3005 C C . THR A 1 380 ? -19.303 -29.408 23.256 1.00 38.00 380 THR A C 1
ATOM 3007 O O . THR A 1 380 ? -19.346 -29.871 24.391 1.00 38.00 380 THR A O 1
ATOM 3010 N N . ARG A 1 381 ? -20.050 -29.931 22.275 1.00 36.81 381 ARG A N 1
ATOM 3011 C CA . ARG A 1 381 ? -20.345 -31.363 22.304 1.00 36.81 381 ARG A CA 1
ATOM 3012 C C . ARG A 1 381 ? -18.980 -32.043 22.314 1.00 36.81 381 ARG A C 1
ATOM 3014 O O . ARG A 1 381 ? -18.417 -32.318 21.256 1.00 36.81 381 ARG A O 1
ATOM 3021 N N . ARG A 1 382 ? -18.426 -32.298 23.504 1.00 36.19 382 ARG A N 1
ATOM 3022 C CA . ARG A 1 382 ? -17.533 -33.434 23.677 1.00 36.19 382 ARG A CA 1
ATOM 3023 C C . ARG A 1 382 ? -18.343 -34.600 23.139 1.00 36.19 382 ARG A C 1
ATOM 3025 O O . ARG A 1 382 ? -19.361 -34.966 23.721 1.00 36.19 382 ARG A O 1
ATOM 3032 N N . ARG A 1 383 ? -17.949 -35.121 21.974 1.00 33.97 383 ARG A N 1
ATOM 3033 C CA . ARG A 1 383 ? -18.327 -36.483 21.619 1.00 33.97 383 ARG A CA 1
ATOM 3034 C C . ARG A 1 383 ? -17.971 -37.303 22.850 1.00 33.97 383 ARG A C 1
ATOM 3036 O O . ARG A 1 383 ? -16.838 -37.241 23.323 1.00 33.97 383 ARG A O 1
ATOM 3043 N N . SER A 1 384 ? -18.970 -37.954 23.416 1.00 31.88 384 SER A N 1
ATOM 3044 C CA . SER A 1 384 ? -18.808 -38.986 24.419 1.00 31.88 384 SER A CA 1
ATOM 3045 C C . SER A 1 384 ? -17.987 -40.108 23.790 1.00 31.88 384 SER A C 1
ATOM 3047 O O . SER A 1 384 ? -18.520 -41.092 23.294 1.00 31.88 384 SER A O 1
ATOM 3049 N N . THR A 1 385 ? -16.670 -39.944 23.746 1.00 30.05 385 THR A N 1
ATOM 3050 C CA . THR A 1 385 ? -15.773 -41.074 23.570 1.00 30.05 385 THR A CA 1
ATOM 3051 C C . THR A 1 385 ? -15.724 -41.743 24.938 1.00 30.05 385 THR A C 1
ATOM 3053 O O . THR A 1 385 ? -15.278 -41.100 25.894 1.00 30.05 385 THR A O 1
ATOM 3056 N N . PRO A 1 386 ? -16.237 -42.974 25.100 1.00 32.59 386 PRO A N 1
ATOM 3057 C CA . PRO A 1 386 ? -16.087 -43.669 26.363 1.00 32.59 386 PRO A CA 1
ATOM 3058 C C . PRO A 1 386 ? -14.591 -43.859 26.599 1.00 32.59 386 PRO A C 1
ATOM 3060 O O . PRO A 1 386 ? -13.875 -44.352 25.725 1.00 32.59 386 PRO A O 1
ATOM 3063 N N . TRP A 1 387 ? -14.125 -43.431 27.770 1.00 31.27 387 TRP A N 1
ATOM 3064 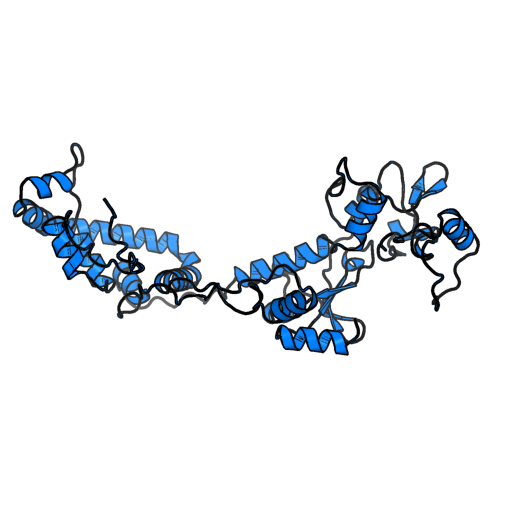C CA . TRP A 1 387 ? -12.802 -43.775 28.264 1.00 31.27 387 TRP A CA 1
ATOM 3065 C C . TRP A 1 387 ? -12.704 -45.302 28.270 1.00 31.27 387 TRP A C 1
ATOM 3067 O O . TRP A 1 387 ? -13.363 -45.967 29.071 1.00 31.27 387 TRP A O 1
ATOM 3077 N N . ARG A 1 388 ? -11.938 -45.866 27.333 1.00 33.00 388 ARG A N 1
ATOM 3078 C CA . ARG A 1 388 ? -11.502 -47.256 27.448 1.00 33.00 388 ARG A CA 1
ATOM 3079 C C . ARG A 1 388 ? -10.461 -47.287 28.563 1.00 33.00 388 ARG A C 1
ATOM 3081 O O . ARG A 1 388 ? -9.509 -46.510 28.524 1.00 33.00 388 ARG A O 1
ATOM 3088 N N . ARG A 1 389 ? -10.748 -48.107 29.574 1.00 35.03 389 ARG A N 1
ATOM 3089 C CA . ARG A 1 389 ? -9.801 -48.493 30.621 1.00 35.03 389 ARG A CA 1
ATOM 3090 C C . ARG A 1 389 ? -8.615 -49.229 30.025 1.00 35.03 389 ARG A C 1
ATOM 3092 O O . ARG A 1 389 ? -8.838 -49.934 29.012 1.00 35.03 389 ARG A O 1
#

Organism: NCBI:txid1628268

Sequence (389 aa):
MEPKDAAVVSEALGVEPFVACASDFGWISRPRLWWMSPAVTTLSLDPAEGRQLQWGKQGSFRRLRLESARAPSEDMQADGLFFHEAVTSGRLRLPRATAPAEDEQGRPAPKRVRQKLPEPAKARWAADGRRFAPWHYVEEAMMHDAAGRLHIIPPAAKEKLHMLPPGYTAADFLDDRARHKMLANGWHWGVARRLLAMLVVLTAAGPAQAAPAPEPRRSTMQWMVEQFGGGPVPMEPPPRLRPDLELPDDDRDMHWHLAGQLVHCTVARRPNLEPALERVLELWTRWRHEVTRLRREVLVELAQLVLDMQETTDEWLASRSAPVRSTYTVPGKARHTQIPVVLNLLEMVGYPDVAGITADLTDGFDMLGELRRGPGWKSTRRRSTPWRR

Secondary structure (DSSP, 8-state):
--HHHHHHHHHHHTS-EEEEEGGGGSSB--EEEEE--HHHHT--B-TTT-PBPEEEEETTEEEEE---PPPPSGGG-BTTBEE-HHHHTTSS-BPPP-PPPSSTT-PPPPS--SSPPPHHHHHHHHHTTT-S-GGGGSGGGSEE-TT--EE---HHHHHHHTTPPTTTT--TT--HHHHHHHHHHSPPHHHHHHHHHHHHHHHH----PPPPP--S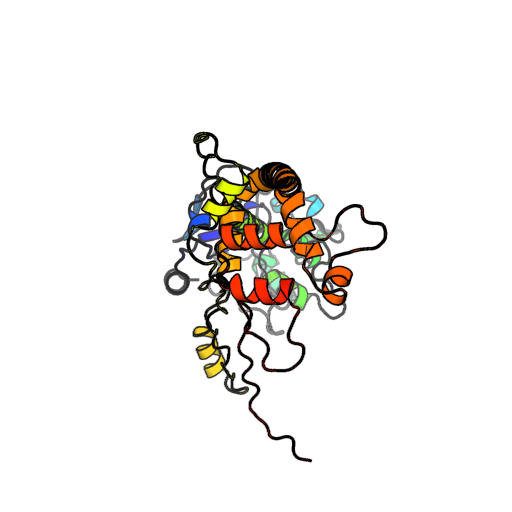---HHHHHHHHT-SSPP--PPPP---------TT-HHHHHHHHHHS--TTTS------HHHHHHHHHHHHHTTTHHHHHHHHHHHHHHHHHHTHHHHHHHHHTS-HHHHHHH--TT-SS---HHHHHHHHHHTT-TTHHHHHHHHHH----SSSPP--TT-------------

Foldseek 3Di:
DDPVVQVVVCVVQVFAKAWEFLCLLLAETDIDIDGDDVVLVPDQAQLVPRHGWDWDDDVPHIYTRPHDHRDQQVLLDDDQWHADPCRRVSVDYAYQQDAFDPDLCADDADPDDPDDQDPQLVVVCVVVSNGDHSSCSPRNNFIAHPVRDTHRQFLQSLCSSLVHPRCPLPDPPDDSNNSSNCSNVDDSNVRVVSSVVSVVCVVLCDDQDDDPDDDPDDQLLLVVLCLLPPEAQQLAAQDDPPPPPPDDPDDPVSVVVVVVVPPDPPRPDDPRDRRNVVSVVVVCSRCVVCVVVSVVSVVVVLVVVCVVCVVVQVVLLVPADPVLNVVQDDPPDPDTDRVVSVLVSCVSNNHPPSVVVCCCSRVNDDPDDDDDDDRNDPPPPPPCPDPDD

Radius of gyration: 32.84 Å; chains: 1; bounding box: 67×67×92 Å